Protein AF-A0A7C1SFY2-F1 (afdb_monomer)

Structure (mmCIF, N/CA/C/O backbone):
data_AF-A0A7C1SFY2-F1
#
_entry.id   AF-A0A7C1SFY2-F1
#
loop_
_atom_site.group_PDB
_atom_site.id
_atom_site.type_symbol
_atom_site.label_atom_id
_atom_site.label_alt_id
_atom_site.label_comp_id
_atom_site.label_asym_id
_atom_site.label_entity_id
_atom_site.label_seq_id
_atom_site.pdbx_PDB_ins_code
_atom_site.Cartn_x
_atom_site.Cartn_y
_atom_site.Cartn_z
_atom_site.occupancy
_atom_site.B_iso_or_equiv
_atom_site.auth_seq_id
_atom_site.auth_comp_id
_atom_site.auth_asym_id
_atom_site.auth_atom_id
_atom_site.pdbx_PDB_model_num
ATOM 1 N N . MET A 1 1 ? 29.281 -10.917 17.049 1.00 28.50 1 MET A N 1
ATOM 2 C CA . MET A 1 1 ? 29.948 -10.553 15.775 1.00 28.50 1 MET A CA 1
ATOM 3 C C . MET A 1 1 ? 29.147 -9.433 15.103 1.00 28.50 1 MET A C 1
ATOM 5 O O . MET A 1 1 ? 28.143 -9.705 14.476 1.00 28.50 1 MET A O 1
ATOM 9 N N . LYS A 1 2 ? 29.336 -8.162 15.486 1.00 34.72 2 LYS A N 1
ATOM 10 C CA . LYS A 1 2 ? 29.943 -7.102 14.643 1.00 34.72 2 LYS A CA 1
ATOM 11 C C . LYS A 1 2 ? 29.893 -7.382 13.124 1.00 34.72 2 LYS A C 1
ATOM 13 O O . LYS A 1 2 ? 30.839 -7.993 12.644 1.00 34.72 2 LYS A O 1
ATOM 18 N N . ASN A 1 3 ? 28.876 -6.895 12.389 1.00 36.44 3 ASN A N 1
ATOM 19 C CA . ASN A 1 3 ? 29.126 -6.359 11.033 1.00 36.44 3 ASN A CA 1
ATOM 20 C C . ASN A 1 3 ? 28.078 -5.447 10.348 1.00 36.44 3 ASN A C 1
ATOM 22 O O . ASN A 1 3 ? 28.438 -4.851 9.342 1.00 36.44 3 ASN A O 1
ATOM 26 N N . ASP A 1 4 ? 26.866 -5.204 10.860 1.00 35.06 4 ASP A N 1
ATOM 27 C CA . ASP A 1 4 ? 25.879 -4.407 10.081 1.00 35.06 4 ASP A CA 1
ATOM 28 C C . ASP A 1 4 ? 25.844 -2.888 10.333 1.00 35.06 4 ASP A C 1
ATOM 30 O O . ASP A 1 4 ? 25.033 -2.171 9.755 1.00 35.06 4 ASP A O 1
ATOM 34 N N . ARG A 1 5 ? 26.755 -2.335 11.145 1.00 33.31 5 ARG A N 1
ATOM 35 C CA . ARG A 1 5 ? 26.801 -0.878 11.410 1.00 33.31 5 ARG A CA 1
ATOM 36 C 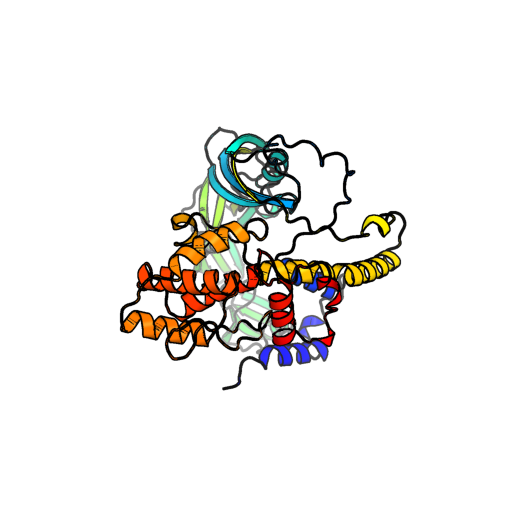C . ARG A 1 5 ? 27.759 -0.080 10.511 1.00 33.31 5 ARG A C 1
ATOM 38 O O . ARG A 1 5 ? 27.820 1.138 10.648 1.00 33.31 5 ARG A O 1
ATOM 45 N N . ASN A 1 6 ? 28.486 -0.724 9.591 1.00 42.72 6 ASN A N 1
ATOM 46 C CA . ASN A 1 6 ? 29.535 -0.058 8.797 1.00 42.72 6 ASN A CA 1
ATOM 47 C C . ASN A 1 6 ? 29.178 0.260 7.333 1.00 42.72 6 ASN A C 1
ATOM 49 O O . ASN A 1 6 ? 29.890 1.041 6.708 1.00 42.72 6 ASN A O 1
ATOM 53 N N . ILE A 1 7 ? 28.084 -0.264 6.772 1.00 38.59 7 ILE A N 1
ATOM 54 C CA . ILE A 1 7 ? 27.763 -0.037 5.346 1.00 38.59 7 ILE A CA 1
ATOM 55 C C . ILE A 1 7 ? 27.125 1.345 5.123 1.00 38.59 7 ILE A C 1
ATOM 57 O O . ILE A 1 7 ? 27.478 2.050 4.178 1.00 38.59 7 ILE A O 1
ATOM 61 N N . THR A 1 8 ? 26.248 1.785 6.024 1.00 34.97 8 THR A N 1
ATOM 62 C CA . THR A 1 8 ? 25.560 3.086 5.941 1.00 34.97 8 THR A CA 1
ATOM 63 C C . THR A 1 8 ? 26.500 4.268 6.175 1.00 34.97 8 THR A C 1
ATOM 65 O O . THR A 1 8 ? 26.428 5.260 5.451 1.00 34.97 8 THR A O 1
ATOM 68 N N . ASN A 1 9 ? 27.444 4.147 7.111 1.00 36.47 9 ASN A N 1
ATOM 69 C CA . ASN A 1 9 ? 28.390 5.225 7.415 1.00 36.47 9 ASN A CA 1
ATOM 70 C C . ASN A 1 9 ? 29.471 5.385 6.330 1.00 36.47 9 ASN A C 1
ATOM 72 O O . ASN A 1 9 ? 29.809 6.510 5.965 1.00 36.47 9 ASN A O 1
ATOM 76 N N . HIS A 1 10 ? 29.945 4.285 5.733 1.00 36.75 10 HIS A N 1
ATOM 77 C CA . HIS A 1 10 ? 30.954 4.341 4.668 1.00 36.75 10 HIS A CA 1
ATOM 78 C C . HIS A 1 10 ? 30.387 4.869 3.333 1.00 36.75 10 HIS A C 1
ATOM 80 O O . HIS A 1 10 ? 31.081 5.551 2.575 1.00 36.75 10 HIS A O 1
ATOM 86 N N . LEU A 1 11 ? 29.099 4.620 3.060 1.00 35.91 11 LEU A N 1
ATOM 87 C CA . LEU A 1 11 ? 28.398 5.171 1.896 1.00 35.91 11 LEU A CA 1
ATOM 88 C C . LEU A 1 11 ? 28.160 6.688 2.034 1.00 35.91 11 LEU A C 1
ATOM 90 O O . LEU A 1 11 ? 28.282 7.422 1.053 1.00 35.91 11 LEU A O 1
ATOM 94 N N . MET A 1 12 ? 27.891 7.163 3.255 1.00 33.00 12 MET A N 1
ATOM 95 C CA . MET A 1 12 ? 27.715 8.587 3.569 1.00 33.00 12 MET A CA 1
ATOM 96 C C . MET A 1 12 ? 29.018 9.388 3.422 1.00 33.00 12 MET A C 1
ATOM 98 O O . MET A 1 12 ? 29.006 10.473 2.840 1.00 33.00 12 MET A O 1
ATOM 102 N N . GLU A 1 13 ? 30.163 8.840 3.838 1.00 38.12 13 GLU A N 1
ATOM 103 C CA . GLU A 1 13 ? 31.477 9.489 3.673 1.00 38.12 13 GLU A CA 1
ATOM 104 C C . GLU A 1 13 ? 31.893 9.653 2.196 1.00 38.12 13 GLU A C 1
ATOM 106 O O . GLU A 1 13 ? 32.418 10.695 1.791 1.00 38.12 13 GLU A O 1
ATOM 111 N N . GLN A 1 14 ? 31.603 8.654 1.355 1.00 38.06 14 GLN A N 1
ATOM 112 C CA . GLN A 1 14 ? 31.911 8.675 -0.085 1.00 38.06 14 GLN A CA 1
ATOM 113 C C . GLN A 1 14 ? 31.075 9.709 -0.863 1.00 38.06 14 GLN A C 1
ATOM 115 O O . GLN A 1 14 ? 31.531 10.241 -1.881 1.00 38.06 14 GLN A O 1
ATOM 120 N N . ILE A 1 15 ? 29.862 10.010 -0.384 1.00 36.38 15 ILE A N 1
ATOM 121 C CA . ILE A 1 15 ? 28.954 11.006 -0.971 1.00 36.38 15 ILE A CA 1
ATOM 122 C C . ILE A 1 15 ? 29.356 12.427 -0.543 1.00 36.38 15 ILE A C 1
ATOM 124 O O . ILE A 1 15 ? 29.388 13.325 -1.387 1.00 36.38 15 ILE A O 1
ATOM 128 N N . MET A 1 16 ? 29.747 12.619 0.722 1.00 35.00 16 MET A N 1
ATOM 129 C CA . MET A 1 16 ? 30.140 13.925 1.275 1.00 35.00 16 MET A CA 1
ATOM 130 C C . MET A 1 16 ? 31.475 14.455 0.722 1.00 35.00 16 MET A C 1
ATOM 132 O O . MET A 1 16 ? 31.627 15.660 0.537 1.00 35.00 16 MET A O 1
ATOM 136 N N . LEU A 1 17 ? 32.432 13.578 0.388 1.00 38.72 17 LEU A N 1
ATOM 137 C CA . LEU A 1 17 ? 33.762 13.977 -0.113 1.00 38.72 17 LEU A CA 1
ATOM 138 C C . LEU A 1 17 ? 33.850 14.146 -1.643 1.00 38.72 17 LEU A C 1
ATOM 140 O O . LEU A 1 17 ? 34.927 14.415 -2.178 1.00 38.72 17 LEU A O 1
ATOM 144 N N . GLY A 1 18 ? 32.744 13.992 -2.380 1.00 43.88 18 GLY A N 1
ATOM 145 C CA . GLY A 1 18 ? 32.659 14.389 -3.793 1.00 43.88 18 GLY A CA 1
ATOM 146 C C . GLY A 1 18 ? 33.596 13.658 -4.772 1.00 43.88 18 GLY A C 1
ATOM 147 O O . GLY A 1 18 ? 33.851 14.162 -5.868 1.00 43.88 18 GLY A O 1
ATOM 148 N N . LYS A 1 19 ? 34.106 12.466 -4.436 1.00 38.84 19 LYS A N 1
ATOM 149 C CA . LYS A 1 19 ? 35.100 11.747 -5.264 1.00 38.84 19 LYS A CA 1
ATOM 150 C C . LYS A 1 19 ? 34.512 10.971 -6.454 1.00 38.84 19 LYS A C 1
ATOM 152 O O . LYS A 1 19 ? 35.262 10.382 -7.232 1.00 38.84 19 LYS A O 1
ATOM 157 N N . ASN A 1 20 ? 33.192 11.004 -6.672 1.00 34.69 20 ASN A N 1
ATOM 158 C CA . ASN A 1 20 ? 32.539 10.210 -7.718 1.00 34.69 20 ASN A CA 1
ATOM 159 C C . ASN A 1 20 ? 32.075 11.054 -8.927 1.00 34.69 20 ASN A C 1
ATOM 161 O O . ASN A 1 20 ? 31.088 11.790 -8.876 1.00 34.69 20 ASN A O 1
ATOM 165 N N . ARG A 1 21 ? 32.766 10.913 -10.071 1.00 36.81 21 ARG A N 1
ATOM 166 C CA . ARG A 1 21 ? 32.509 11.669 -11.322 1.00 36.81 21 ARG A CA 1
ATOM 167 C C . ARG A 1 21 ? 31.113 11.446 -11.935 1.00 36.81 21 ARG A C 1
ATOM 169 O O . ARG A 1 21 ? 30.724 12.211 -12.817 1.00 36.81 21 ARG A O 1
ATOM 176 N N . LYS A 1 22 ? 30.350 10.443 -11.484 1.00 35.72 22 LYS A N 1
ATOM 177 C CA . LYS A 1 22 ? 29.031 10.077 -12.036 1.00 35.72 22 LYS A CA 1
ATOM 178 C C . LYS A 1 22 ? 27.911 11.086 -11.719 1.00 35.72 22 LYS A C 1
ATOM 180 O O . LYS A 1 22 ? 26.953 11.158 -12.479 1.00 35.72 22 LYS A O 1
ATOM 185 N N . TYR A 1 23 ? 28.061 11.915 -10.682 1.00 39.06 23 TYR A N 1
ATOM 186 C CA . TYR A 1 23 ? 27.015 12.853 -10.230 1.00 39.06 23 TYR A CA 1
ATOM 187 C C . TYR A 1 23 ? 27.244 14.317 -10.639 1.00 39.06 23 TYR A C 1
ATOM 189 O O . TYR A 1 23 ? 26.418 15.182 -10.368 1.00 39.06 23 TYR A O 1
ATOM 197 N N . LYS A 1 24 ? 28.317 14.613 -11.385 1.00 32.62 24 LYS A N 1
ATOM 198 C CA . LYS A 1 24 ? 28.613 15.978 -11.863 1.00 32.62 24 LYS A CA 1
ATOM 199 C C . LYS A 1 24 ? 27.657 16.487 -12.954 1.00 32.62 24 LYS A C 1
ATOM 201 O O . LYS A 1 24 ? 27.685 17.673 -13.264 1.00 32.62 24 LYS A O 1
ATOM 206 N N . LYS A 1 25 ? 26.829 15.618 -13.550 1.00 30.45 25 LYS A N 1
ATOM 207 C CA . LYS A 1 25 ? 25.989 15.945 -14.719 1.00 30.45 25 LYS A CA 1
ATOM 208 C C . LYS A 1 25 ? 24.510 16.219 -14.415 1.00 30.45 25 LYS A C 1
ATOM 210 O O . LYS A 1 25 ? 23.768 16.517 -15.339 1.00 30.45 25 LYS A O 1
ATOM 215 N N . ILE A 1 26 ? 24.103 16.202 -13.144 1.00 30.55 26 ILE A N 1
ATOM 216 C CA . ILE A 1 26 ? 22.765 16.640 -12.684 1.00 30.55 26 ILE A CA 1
ATOM 217 C C . ILE A 1 26 ? 22.791 18.148 -12.338 1.00 30.55 26 ILE A C 1
ATOM 219 O O . ILE A 1 26 ? 21.995 18.651 -11.560 1.00 30.55 26 ILE A O 1
ATOM 223 N N . ARG A 1 27 ? 23.756 18.901 -12.884 1.00 28.02 27 ARG A N 1
ATOM 224 C CA . ARG A 1 27 ? 23.979 20.317 -12.551 1.00 28.02 27 ARG A CA 1
ATOM 225 C C . ARG A 1 27 ? 23.577 21.291 -13.664 1.00 28.02 27 ARG A C 1
ATOM 227 O O . ARG A 1 27 ? 23.841 22.476 -13.528 1.00 28.02 27 ARG A O 1
ATOM 234 N N . SER A 1 28 ? 22.966 20.821 -14.757 1.00 28.73 28 SER A N 1
ATOM 235 C CA . SER A 1 28 ? 22.643 21.675 -15.917 1.00 28.73 28 SER A CA 1
ATOM 236 C C . SER A 1 28 ? 21.185 21.620 -16.379 1.00 28.73 28 SER A C 1
ATOM 238 O O . SER A 1 28 ? 20.911 21.838 -17.555 1.00 28.73 28 SER A O 1
ATOM 240 N N . VAL A 1 29 ? 20.252 21.346 -15.471 1.00 27.25 29 VAL A N 1
ATOM 241 C CA . VAL A 1 29 ? 18.854 21.760 -15.639 1.00 27.25 29 VAL A CA 1
ATOM 242 C C . VAL A 1 29 ? 18.521 22.542 -14.378 1.00 27.25 29 VAL A C 1
ATOM 244 O O . VAL A 1 29 ? 18.690 22.041 -13.270 1.00 27.25 29 VAL A O 1
ATOM 247 N N . THR A 1 30 ? 18.195 23.814 -14.554 1.00 33.22 30 THR A N 1
ATOM 248 C CA . THR A 1 30 ? 17.937 24.817 -13.519 1.00 33.22 30 THR A CA 1
ATOM 249 C C . THR A 1 30 ? 16.800 24.379 -12.591 1.00 33.22 30 THR A C 1
ATOM 251 O O . THR A 1 30 ? 15.639 24.695 -12.817 1.00 33.22 30 THR A O 1
ATOM 254 N N . MET A 1 31 ? 17.137 23.648 -11.525 1.00 25.64 31 MET A N 1
ATOM 255 C CA . MET A 1 31 ? 16.257 23.402 -10.384 1.00 25.64 31 MET A CA 1
ATOM 256 C C . MET A 1 31 ? 16.473 24.491 -9.333 1.00 25.64 31 MET A C 1
ATOM 258 O O . MET A 1 31 ? 17.507 24.545 -8.664 1.00 25.64 31 MET A O 1
ATOM 262 N N . ASN A 1 32 ? 15.473 25.356 -9.179 1.00 33.72 32 ASN A N 1
ATOM 263 C CA . ASN A 1 32 ? 15.375 26.269 -8.050 1.00 33.72 32 ASN A CA 1
ATOM 264 C C . ASN A 1 32 ? 15.158 25.474 -6.751 1.00 33.72 32 ASN A C 1
ATOM 266 O O . ASN A 1 32 ? 14.153 24.794 -6.585 1.00 33.72 32 ASN A O 1
ATOM 270 N N . LYS A 1 33 ? 16.150 25.568 -5.856 1.00 33.66 33 LYS A N 1
ATOM 271 C CA . LYS A 1 33 ? 16.119 25.468 -4.382 1.00 33.66 33 LYS A CA 1
ATOM 272 C C . LYS A 1 33 ? 14.888 24.804 -3.726 1.00 33.66 33 LYS A C 1
ATOM 274 O O . LYS A 1 33 ? 14.236 25.411 -2.882 1.00 33.66 33 LYS A O 1
ATOM 279 N N . LEU A 1 34 ? 14.668 23.520 -3.989 1.00 34.34 34 LEU A N 1
ATOM 280 C CA . LEU A 1 34 ? 13.986 22.617 -3.062 1.00 34.34 34 LEU A CA 1
ATOM 281 C C . LEU A 1 34 ? 15.059 21.671 -2.507 1.00 34.34 34 LEU A C 1
ATOM 283 O O . LEU A 1 34 ? 15.544 20.782 -3.205 1.00 34.34 34 LEU A O 1
ATOM 287 N N . ASN A 1 35 ? 15.535 21.936 -1.289 1.00 33.50 35 ASN A N 1
ATOM 288 C CA . ASN A 1 35 ? 16.595 21.137 -0.679 1.00 33.50 35 ASN A CA 1
ATOM 289 C C . ASN A 1 35 ? 16.083 19.716 -0.398 1.00 33.50 35 ASN A C 1
ATOM 291 O O . ASN A 1 35 ? 15.133 19.520 0.354 1.00 33.50 35 ASN A O 1
ATOM 295 N N . PHE A 1 36 ? 16.787 18.743 -0.971 1.00 35.69 36 PHE A N 1
ATOM 296 C CA . PHE A 1 36 ? 16.639 17.287 -0.874 1.00 35.69 36 PHE A CA 1
ATOM 297 C C . PHE A 1 36 ? 16.409 16.738 0.557 1.00 35.69 36 PHE A C 1
ATOM 299 O O . PHE A 1 36 ? 15.746 15.720 0.725 1.00 35.69 36 PHE A O 1
ATOM 306 N N . MET A 1 37 ? 16.851 17.447 1.605 1.00 31.00 37 MET A N 1
ATOM 307 C CA . MET A 1 37 ? 16.562 17.109 3.013 1.00 31.00 37 MET A CA 1
ATOM 308 C C . MET A 1 37 ? 15.096 17.323 3.429 1.00 31.00 37 MET A C 1
ATOM 310 O O . MET A 1 37 ? 14.617 16.614 4.307 1.00 31.00 37 MET A O 1
ATOM 314 N N . GLY A 1 38 ? 14.372 18.259 2.805 1.00 30.94 38 GLY A N 1
ATOM 315 C CA . GLY A 1 38 ? 12.942 18.471 3.067 1.00 30.94 38 GLY A CA 1
ATOM 316 C C . GLY A 1 38 ? 12.081 17.334 2.515 1.00 30.94 38 GLY A C 1
ATOM 317 O O . GLY A 1 38 ? 11.175 16.864 3.189 1.00 30.94 38 GLY A O 1
ATOM 318 N N . TRP A 1 39 ? 12.442 16.815 1.338 1.00 32.53 39 TRP A N 1
ATOM 319 C CA . TRP A 1 39 ? 11.816 15.620 0.760 1.00 32.53 39 TRP A CA 1
ATOM 320 C C . TRP A 1 39 ? 12.124 14.353 1.561 1.00 32.53 39 TRP A C 1
ATOM 322 O O . TRP A 1 39 ? 11.252 13.510 1.739 1.00 32.53 39 TRP A O 1
ATOM 332 N N . MET A 1 40 ? 13.339 14.236 2.101 1.00 27.97 40 MET A N 1
ATOM 333 C CA . MET A 1 40 ? 13.712 13.098 2.940 1.00 27.97 40 MET A CA 1
ATOM 334 C C . MET A 1 40 ? 12.972 13.107 4.290 1.00 27.97 40 MET A C 1
ATOM 336 O O . MET A 1 40 ? 12.645 12.044 4.803 1.00 27.97 40 MET A O 1
ATOM 340 N N . PHE A 1 41 ? 12.642 14.285 4.838 1.00 34.28 41 PHE A N 1
ATOM 341 C CA . PHE A 1 41 ? 11.819 14.394 6.048 1.00 34.28 41 PHE A CA 1
ATOM 342 C C . PHE A 1 41 ? 10.329 14.168 5.764 1.00 34.28 41 PHE A C 1
ATOM 344 O O . PHE A 1 41 ? 9.677 13.514 6.564 1.00 34.28 41 PHE A O 1
ATOM 351 N N . ILE A 1 42 ? 9.806 14.602 4.610 1.00 32.84 42 ILE A N 1
ATOM 352 C CA . ILE A 1 42 ? 8.457 14.218 4.151 1.00 32.84 42 ILE A CA 1
ATOM 353 C C . ILE A 1 42 ? 8.367 12.696 4.007 1.00 32.84 42 ILE A C 1
ATOM 355 O O . ILE A 1 42 ? 7.403 12.111 4.472 1.00 32.84 42 ILE A O 1
ATOM 359 N N . LEU A 1 43 ? 9.396 12.031 3.476 1.00 30.30 43 LEU A N 1
ATOM 360 C CA . LEU A 1 43 ? 9.428 10.568 3.393 1.00 30.30 43 LEU A CA 1
ATOM 361 C C . LEU A 1 43 ? 9.550 9.891 4.767 1.00 30.30 43 LEU A C 1
ATOM 363 O O . LEU A 1 43 ? 8.916 8.866 4.975 1.00 30.30 43 LEU A O 1
ATOM 367 N N . ILE A 1 44 ? 10.297 10.453 5.723 1.00 31.50 44 ILE A N 1
ATOM 368 C CA . ILE A 1 44 ? 10.417 9.898 7.087 1.00 31.50 44 ILE A CA 1
ATOM 369 C C . ILE A 1 44 ? 9.142 10.144 7.914 1.00 31.50 44 ILE A C 1
ATOM 371 O O . ILE A 1 44 ? 8.709 9.244 8.625 1.00 31.50 44 ILE A O 1
ATOM 375 N N . VAL A 1 45 ? 8.490 11.302 7.779 1.00 30.34 45 VAL A N 1
ATOM 376 C CA . VAL A 1 45 ? 7.184 11.601 8.397 1.00 30.34 45 VAL A CA 1
ATOM 377 C C . VAL A 1 45 ? 6.050 10.844 7.697 1.00 30.34 45 VAL A C 1
ATOM 379 O O . VAL A 1 45 ? 5.114 10.431 8.357 1.00 30.34 45 VAL A O 1
ATOM 382 N N . MET A 1 46 ? 6.151 10.546 6.400 1.00 26.48 46 MET A N 1
ATOM 383 C CA . MET A 1 46 ? 5.244 9.602 5.730 1.00 26.48 46 MET A CA 1
ATOM 384 C C . MET A 1 46 ? 5.526 8.137 6.106 1.00 26.48 46 MET A C 1
ATOM 386 O O . MET A 1 46 ? 4.635 7.302 5.994 1.00 26.48 46 MET A O 1
ATOM 390 N N . SER A 1 47 ? 6.734 7.815 6.589 1.00 27.42 47 SER A N 1
ATOM 391 C CA . SER A 1 47 ? 7.097 6.475 7.090 1.00 27.42 47 SER A CA 1
ATOM 392 C C . SER A 1 47 ? 6.746 6.267 8.572 1.00 27.42 47 SER A C 1
ATOM 394 O O . SER A 1 47 ? 6.663 5.129 9.028 1.00 27.42 47 SER A O 1
ATOM 396 N N . ILE A 1 48 ? 6.529 7.349 9.331 1.00 29.03 48 ILE A N 1
ATOM 397 C CA . ILE A 1 48 ? 6.028 7.334 10.711 1.00 29.03 48 ILE A CA 1
ATOM 398 C C . ILE A 1 48 ? 4.570 7.790 10.663 1.00 29.03 48 ILE A C 1
ATOM 400 O O . ILE A 1 48 ? 4.282 8.965 10.510 1.00 29.03 48 ILE A O 1
ATOM 404 N N . ASN A 1 49 ? 3.650 6.842 10.782 1.00 28.89 49 ASN A N 1
ATOM 405 C CA . ASN A 1 49 ? 2.213 6.961 10.526 1.00 28.89 49 ASN A CA 1
ATOM 406 C C . ASN A 1 49 ? 1.470 8.009 11.410 1.00 28.89 49 ASN A C 1
ATOM 408 O O . ASN A 1 49 ? 0.696 7.643 12.294 1.00 28.89 49 ASN A O 1
ATOM 412 N N . ILE A 1 50 ? 1.683 9.313 11.191 1.00 30.02 50 ILE A N 1
ATOM 413 C CA . ILE A 1 50 ? 1.017 10.426 11.895 1.00 30.02 50 ILE A CA 1
ATOM 414 C C . ILE A 1 50 ? 0.374 11.349 10.836 1.00 30.02 50 ILE A C 1
ATOM 416 O O . ILE A 1 50 ? 1.110 11.996 10.093 1.00 30.02 50 ILE A O 1
ATOM 420 N N . PRO A 1 51 ? -0.970 11.394 10.699 1.00 32.44 51 PRO A N 1
ATOM 421 C CA . PRO A 1 51 ? -1.639 12.313 9.770 1.00 32.44 51 PRO A CA 1
ATOM 422 C C . PRO A 1 51 ? -1.347 13.780 10.086 1.00 32.44 51 PRO A C 1
ATOM 424 O O . PRO A 1 51 ? -1.117 14.128 11.239 1.00 32.44 51 PRO A O 1
ATOM 427 N N . GLU A 1 52 ? -1.443 14.633 9.065 1.00 31.23 52 GLU A N 1
ATOM 428 C CA . GLU A 1 52 ? -1.500 16.094 9.180 1.00 31.23 52 GLU A CA 1
ATOM 429 C C . GLU A 1 52 ? -2.550 16.521 10.225 1.00 31.23 52 GLU A C 1
ATOM 431 O O . GLU A 1 52 ? -3.748 16.297 10.063 1.00 31.23 52 GLU A O 1
ATOM 436 N N . VAL A 1 53 ? -2.085 17.112 11.330 1.00 30.56 53 VAL A N 1
ATOM 437 C CA . VAL A 1 53 ? -2.911 17.602 12.444 1.00 30.56 53 VAL A CA 1
ATOM 438 C C . VAL A 1 53 ? -2.950 19.124 12.388 1.00 30.56 53 VAL A C 1
ATOM 440 O O . VAL A 1 53 ? -2.202 19.763 13.113 1.00 30.56 53 VAL A O 1
ATOM 443 N N . PHE A 1 54 ? -3.802 19.721 11.555 1.00 28.67 54 PHE A N 1
ATOM 444 C CA . PHE A 1 54 ? -4.179 21.131 11.720 1.00 28.67 54 PHE A CA 1
ATOM 445 C C . PHE A 1 54 ? -5.631 21.348 11.281 1.00 28.67 54 PHE A C 1
ATOM 447 O O . PHE A 1 54 ? -5.925 21.472 10.099 1.00 28.67 54 PHE A O 1
ATOM 454 N N . SER A 1 55 ? -6.550 21.424 12.244 1.00 30.66 55 SER A N 1
ATOM 455 C CA . SER A 1 55 ? -7.851 22.072 12.052 1.00 30.66 55 SER A CA 1
ATOM 456 C C . SER A 1 55 ? -8.178 22.890 13.300 1.00 30.66 55 SER A C 1
ATOM 458 O O . SER A 1 55 ? -8.138 22.342 14.404 1.00 30.66 55 SER A O 1
ATOM 460 N N . ALA A 1 56 ? -8.472 24.182 13.127 1.00 26.53 56 ALA A N 1
ATOM 461 C CA . ALA A 1 56 ? -8.915 25.077 14.197 1.00 26.53 56 ALA A CA 1
ATOM 462 C C . ALA A 1 56 ? -10.257 24.596 14.794 1.00 26.53 56 ALA A C 1
ATOM 464 O O . ALA A 1 56 ? -11.087 24.056 14.054 1.00 26.53 56 ALA A O 1
ATOM 465 N N . PRO A 1 57 ? -10.496 24.748 16.109 1.00 31.70 57 PRO A N 1
ATOM 466 C CA . PRO A 1 57 ? -11.726 24.275 16.726 1.00 31.70 57 PRO A CA 1
ATOM 467 C C . PRO A 1 57 ? -12.904 25.193 16.371 1.00 31.70 57 PRO A C 1
ATOM 469 O O . PRO A 1 57 ? -12.930 26.369 16.734 1.00 31.70 57 PRO A O 1
ATOM 472 N N . GLN A 1 58 ? -13.916 24.632 15.705 1.00 31.08 58 GLN A N 1
ATOM 473 C CA . GLN A 1 58 ? -15.264 25.195 15.729 1.00 31.08 58 GLN A CA 1
ATOM 474 C C . GLN A 1 58 ? -15.790 25.201 17.175 1.00 31.08 58 GLN A C 1
ATOM 476 O O . GLN A 1 58 ? -15.445 24.360 18.003 1.00 31.08 58 GLN A O 1
ATOM 481 N N . THR A 1 59 ? -16.560 26.237 17.478 1.00 29.66 59 THR A N 1
ATOM 482 C CA . THR A 1 59 ? -16.867 26.771 18.804 1.00 29.66 59 THR A CA 1
ATOM 483 C C . THR A 1 59 ? -17.522 25.788 19.786 1.00 29.66 59 THR A C 1
ATOM 485 O O . THR A 1 59 ? -18.385 24.984 19.446 1.00 29.66 59 THR A O 1
ATOM 488 N N . LEU A 1 60 ? -17.138 25.936 21.059 1.00 29.89 60 LEU A N 1
ATOM 489 C CA . LEU A 1 60 ? -17.617 25.238 22.261 1.00 29.89 60 LEU A CA 1
ATOM 490 C C . LEU A 1 60 ? -19.106 25.507 22.582 1.00 29.89 60 LEU A C 1
ATOM 492 O O . LEU A 1 60 ? -19.416 26.167 23.574 1.00 29.89 60 LEU A O 1
ATOM 496 N N . LYS A 1 61 ? -20.041 25.006 21.767 1.00 28.23 61 LYS A N 1
ATOM 497 C CA . LYS A 1 61 ? -21.477 24.985 22.123 1.00 28.23 61 LYS A CA 1
ATOM 498 C C . LYS A 1 61 ? -22.191 23.639 21.982 1.00 28.23 61 LYS A C 1
ATOM 500 O O . LYS A 1 61 ? -23.312 23.527 22.458 1.00 28.23 61 LYS A O 1
ATOM 505 N N . ASP A 1 62 ? -21.532 22.596 21.484 1.00 32.19 62 ASP A N 1
ATOM 506 C CA . ASP A 1 62 ? -22.196 21.298 21.264 1.00 32.19 62 ASP A CA 1
ATOM 507 C C . ASP A 1 62 ? -21.951 20.260 22.382 1.00 32.19 62 ASP A C 1
ATOM 509 O O . ASP A 1 62 ? -22.301 19.090 22.236 1.00 32.19 62 ASP A O 1
ATOM 513 N N . ALA A 1 63 ? -21.373 20.658 23.523 1.00 31.11 63 ALA A N 1
ATOM 514 C CA . ALA A 1 63 ? -21.073 19.742 24.633 1.00 31.11 63 ALA A CA 1
ATOM 515 C C . ALA A 1 63 ? -22.297 19.341 25.490 1.00 31.11 63 ALA A C 1
ATOM 517 O O . ALA A 1 63 ? -22.171 18.487 26.365 1.00 31.11 63 ALA A O 1
ATOM 518 N N . GLU A 1 64 ? -23.485 19.882 25.215 1.00 31.81 64 GLU A N 1
ATOM 519 C CA . GLU A 1 64 ? -24.739 19.489 25.868 1.00 31.81 64 GLU A CA 1
ATOM 520 C C . GLU A 1 64 ? -25.794 19.089 24.831 1.00 31.81 64 GLU A C 1
ATOM 522 O O . GLU A 1 64 ? -26.771 19.789 24.598 1.00 31.81 64 GLU A O 1
ATOM 527 N N . ASN A 1 65 ? -25.599 17.936 24.188 1.00 30.14 65 ASN A N 1
ATOM 528 C CA . ASN A 1 65 ? -26.726 17.098 23.776 1.00 30.14 65 ASN A CA 1
ATOM 529 C C . ASN A 1 65 ? -26.267 15.653 23.549 1.00 30.14 65 ASN A C 1
ATOM 531 O O . ASN A 1 65 ? -25.734 15.289 22.500 1.00 30.14 65 ASN A O 1
ATOM 535 N N . LYS A 1 66 ? -26.483 14.812 24.568 1.00 36.34 66 LYS A N 1
ATOM 536 C CA . LYS A 1 66 ? -26.445 13.348 24.461 1.00 36.34 66 LYS A CA 1
ATOM 537 C C . LYS A 1 66 ? -27.691 12.871 23.706 1.00 36.34 66 LYS A C 1
ATOM 539 O O . LYS A 1 66 ? -28.625 12.345 24.296 1.00 36.34 66 LYS A O 1
ATOM 544 N N . GLU A 1 67 ? -27.660 13.004 22.391 1.00 30.31 67 GLU A N 1
ATOM 545 C CA . GLU A 1 67 ? -28.320 12.065 21.487 1.00 30.31 67 GLU A CA 1
ATOM 546 C C . GLU A 1 67 ? -27.213 11.295 20.767 1.00 30.31 67 GLU A C 1
ATOM 548 O O . GLU A 1 67 ? -26.168 11.862 20.447 1.00 30.31 67 GLU A O 1
ATOM 553 N N . PHE A 1 68 ? -27.400 9.994 20.538 1.00 35.91 68 PHE A N 1
ATOM 554 C CA . PHE A 1 68 ? -26.491 9.180 19.726 1.00 35.91 68 PHE A CA 1
ATOM 555 C C . PHE A 1 68 ? -26.477 9.719 18.281 1.00 35.91 68 PHE A C 1
ATOM 557 O O . PHE A 1 68 ? -27.141 9.190 17.390 1.00 35.91 68 PHE A O 1
ATOM 564 N N . LYS A 1 69 ? -25.713 10.789 18.026 1.00 38.47 69 LYS A N 1
ATOM 565 C CA . LYS A 1 69 ? -25.386 11.245 16.677 1.00 38.47 69 LYS A CA 1
ATOM 566 C C . LYS A 1 69 ? -24.517 10.164 16.056 1.00 38.47 69 LYS A C 1
ATOM 568 O O . LYS A 1 69 ? -23.343 10.019 16.382 1.00 38.47 69 LYS A O 1
ATOM 573 N N . GLN A 1 70 ? -25.136 9.366 15.196 1.00 48.28 70 GLN A N 1
ATOM 574 C CA . GLN A 1 70 ? -24.465 8.373 14.372 1.00 48.28 70 GLN A CA 1
ATOM 575 C C . GLN A 1 70 ? -23.266 9.047 13.684 1.00 48.28 70 GLN A C 1
ATOM 577 O O . GLN A 1 70 ? -23.443 10.005 12.930 1.00 48.28 70 GLN A O 1
ATOM 582 N N . THR A 1 71 ? -22.055 8.598 14.015 1.00 77.56 71 THR A N 1
ATOM 583 C CA . THR A 1 71 ? -20.803 9.235 13.601 1.00 77.56 71 THR A CA 1
ATOM 584 C C . THR A 1 71 ? -20.669 9.177 12.084 1.00 77.56 71 THR A C 1
ATOM 586 O O . THR A 1 71 ? -20.686 8.095 11.495 1.00 77.56 71 THR A O 1
ATOM 589 N N . VAL A 1 72 ? -20.554 10.350 11.464 1.00 91.69 72 VAL A N 1
ATOM 590 C CA . VAL A 1 72 ? -20.323 10.499 10.026 1.00 91.69 72 VAL A CA 1
ATOM 591 C C . VAL A 1 72 ? -18.826 10.586 9.725 1.00 91.69 72 VAL A C 1
ATOM 593 O O . VAL A 1 72 ? -18.023 10.971 10.585 1.00 91.69 72 VAL A O 1
ATOM 596 N N . VAL A 1 73 ? -18.461 10.218 8.499 1.00 90.38 73 VAL A N 1
ATOM 597 C CA . VAL A 1 73 ? -17.110 10.370 7.949 1.00 90.38 73 VAL A CA 1
ATOM 598 C C . VAL A 1 73 ? -16.772 11.848 7.769 1.00 90.38 73 VAL A C 1
ATOM 600 O O . VAL A 1 73 ? -17.529 12.599 7.152 1.00 90.38 73 VAL A O 1
ATOM 603 N N . GLU A 1 74 ? -15.593 12.236 8.239 1.00 87.50 74 GLU A N 1
ATOM 604 C CA . GLU A 1 74 ? -14.998 13.562 8.077 1.00 87.50 74 GLU A CA 1
ATOM 605 C C . GLU A 1 74 ? -13.585 13.453 7.485 1.00 87.50 74 GLU A C 1
ATOM 607 O O . GLU A 1 74 ? -12.969 12.384 7.456 1.00 87.50 74 GLU A O 1
ATOM 612 N N . GLU A 1 75 ? -13.043 14.577 7.023 1.00 79.75 75 GLU A N 1
ATOM 613 C CA . GLU A 1 75 ? -11.677 14.636 6.507 1.00 79.75 75 GLU A CA 1
ATOM 614 C C . GLU A 1 75 ? -10.641 14.248 7.582 1.00 79.75 75 GLU A C 1
ATOM 616 O O . GLU A 1 75 ? -10.689 14.696 8.737 1.00 79.75 75 GLU A O 1
ATOM 621 N N . GLY A 1 76 ? -9.694 13.389 7.198 1.00 68.00 76 GLY A N 1
ATOM 622 C CA . GLY A 1 76 ? -8.683 12.806 8.081 1.00 68.00 76 GLY A CA 1
ATOM 623 C C . GLY A 1 76 ? -9.105 11.516 8.795 1.00 68.00 76 GLY A C 1
ATOM 624 O O . GLY A 1 76 ? -8.243 10.846 9.375 1.00 68.00 76 GLY A O 1
ATOM 625 N N . ASP A 1 77 ? -10.382 11.121 8.742 1.00 78.94 77 ASP A N 1
ATOM 626 C CA . ASP A 1 77 ? -10.818 9.816 9.244 1.00 78.94 77 ASP A CA 1
ATOM 627 C C . ASP A 1 77 ? -10.222 8.674 8.414 1.00 78.94 77 ASP A C 1
ATOM 629 O O . ASP A 1 77 ? -9.923 8.817 7.226 1.00 78.94 77 ASP A O 1
ATOM 633 N N . SER A 1 78 ? -10.046 7.514 9.047 1.00 79.25 78 SER A N 1
ATOM 634 C CA . SER A 1 78 ? -9.646 6.288 8.350 1.00 79.25 78 SER A CA 1
ATOM 635 C C . SER A 1 78 ? -10.873 5.422 8.104 1.00 79.25 78 SER A C 1
ATOM 637 O O . SER A 1 78 ? -11.616 5.120 9.038 1.00 79.25 78 SER A O 1
ATOM 639 N N . VAL A 1 79 ? -11.077 5.018 6.855 1.00 88.50 79 VAL A N 1
ATOM 640 C CA . VAL A 1 79 ? -12.254 4.262 6.423 1.00 88.50 79 VAL A CA 1
ATOM 641 C C . VAL A 1 79 ? -11.849 2.994 5.688 1.00 88.50 79 VAL A C 1
ATOM 643 O O . VAL A 1 79 ? -10.819 2.963 5.013 1.00 88.50 79 VAL A O 1
ATOM 646 N N . THR A 1 80 ? -12.675 1.958 5.811 1.00 89.06 80 THR A N 1
ATOM 647 C CA . THR A 1 80 ? -12.612 0.760 4.967 1.00 89.06 80 THR A CA 1
ATOM 648 C C . THR A 1 80 ? -13.872 0.727 4.114 1.00 89.06 80 THR A C 1
ATOM 650 O O . THR A 1 80 ? -14.980 0.730 4.653 1.00 89.06 80 THR A O 1
ATOM 653 N N . VAL A 1 81 ? -13.707 0.695 2.796 1.00 94.12 81 VAL A N 1
ATOM 654 C CA . VAL A 1 81 ? -14.794 0.693 1.817 1.00 94.12 81 VAL A CA 1
ATOM 655 C C . VAL A 1 81 ? -14.725 -0.589 1.000 1.00 94.12 81 VAL A C 1
ATOM 657 O O . VAL A 1 81 ? -13.688 -0.895 0.418 1.00 94.12 81 VAL A O 1
ATOM 660 N N . GLN A 1 82 ? -15.835 -1.317 0.937 1.00 95.19 82 GLN A N 1
ATOM 661 C CA . GLN A 1 82 ? -16.027 -2.381 -0.047 1.00 95.19 82 GLN A CA 1
ATOM 662 C C . GLN A 1 82 ? -16.658 -1.755 -1.282 1.00 95.19 82 GLN A C 1
ATOM 664 O O . GLN A 1 82 ? -17.666 -1.067 -1.145 1.00 95.19 82 GLN A O 1
ATOM 669 N N . TYR A 1 83 ? -16.072 -1.946 -2.460 1.00 95.06 83 TYR A N 1
ATOM 670 C CA . TYR A 1 83 ? -16.562 -1.331 -3.688 1.00 95.06 83 TYR A CA 1
ATOM 671 C C . TYR A 1 83 ? -16.586 -2.316 -4.851 1.00 95.06 83 TYR A C 1
ATOM 673 O O . TYR A 1 83 ? -15.790 -3.249 -4.908 1.00 95.06 83 TYR A O 1
ATOM 681 N N . SER A 1 84 ? -17.481 -2.060 -5.796 1.00 95.44 84 SER A N 1
ATOM 682 C CA . SER A 1 84 ? -17.517 -2.652 -7.124 1.00 95.44 84 SER A CA 1
ATOM 683 C C . SER A 1 84 ? -17.485 -1.533 -8.155 1.00 95.44 84 SER A C 1
ATOM 685 O O . SER A 1 84 ? -18.204 -0.542 -8.014 1.00 95.44 84 SER A O 1
ATOM 687 N N . SER A 1 85 ? -16.644 -1.669 -9.179 1.00 95.12 85 SER A N 1
ATOM 688 C CA . SER A 1 85 ? -16.628 -0.743 -10.309 1.00 95.12 85 SER A CA 1
ATOM 689 C C . SER A 1 85 ? -17.330 -1.358 -11.511 1.00 95.12 85 SER A C 1
ATOM 691 O O . SER A 1 85 ? -17.203 -2.552 -11.785 1.00 95.12 85 SER A O 1
ATOM 693 N N . LYS A 1 86 ? -18.082 -0.532 -12.234 1.00 95.38 86 LYS A N 1
ATOM 694 C CA . LYS A 1 86 ? -18.788 -0.906 -13.454 1.00 95.38 86 LYS A CA 1
ATOM 695 C C . LYS A 1 86 ? -18.392 0.008 -14.591 1.00 95.38 86 LYS A C 1
ATOM 697 O O . LYS A 1 86 ? -18.226 1.221 -14.413 1.00 95.38 86 LYS A O 1
ATOM 702 N N . ASP A 1 87 ? -18.264 -0.584 -15.764 1.00 92.75 87 ASP A N 1
ATOM 703 C CA . ASP A 1 87 ? -18.026 0.162 -16.987 1.00 92.75 87 ASP A CA 1
ATOM 704 C C . ASP A 1 87 ? -19.321 0.849 -17.490 1.00 92.75 87 ASP A C 1
ATOM 706 O O . ASP A 1 87 ? -20.401 0.636 -16.930 1.00 92.75 87 ASP A O 1
ATOM 710 N N . PRO A 1 88 ? -19.257 1.684 -18.545 1.00 91.25 88 PRO A N 1
ATOM 711 C CA . PRO A 1 88 ? -20.445 2.350 -19.089 1.00 91.25 88 PRO A CA 1
ATOM 712 C C . PRO A 1 88 ? -21.544 1.417 -19.620 1.00 91.25 88 PRO A C 1
ATOM 714 O O . PRO A 1 88 ? -22.660 1.880 -19.841 1.00 91.25 88 PRO A O 1
ATOM 717 N N . SER A 1 89 ? -21.245 0.137 -19.868 1.00 91.69 89 SER A N 1
ATOM 718 C CA . SER A 1 89 ? -22.243 -0.862 -20.269 1.00 91.69 89 SER A CA 1
ATOM 719 C C . SER A 1 89 ? -22.984 -1.472 -19.073 1.00 91.69 89 SER A C 1
ATOM 721 O O . SER A 1 89 ? -24.000 -2.140 -19.255 1.00 91.69 89 SER A O 1
ATOM 723 N N . GLY A 1 90 ? -22.511 -1.203 -17.850 1.00 89.50 90 GLY A N 1
ATOM 724 C CA . GLY A 1 90 ? -23.042 -1.750 -16.605 1.00 89.50 90 GLY A CA 1
ATOM 725 C C . GLY A 1 90 ? -22.383 -3.064 -16.180 1.00 89.50 90 GLY A C 1
ATOM 726 O O . GLY A 1 90 ? -22.760 -3.612 -15.142 1.00 89.50 90 GLY A O 1
ATOM 727 N N . GLU A 1 91 ? -21.401 -3.562 -16.936 1.00 92.62 91 GLU A N 1
ATOM 728 C CA . GLU A 1 91 ? -20.646 -4.763 -16.587 1.00 92.62 91 GLU A CA 1
ATOM 729 C C . GLU A 1 91 ? -19.712 -4.474 -15.405 1.00 92.62 91 GLU A C 1
ATOM 731 O O . GLU A 1 91 ? -18.999 -3.466 -15.389 1.00 92.62 91 GLU A O 1
ATOM 736 N N . VAL A 1 92 ? -19.721 -5.360 -14.404 1.00 94.12 92 VAL A N 1
ATOM 737 C CA . VAL A 1 92 ? -18.816 -5.274 -13.252 1.00 94.12 92 VAL A CA 1
ATOM 738 C C . VAL A 1 92 ? -17.398 -5.590 -13.708 1.00 94.12 92 VAL A C 1
ATOM 740 O O . VAL A 1 92 ? -17.128 -6.674 -14.216 1.00 94.12 92 VAL A O 1
ATOM 743 N N . PHE A 1 93 ? -16.490 -4.644 -13.491 1.00 91.25 93 PHE A N 1
ATOM 744 C CA . PHE A 1 93 ? -15.082 -4.781 -13.828 1.00 91.25 93 PHE A CA 1
ATOM 745 C C . PHE A 1 93 ? -14.275 -5.374 -12.671 1.00 91.25 93 PHE A C 1
ATOM 747 O O . PHE A 1 93 ? -13.527 -6.328 -12.875 1.00 91.25 93 PHE A O 1
ATOM 754 N N . GLU A 1 94 ? -14.442 -4.847 -11.455 1.00 90.44 94 GLU A N 1
ATOM 755 C CA . GLU A 1 94 ? -13.799 -5.393 -10.255 1.00 90.44 94 GLU A CA 1
ATOM 756 C C . GLU A 1 94 ? -14.680 -5.248 -9.010 1.00 90.44 94 GLU A C 1
ATOM 758 O O . GLU A 1 94 ? -15.689 -4.534 -9.008 1.00 90.44 94 GLU A O 1
ATOM 763 N N . SER A 1 95 ? -14.336 -5.980 -7.949 1.00 94.12 95 SER A N 1
ATOM 764 C CA . SER A 1 95 ? -14.969 -5.878 -6.631 1.00 94.12 95 SER A CA 1
ATOM 765 C C . SER A 1 95 ? -13.939 -6.155 -5.544 1.00 94.12 95 SER A C 1
ATOM 767 O O . SER A 1 95 ? -13.443 -7.274 -5.432 1.00 94.12 95 SER A O 1
ATOM 769 N N . GLU A 1 96 ? -13.606 -5.139 -4.754 1.00 92.56 96 GLU A N 1
ATOM 770 C CA . GLU A 1 96 ? -12.511 -5.186 -3.785 1.00 92.56 96 GLU A CA 1
ATOM 771 C C . GLU A 1 96 ? -12.849 -4.441 -2.483 1.00 92.56 96 GLU A C 1
ATOM 773 O O . GLU A 1 96 ? -13.906 -3.828 -2.329 1.00 92.56 96 GLU A O 1
ATOM 778 N N . SER A 1 97 ? -11.932 -4.501 -1.514 1.00 89.50 97 SER A N 1
ATOM 779 C CA . SER A 1 97 ? -11.986 -3.738 -0.266 1.00 89.50 97 SER A CA 1
ATOM 780 C C . SER A 1 97 ? -10.744 -2.865 -0.150 1.00 89.50 97 SER A C 1
ATOM 782 O O . SER A 1 97 ? -9.623 -3.369 -0.215 1.00 89.50 97 SER A O 1
ATOM 784 N N . ILE A 1 98 ? -10.936 -1.562 0.047 1.00 87.50 98 ILE A N 1
ATOM 785 C CA . ILE A 1 98 ? -9.853 -0.588 0.172 1.00 87.50 98 ILE A CA 1
ATOM 786 C C . ILE A 1 98 ? -9.945 0.153 1.503 1.00 87.50 98 ILE A C 1
ATOM 788 O O . ILE A 1 98 ? -11.003 0.639 1.905 1.00 87.50 98 ILE A O 1
ATOM 792 N N . ARG A 1 99 ? -8.806 0.259 2.192 1.00 86.19 99 ARG A N 1
ATOM 793 C CA . ARG A 1 99 ? -8.646 1.086 3.390 1.00 86.19 99 ARG A CA 1
ATOM 794 C C . ARG A 1 99 ? -7.833 2.320 3.039 1.00 86.19 99 ARG A C 1
ATOM 796 O O . ARG A 1 99 ? -6.733 2.192 2.510 1.00 86.19 99 ARG A O 1
ATOM 803 N N . PHE A 1 100 ? -8.341 3.495 3.381 1.00 77.25 100 PHE A N 1
ATOM 804 C CA . PHE A 1 100 ? -7.661 4.758 3.108 1.00 77.25 100 PHE A CA 1
ATOM 805 C C . PHE A 1 100 ? -7.992 5.820 4.156 1.00 77.25 100 PHE A C 1
ATOM 807 O O . PHE A 1 100 ? -8.902 5.655 4.976 1.00 77.25 100 PHE A O 1
ATOM 814 N N . ARG A 1 101 ? -7.227 6.915 4.136 1.00 76.31 101 ARG A N 1
ATOM 815 C CA . ARG A 1 101 ? -7.513 8.108 4.934 1.00 76.31 101 ARG A CA 1
ATOM 816 C C . ARG A 1 101 ? -8.142 9.174 4.047 1.00 76.31 101 ARG A C 1
ATOM 818 O O . ARG A 1 101 ? -7.575 9.534 3.017 1.00 76.31 101 ARG A O 1
ATOM 825 N N . VAL A 1 102 ? -9.304 9.669 4.456 1.00 78.00 102 VAL A N 1
ATOM 826 C CA . VAL A 1 102 ? -10.086 10.638 3.679 1.00 78.00 102 VAL A CA 1
ATOM 827 C C . VAL A 1 102 ? -9.304 11.946 3.542 1.00 78.00 102 VAL A C 1
ATOM 829 O O . VAL A 1 102 ? -8.877 12.502 4.553 1.00 78.00 102 VAL A O 1
ATOM 832 N N . GLY A 1 103 ? -9.112 12.417 2.305 1.00 72.94 103 GLY A N 1
ATOM 833 C CA . GLY A 1 103 ? -8.399 13.662 1.989 1.00 72.94 103 GLY A CA 1
ATOM 834 C C . GLY A 1 103 ? -6.910 13.493 1.657 1.00 72.94 103 GLY A C 1
ATOM 835 O O . GLY A 1 103 ? -6.280 14.449 1.216 1.00 72.94 103 GLY A O 1
ATOM 836 N N . MET A 1 104 ? -6.333 12.292 1.809 1.00 69.00 104 MET A N 1
ATOM 837 C CA . MET A 1 104 ? -4.911 12.056 1.505 1.00 69.00 104 MET A CA 1
ATOM 838 C C . MET A 1 104 ? -4.622 11.716 0.032 1.00 69.00 104 MET A C 1
ATOM 840 O O . MET A 1 104 ? -3.452 11.625 -0.339 1.00 69.00 104 MET A O 1
ATOM 844 N N . GLY A 1 105 ? -5.644 11.509 -0.810 1.00 71.94 105 GLY A N 1
ATOM 845 C CA . GLY A 1 105 ? -5.455 11.135 -2.217 1.00 71.94 105 GLY A CA 1
ATOM 846 C C . GLY A 1 105 ? -4.834 9.745 -2.384 1.00 71.94 105 GLY A C 1
ATOM 847 O O . GLY A 1 105 ? -4.005 9.526 -3.266 1.00 71.94 105 GLY A O 1
ATOM 848 N N . THR A 1 106 ? -5.208 8.824 -1.495 1.00 70.06 106 THR A N 1
ATOM 849 C CA . THR A 1 106 ? -4.707 7.437 -1.451 1.00 70.06 106 THR A CA 1
ATOM 850 C C . THR A 1 106 ? -5.722 6.420 -1.969 1.00 70.06 106 THR A C 1
ATOM 852 O O . THR A 1 106 ? -5.376 5.256 -2.149 1.00 70.06 106 THR A O 1
ATOM 855 N N . ALA A 1 107 ? -6.951 6.859 -2.243 1.00 83.19 107 ALA A N 1
ATOM 856 C CA . ALA A 1 107 ? -7.989 6.098 -2.926 1.00 83.19 107 ALA A CA 1
ATOM 857 C C . ALA A 1 107 ? -8.523 6.855 -4.155 1.00 83.19 107 ALA A C 1
ATOM 859 O O . ALA A 1 107 ? -8.098 7.973 -4.463 1.00 83.19 107 ALA A O 1
ATOM 860 N N . TYR A 1 108 ? -9.470 6.240 -4.872 1.00 88.31 108 TYR A N 1
ATOM 861 C CA . TYR A 1 108 ? -10.154 6.882 -5.994 1.00 88.31 108 TYR A CA 1
ATOM 862 C C . TYR A 1 108 ? -10.808 8.187 -5.538 1.00 88.31 108 TYR A C 1
ATOM 864 O O . TYR A 1 108 ? -11.607 8.205 -4.599 1.00 88.31 108 TYR A O 1
ATOM 872 N N . ARG A 1 109 ? -10.493 9.286 -6.225 1.00 86.94 109 ARG A N 1
ATOM 873 C CA . ARG A 1 109 ? -10.908 10.636 -5.827 1.00 86.94 109 ARG A CA 1
ATOM 874 C C . ARG A 1 109 ? -12.427 10.782 -5.727 1.00 86.94 109 ARG A C 1
ATOM 876 O O . ARG A 1 109 ? -12.914 11.496 -4.854 1.00 86.94 109 ARG A O 1
ATOM 883 N N . GLY A 1 110 ? -13.171 10.108 -6.600 1.00 90.50 110 GLY A N 1
ATOM 884 C CA . GLY A 1 110 ? -14.628 10.063 -6.540 1.00 90.50 110 GLY A CA 1
ATOM 885 C C . GLY A 1 110 ? -15.147 9.387 -5.270 1.00 90.50 110 GLY A C 1
ATOM 886 O O . GLY A 1 110 ? -16.024 9.942 -4.610 1.00 90.50 110 GLY A O 1
ATOM 887 N N . ILE A 1 111 ? -14.556 8.251 -4.875 1.00 92.69 111 ILE A N 1
ATOM 888 C CA . ILE A 1 111 ? -14.903 7.558 -3.625 1.00 92.69 111 ILE A CA 1
ATOM 889 C C . ILE A 1 111 ? -14.516 8.418 -2.417 1.00 92.69 111 ILE A C 1
ATOM 891 O O . ILE A 1 111 ? -15.355 8.609 -1.543 1.00 92.69 111 ILE A O 1
ATOM 895 N N . GLU A 1 112 ? -13.310 9.004 -2.379 1.00 87.75 112 GLU A N 1
ATOM 896 C CA . GLU A 1 112 ? -12.877 9.871 -1.265 1.00 87.75 112 GLU A CA 1
ATOM 897 C C . GLU A 1 112 ? -13.836 11.050 -1.029 1.00 87.75 112 GLU A C 1
ATOM 899 O O . GLU A 1 112 ? -14.161 11.365 0.114 1.00 87.75 112 GLU A O 1
ATOM 904 N N . LYS A 1 113 ? -14.335 11.681 -2.100 1.00 91.00 113 LYS A N 1
ATOM 905 C CA . LYS A 1 113 ? -15.337 12.754 -1.991 1.00 91.00 113 LYS A CA 1
ATOM 906 C C . LYS A 1 113 ? -16.693 12.227 -1.524 1.00 91.00 113 LYS A C 1
ATOM 908 O O . LYS A 1 113 ? -17.357 12.875 -0.722 1.00 91.00 113 LYS A O 1
ATOM 913 N N . ALA A 1 114 ? -17.124 11.079 -2.043 1.00 94.06 114 ALA A N 1
ATOM 914 C CA . ALA A 1 114 ? -18.465 10.555 -1.806 1.00 94.06 114 ALA A CA 1
ATOM 915 C C . ALA A 1 114 ? -18.653 9.931 -0.415 1.00 94.06 114 ALA A C 1
ATOM 917 O O . ALA A 1 114 ? -19.786 9.902 0.083 1.00 94.06 114 ALA A O 1
ATOM 918 N N . VAL A 1 115 ? -17.562 9.466 0.213 1.00 94.38 115 VAL A N 1
ATOM 919 C CA . VAL A 1 115 ? -17.591 8.956 1.591 1.00 94.38 115 VAL A CA 1
ATOM 920 C C . VAL A 1 115 ? -17.808 10.049 2.626 1.00 94.38 115 VAL A C 1
ATOM 922 O O . VAL A 1 115 ? -18.300 9.735 3.703 1.00 94.38 115 VAL A O 1
ATOM 925 N N . LEU A 1 116 ? -17.501 11.316 2.331 1.00 92.06 116 LEU A N 1
ATOM 926 C CA . LEU A 1 116 ? -17.737 12.419 3.265 1.00 92.06 116 LEU A CA 1
ATOM 927 C C . LEU A 1 116 ? -19.214 12.476 3.678 1.00 92.06 116 LEU A C 1
ATOM 929 O O . LEU A 1 116 ? -20.123 12.425 2.846 1.00 92.06 116 LEU A O 1
ATOM 933 N N . GLY A 1 117 ? -19.453 12.553 4.987 1.00 92.69 117 GLY A N 1
ATOM 934 C CA . GLY A 1 117 ? -20.795 12.552 5.565 1.00 92.69 117 GLY A CA 1
ATOM 935 C C . GLY A 1 117 ? -21.477 11.180 5.634 1.00 92.69 117 GLY A C 1
ATOM 936 O O . GLY A 1 117 ? -22.556 11.092 6.217 1.00 92.69 117 GLY A O 1
ATOM 937 N N . MET A 1 118 ? -20.883 10.112 5.084 1.00 94.75 118 MET A N 1
ATOM 938 C CA . MET A 1 118 ? -21.465 8.768 5.170 1.00 94.75 118 MET A CA 1
ATOM 939 C C . MET A 1 118 ? -21.385 8.198 6.576 1.00 94.75 118 MET A C 1
ATOM 941 O O . MET A 1 118 ? -20.504 8.537 7.366 1.00 94.75 118 MET A O 1
ATOM 945 N N . LYS A 1 119 ? -22.290 7.269 6.864 1.00 93.94 119 LYS A N 1
ATOM 946 C CA . LYS A 1 119 ? -22.333 6.522 8.120 1.00 93.94 119 LYS A CA 1
ATOM 947 C C . LYS A 1 119 ? -21.907 5.076 7.898 1.00 93.94 119 LYS A C 1
ATOM 949 O O . LYS A 1 119 ? -22.088 4.525 6.816 1.00 93.94 119 LYS A O 1
ATOM 954 N N . LYS A 1 120 ? -21.330 4.434 8.919 1.00 92.69 120 LYS A N 1
ATOM 955 C CA . LYS A 1 120 ? -20.928 3.018 8.821 1.00 92.69 120 LYS A CA 1
ATOM 956 C C . LYS A 1 120 ? -22.127 2.155 8.392 1.00 92.69 120 LYS A C 1
ATOM 958 O O . LYS A 1 120 ? -23.207 2.284 8.962 1.00 92.69 120 LYS A O 1
ATOM 963 N N . GLY A 1 121 ? -21.913 1.282 7.412 1.00 91.56 121 GLY A N 1
ATOM 964 C CA . GLY A 1 121 ? -22.926 0.428 6.786 1.00 91.56 121 GLY A CA 1
ATOM 965 C C . GLY A 1 121 ? -23.703 1.090 5.644 1.00 91.56 121 GLY A C 1
ATOM 966 O O . GLY A 1 121 ? -24.405 0.396 4.915 1.00 91.56 121 GLY A O 1
ATOM 967 N N . GLU A 1 122 ? -23.582 2.407 5.454 1.00 95.44 122 GLU A N 1
ATOM 968 C CA . GLU A 1 122 ? -24.226 3.106 4.343 1.00 95.44 122 GLU A CA 1
ATOM 969 C C . GLU A 1 122 ? -23.609 2.677 3.009 1.00 95.44 122 GLU A C 1
ATOM 971 O O . GLU A 1 122 ? -22.395 2.480 2.898 1.00 95.44 122 GLU A O 1
ATOM 976 N N . THR A 1 123 ? -24.465 2.541 2.000 1.00 96.12 123 THR A N 1
ATOM 977 C CA . THR A 1 123 ? -24.082 2.201 0.630 1.00 96.12 123 THR A CA 1
ATOM 978 C C . THR A 1 123 ? -24.430 3.361 -0.288 1.00 96.12 123 THR A C 1
ATOM 980 O O . THR A 1 123 ? -25.489 3.972 -0.138 1.00 96.12 123 THR A O 1
ATOM 983 N N . LYS A 1 124 ? -23.552 3.660 -1.241 1.00 95.56 124 LYS A N 1
ATOM 984 C CA . LYS A 1 124 ? -23.790 4.647 -2.292 1.00 95.56 124 LYS A CA 1
ATOM 985 C C . LYS A 1 124 ? -23.372 4.100 -3.646 1.00 95.56 124 LYS A C 1
ATOM 987 O O . LYS A 1 124 ? -22.405 3.353 -3.756 1.00 95.56 124 LYS A O 1
ATOM 992 N N . THR A 1 125 ? -24.080 4.561 -4.666 1.00 97.00 125 THR A N 1
ATOM 993 C CA . THR A 1 125 ? -23.680 4.435 -6.062 1.00 97.00 125 THR A CA 1
ATOM 994 C C . THR A 1 125 ? -23.314 5.820 -6.568 1.00 97.00 125 THR A C 1
ATOM 996 O O . THR A 1 125 ? -24.095 6.760 -6.414 1.00 97.00 125 THR A O 1
ATOM 999 N N . ILE A 1 126 ? -22.128 5.960 -7.152 1.00 96.06 126 ILE A N 1
ATOM 1000 C CA . ILE A 1 126 ? -21.671 7.205 -7.772 1.00 96.06 126 ILE A CA 1
ATOM 1001 C C . ILE A 1 126 ? -21.187 6.932 -9.188 1.00 96.06 126 ILE A C 1
ATOM 1003 O O . ILE A 1 126 ? -20.476 5.962 -9.427 1.00 96.06 126 ILE A O 1
ATOM 1007 N N . GLU A 1 127 ? -21.523 7.815 -10.119 1.00 96.19 127 GLU A N 1
ATOM 1008 C CA . GLU A 1 127 ? -20.864 7.869 -11.422 1.00 96.19 127 GLU A CA 1
ATOM 1009 C C . GLU A 1 127 ? -19.766 8.933 -11.362 1.00 96.19 127 GLU A C 1
ATOM 1011 O O . GLU A 1 127 ? -19.999 10.058 -10.913 1.00 96.19 127 GLU A O 1
ATOM 1016 N N . VAL A 1 128 ? -18.555 8.581 -11.790 1.00 93.88 128 VAL A N 1
ATOM 1017 C CA . VAL A 1 128 ? -17.389 9.469 -11.733 1.00 93.88 128 VAL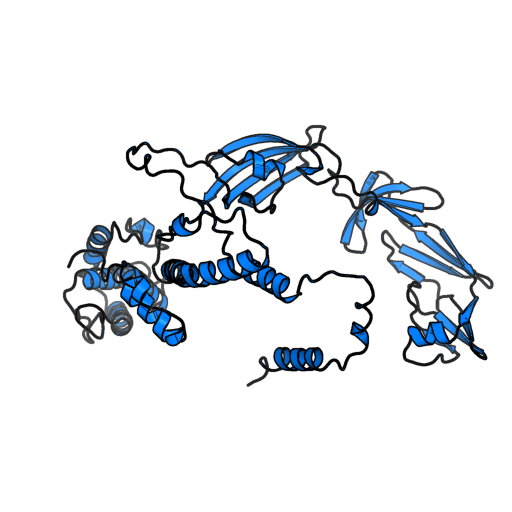 A CA 1
ATOM 1018 C C . VAL A 1 128 ? -16.766 9.638 -13.113 1.00 93.88 128 VAL A C 1
ATOM 1020 O O . VAL A 1 128 ? -16.853 8.757 -13.974 1.00 93.88 128 VAL A O 1
ATOM 1023 N N . SER A 1 129 ? -16.125 10.787 -13.336 1.00 94.94 129 SER A N 1
ATOM 1024 C CA . SER A 1 129 ? -15.294 11.002 -14.521 1.00 94.94 129 SER A CA 1
ATOM 1025 C C . SER A 1 129 ? -14.081 10.073 -14.511 1.00 94.94 129 SER A C 1
ATOM 1027 O O . SER A 1 129 ? -13.685 9.556 -13.465 1.00 94.94 129 SER A O 1
ATOM 1029 N N . ALA A 1 130 ? -13.439 9.924 -15.669 1.00 90.56 130 ALA A N 1
ATOM 1030 C CA . ALA A 1 130 ? -12.194 9.179 -15.786 1.00 90.56 130 ALA A CA 1
ATOM 1031 C C . ALA A 1 130 ? -11.143 9.689 -14.785 1.00 90.56 130 ALA A C 1
ATOM 1033 O O . ALA A 1 130 ? -10.636 8.907 -13.986 1.00 90.56 130 ALA A O 1
ATOM 1034 N N . SER A 1 131 ? -10.908 11.006 -14.728 1.00 86.19 131 SER A N 1
ATOM 1035 C CA . SER A 1 131 ? -10.004 11.646 -13.759 1.00 86.19 131 SER A CA 1
ATOM 1036 C C . SER A 1 131 ? -10.281 11.335 -12.281 1.00 86.19 131 SER A C 1
ATOM 1038 O O . SER A 1 131 ? -9.345 11.337 -11.484 1.00 86.19 131 SER A O 1
ATOM 1040 N N . ASP A 1 132 ? -11.546 11.123 -11.902 1.00 86.00 132 ASP A N 1
ATOM 1041 C CA . ASP A 1 132 ? -11.945 10.861 -10.514 1.00 86.00 132 ASP A CA 1
ATOM 1042 C C . ASP A 1 132 ? -12.025 9.349 -10.197 1.00 86.00 132 ASP A C 1
ATOM 1044 O O . ASP A 1 132 ? -12.134 8.977 -9.025 1.00 86.00 132 ASP A O 1
ATOM 1048 N N . GLY A 1 133 ? -11.926 8.491 -11.220 1.00 90.62 133 GLY A N 1
ATOM 1049 C CA . GLY A 1 133 ? -11.794 7.034 -11.135 1.00 90.62 133 GLY A CA 1
ATOM 1050 C C . GLY A 1 133 ? -10.389 6.558 -11.528 1.00 90.62 133 GLY A C 1
ATOM 1051 O O . GLY A 1 133 ? -9.421 6.824 -10.821 1.00 90.62 133 GLY A O 1
ATOM 1052 N N . TYR A 1 134 ? -10.269 5.852 -12.659 1.00 89.00 134 TYR A N 1
ATOM 1053 C CA . TYR A 1 134 ? -9.017 5.205 -13.107 1.00 89.00 134 TYR A CA 1
ATOM 1054 C C . TYR A 1 134 ? -8.038 6.112 -13.874 1.00 89.00 134 TYR A C 1
ATOM 1056 O O . TYR A 1 134 ? -7.005 5.645 -14.357 1.00 89.00 134 TYR A O 1
ATOM 1064 N N . GLY A 1 135 ? -8.342 7.401 -13.989 1.00 88.56 135 GLY A N 1
ATOM 1065 C CA . GLY A 1 135 ? -7.547 8.392 -14.704 1.00 88.56 135 GLY A CA 1
ATOM 1066 C C . GLY A 1 135 ? -7.906 8.536 -16.185 1.00 88.56 135 GLY A C 1
ATOM 1067 O O . GLY A 1 135 ? -8.616 7.723 -16.779 1.00 88.56 135 GLY A O 1
ATOM 1068 N N . GLU A 1 136 ? -7.397 9.608 -16.788 1.00 91.94 136 GLU A N 1
ATOM 1069 C CA . GLU A 1 136 ? -7.511 9.860 -18.226 1.00 91.94 136 GLU A CA 1
ATOM 1070 C C . GLU A 1 136 ? -6.642 8.891 -19.037 1.00 91.94 136 GLU A C 1
ATOM 1072 O O . GLU A 1 136 ? -5.626 8.385 -18.553 1.00 91.94 136 GLU A O 1
ATOM 1077 N N . THR A 1 137 ? -7.017 8.654 -20.295 1.00 92.69 137 THR A N 1
ATOM 1078 C CA . THR A 1 137 ? -6.168 7.901 -21.223 1.00 92.69 137 THR A CA 1
ATOM 1079 C C . THR A 1 137 ? -4.859 8.653 -21.456 1.00 92.69 137 THR A C 1
ATOM 1081 O O . THR A 1 137 ? -4.849 9.805 -21.892 1.00 92.69 137 THR A O 1
ATOM 1084 N N . ASP A 1 138 ? -3.738 7.981 -21.222 1.00 91.44 138 ASP A N 1
ATOM 1085 C CA . ASP A 1 138 ? -2.408 8.510 -21.482 1.00 91.44 138 ASP A CA 1
ATOM 1086 C C . ASP A 1 138 ? -1.919 8.047 -22.860 1.00 91.44 138 ASP A C 1
ATOM 1088 O O . ASP A 1 138 ? -1.618 6.869 -23.079 1.00 91.44 138 ASP A O 1
ATOM 1092 N N . ALA A 1 139 ? -1.799 8.986 -23.802 1.00 93.88 139 ALA A N 1
ATOM 1093 C CA . ALA A 1 139 ? -1.276 8.710 -25.139 1.00 93.88 139 ALA A CA 1
ATOM 1094 C C . ALA A 1 139 ? 0.176 8.190 -25.118 1.00 93.88 139 ALA A C 1
ATOM 1096 O O . ALA A 1 139 ? 0.583 7.471 -26.030 1.00 93.88 139 ALA A O 1
ATOM 1097 N N . GLY A 1 140 ? 0.955 8.509 -24.078 1.00 93.00 140 GLY A N 1
ATOM 1098 C CA . GLY A 1 140 ? 2.310 7.995 -23.871 1.00 93.00 140 GLY A CA 1
ATOM 1099 C C . GLY A 1 140 ? 2.360 6.506 -23.518 1.00 93.00 140 GLY A C 1
ATOM 1100 O O . GLY A 1 140 ? 3.399 5.872 -23.712 1.00 93.00 140 GLY A O 1
ATOM 1101 N N . LYS A 1 141 ? 1.240 5.930 -23.062 1.00 92.50 141 LYS A N 1
ATOM 1102 C CA . LYS A 1 141 ? 1.075 4.490 -22.810 1.00 92.50 141 LYS A CA 1
ATOM 1103 C C . LYS A 1 141 ? 0.584 3.714 -24.033 1.00 92.50 141 LYS A C 1
ATOM 1105 O O . LYS A 1 141 ? 0.449 2.496 -23.962 1.00 92.50 141 LYS A O 1
ATOM 1110 N N . ILE A 1 142 ? 0.375 4.386 -25.165 1.00 95.00 142 ILE A N 1
ATOM 1111 C CA . ILE A 1 142 ? 0.058 3.744 -26.441 1.00 95.00 142 ILE A CA 1
ATOM 1112 C C . ILE A 1 142 ? 1.354 3.597 -27.242 1.00 95.00 142 ILE A C 1
ATOM 1114 O O . ILE A 1 142 ? 1.899 4.555 -27.793 1.00 95.00 142 ILE A O 1
ATOM 1118 N N . VAL A 1 143 ? 1.872 2.373 -27.312 1.00 94.75 143 VAL A N 1
ATOM 1119 C CA . VAL A 1 143 ? 3.193 2.073 -27.868 1.00 94.75 143 VAL A CA 1
ATOM 1120 C C . VAL A 1 143 ? 3.066 1.365 -29.211 1.00 94.75 143 VAL A C 1
ATOM 1122 O O . VAL A 1 143 ? 2.458 0.302 -29.325 1.00 94.75 143 VAL A O 1
ATOM 1125 N N . LYS A 1 144 ? 3.714 1.922 -30.241 1.00 94.88 144 LYS A N 1
ATOM 1126 C CA . LYS A 1 144 ? 3.859 1.279 -31.555 1.00 94.88 144 LYS A CA 1
ATOM 1127 C C . LYS A 1 144 ? 5.166 0.504 -31.632 1.00 94.88 144 LYS A C 1
ATOM 1129 O O . LYS A 1 144 ? 6.253 1.082 -31.574 1.00 94.88 144 LYS A O 1
ATOM 1134 N N . ILE A 1 145 ? 5.056 -0.804 -31.815 1.00 93.06 145 ILE A N 1
ATOM 1135 C CA . ILE A 1 145 ? 6.180 -1.726 -31.943 1.00 93.06 145 ILE A CA 1
ATOM 1136 C C . ILE A 1 145 ? 6.331 -2.110 -33.416 1.00 93.06 145 ILE A C 1
ATOM 1138 O O . ILE A 1 145 ? 5.427 -2.731 -33.976 1.00 93.06 145 ILE A O 1
ATOM 1142 N N . PRO A 1 146 ? 7.462 -1.783 -34.066 1.00 93.12 146 PRO A N 1
ATOM 1143 C CA . PRO A 1 146 ? 7.686 -2.186 -35.447 1.00 93.12 146 PRO A CA 1
ATOM 1144 C C . PRO A 1 146 ? 7.780 -3.699 -35.591 1.00 93.12 146 PRO A C 1
ATOM 1146 O O . PRO A 1 146 ? 8.551 -4.351 -34.888 1.00 93.12 146 PRO A O 1
ATOM 1149 N N . ARG A 1 147 ? 7.037 -4.240 -36.555 1.00 93.38 147 ARG A N 1
ATOM 1150 C CA . ARG A 1 147 ? 7.042 -5.665 -36.896 1.00 93.38 147 ARG A CA 1
ATOM 1151 C C . ARG A 1 147 ? 8.247 -6.065 -37.717 1.00 93.38 147 ARG A C 1
ATOM 1153 O O . ARG A 1 147 ? 8.658 -7.215 -37.673 1.00 93.38 147 ARG A O 1
ATOM 1160 N N . TYR A 1 148 ? 8.783 -5.120 -38.473 1.00 92.44 148 TYR A N 1
ATOM 1161 C CA . TYR A 1 148 ? 9.865 -5.355 -39.404 1.00 92.44 148 TYR A CA 1
ATOM 1162 C C . TYR A 1 148 ? 10.873 -4.216 -39.317 1.00 92.44 148 TYR A C 1
ATOM 1164 O O . TYR A 1 148 ? 10.510 -3.038 -39.396 1.00 92.44 148 TYR A O 1
ATOM 1172 N N . ARG A 1 149 ? 12.154 -4.556 -39.172 1.00 91.38 149 ARG A N 1
ATOM 1173 C CA . ARG A 1 149 ? 13.259 -3.609 -39.353 1.00 91.38 149 ARG A CA 1
ATOM 1174 C C . ARG A 1 149 ? 14.375 -4.284 -40.127 1.00 91.38 149 ARG A C 1
ATOM 1176 O O . ARG A 1 149 ? 14.732 -5.422 -39.840 1.00 91.38 149 ARG A O 1
ATOM 1183 N N . ARG A 1 150 ? 14.965 -3.542 -41.057 1.00 93.19 150 ARG A N 1
ATOM 1184 C CA . ARG A 1 150 ? 16.155 -3.948 -41.799 1.00 93.19 150 ARG A CA 1
ATOM 1185 C C . ARG A 1 150 ? 17.254 -2.927 -41.556 1.00 93.19 150 ARG A C 1
ATOM 1187 O O . ARG A 1 150 ? 17.030 -1.728 -41.708 1.00 93.19 150 ARG A O 1
ATOM 1194 N N . MET A 1 151 ? 18.428 -3.395 -41.160 1.00 93.12 151 MET A N 1
ATOM 1195 C CA . MET A 1 151 ? 19.600 -2.557 -40.907 1.00 93.12 151 MET A CA 1
ATOM 1196 C C . MET A 1 151 ? 20.810 -3.085 -41.677 1.00 93.12 151 MET A C 1
ATOM 1198 O O . MET A 1 151 ? 20.860 -4.280 -41.973 1.00 93.12 151 MET A O 1
ATOM 1202 N N . PRO A 1 152 ? 21.788 -2.229 -42.023 1.00 95.69 152 PRO A N 1
ATOM 1203 C CA . PRO A 1 152 ? 23.005 -2.697 -42.670 1.00 95.69 152 PRO A CA 1
ATOM 1204 C C . PRO A 1 152 ? 23.746 -3.652 -41.739 1.00 95.69 152 PRO A C 1
ATOM 1206 O O . PRO A 1 152 ? 23.828 -3.411 -40.534 1.00 95.69 152 PRO A O 1
ATOM 1209 N N . ARG A 1 153 ? 24.310 -4.721 -42.299 1.00 95.38 153 ARG A N 1
ATOM 1210 C CA . ARG A 1 153 ? 25.091 -5.684 -41.522 1.00 95.38 153 ARG A CA 1
ATOM 1211 C C . ARG A 1 153 ? 26.331 -5.041 -40.929 1.00 95.38 153 ARG A C 1
ATOM 1213 O O . ARG A 1 153 ? 26.639 -5.259 -39.766 1.00 95.38 153 ARG A O 1
ATOM 1220 N N . GLN A 1 154 ? 27.009 -4.205 -41.705 1.00 96.31 154 GLN A N 1
ATOM 1221 C CA . GLN A 1 154 ? 28.203 -3.518 -41.246 1.00 96.31 154 GLN A CA 1
ATOM 1222 C C . GLN A 1 154 ? 27.932 -2.044 -40.964 1.00 96.31 154 GLN A C 1
ATOM 1224 O O . GLN A 1 154 ? 27.229 -1.365 -41.714 1.00 96.31 154 GLN A O 1
ATOM 1229 N N . LYS A 1 155 ? 28.520 -1.522 -39.885 1.00 94.94 155 LYS A N 1
ATOM 1230 C CA . LYS A 1 155 ? 28.383 -0.111 -39.515 1.00 94.94 155 LYS A CA 1
ATOM 1231 C C . LYS A 1 155 ? 29.685 0.456 -38.976 1.00 94.94 155 LYS A C 1
ATOM 1233 O O . LYS A 1 155 ? 30.257 -0.076 -38.028 1.00 94.94 155 LYS A O 1
ATOM 1238 N N . ARG A 1 156 ? 30.115 1.593 -39.528 1.00 95.38 156 ARG A N 1
ATOM 1239 C CA . ARG A 1 156 ? 31.221 2.380 -38.970 1.00 95.38 156 ARG A CA 1
ATOM 1240 C C . ARG A 1 156 ? 30.714 3.314 -37.879 1.00 95.38 156 ARG A C 1
ATOM 1242 O O . ARG A 1 156 ? 29.742 4.041 -38.085 1.00 95.38 156 ARG A O 1
ATOM 1249 N N . ILE A 1 157 ? 31.389 3.330 -36.732 1.00 93.50 157 ILE A N 1
ATOM 1250 C CA . ILE A 1 157 ? 31.135 4.301 -35.660 1.00 93.50 157 ILE A CA 1
ATOM 1251 C C . ILE A 1 157 ? 32.437 4.950 -35.190 1.00 93.50 157 ILE A C 1
ATOM 1253 O O . ILE A 1 157 ? 33.506 4.350 -35.253 1.00 93.50 157 ILE A O 1
ATOM 1257 N N . ALA A 1 158 ? 32.354 6.184 -34.690 1.00 94.75 158 ALA A N 1
ATOM 1258 C CA . ALA A 1 158 ? 33.512 6.871 -34.122 1.00 94.75 158 ALA A CA 1
ATOM 1259 C C . ALA A 1 158 ? 34.024 6.147 -32.862 1.00 94.75 158 ALA A C 1
ATOM 1261 O O . ALA A 1 158 ? 33.243 5.834 -31.958 1.00 94.75 158 ALA A O 1
ATOM 1262 N N . LEU A 1 159 ? 35.341 5.969 -32.751 1.00 91.69 159 LEU A N 1
ATOM 1263 C CA . LEU A 1 159 ? 36.008 5.300 -31.629 1.00 91.69 159 LEU A CA 1
ATOM 1264 C C . LEU A 1 159 ? 35.660 5.947 -30.278 1.00 91.69 159 LEU A C 1
ATOM 1266 O O . LEU A 1 159 ? 35.409 5.259 -29.288 1.00 91.69 159 LEU A O 1
ATOM 1270 N N . LYS A 1 160 ? 35.552 7.281 -30.245 1.00 91.44 160 LYS A N 1
ATOM 1271 C CA . LYS A 1 160 ? 35.106 8.050 -29.068 1.00 91.44 160 LYS A CA 1
ATOM 1272 C C . LYS A 1 160 ? 33.709 7.632 -28.585 1.00 91.44 160 LYS A C 1
ATOM 1274 O O . LYS A 1 160 ? 33.444 7.637 -27.385 1.00 91.44 160 LYS A O 1
ATOM 1279 N N . THR A 1 161 ? 32.813 7.255 -29.500 1.00 89.44 161 THR A N 1
ATOM 1280 C CA . THR A 1 161 ? 31.452 6.798 -29.171 1.00 89.44 161 THR A CA 1
ATOM 1281 C C . THR A 1 161 ? 31.464 5.414 -28.533 1.00 89.44 161 THR A C 1
ATOM 1283 O O . THR A 1 161 ? 30.709 5.193 -27.584 1.00 89.44 161 THR A O 1
ATOM 1286 N N . PHE A 1 162 ? 32.338 4.521 -29.004 1.00 90.19 162 PHE A N 1
ATOM 1287 C CA . PHE A 1 162 ? 32.544 3.195 -28.421 1.00 90.19 162 PHE A CA 1
ATOM 1288 C C . PHE A 1 162 ? 33.161 3.288 -27.016 1.00 90.19 162 PHE A C 1
ATOM 1290 O O . PHE A 1 162 ? 32.560 2.818 -26.051 1.00 90.19 162 PHE A O 1
ATOM 1297 N N . LYS A 1 163 ? 34.278 4.020 -26.872 1.00 88.44 163 LYS A N 1
ATOM 1298 C CA . LYS A 1 163 ? 34.994 4.217 -25.592 1.00 88.44 163 LYS A CA 1
ATOM 1299 C C . LYS A 1 163 ? 34.144 4.873 -24.498 1.00 88.44 163 LYS A C 1
ATOM 1301 O O . LYS A 1 163 ? 34.375 4.669 -23.314 1.00 88.44 163 LYS A O 1
ATOM 1306 N N . ARG A 1 164 ? 33.134 5.668 -24.869 1.00 85.88 164 ARG A N 1
ATOM 1307 C CA . ARG A 1 164 ? 32.190 6.259 -23.903 1.00 85.88 164 ARG A CA 1
ATOM 1308 C C . ARG A 1 164 ? 31.280 5.215 -23.242 1.00 85.88 164 ARG A C 1
ATOM 1310 O O . ARG A 1 164 ? 30.695 5.506 -22.203 1.00 85.88 164 ARG A O 1
ATOM 1317 N N . ARG A 1 165 ? 31.093 4.050 -23.867 1.00 80.62 165 ARG A N 1
ATOM 1318 C CA . ARG A 1 165 ? 30.115 3.027 -23.461 1.00 80.62 165 ARG A CA 1
ATOM 1319 C C . ARG A 1 165 ? 30.774 1.743 -22.963 1.00 80.62 165 ARG A C 1
ATOM 1321 O O . ARG A 1 165 ? 30.218 1.106 -22.078 1.00 80.62 165 ARG A O 1
ATOM 1328 N N . VAL A 1 166 ? 31.941 1.400 -23.500 1.00 85.62 166 VAL A N 1
ATOM 1329 C CA . VAL A 1 166 ? 32.711 0.205 -23.143 1.00 85.62 166 VAL A CA 1
ATOM 1330 C C . VAL A 1 166 ? 34.038 0.653 -22.531 1.00 85.62 166 VAL A C 1
ATOM 1332 O O . VAL A 1 166 ? 34.752 1.451 -23.136 1.00 85.62 166 VAL A O 1
ATOM 1335 N N . LYS A 1 167 ? 34.333 0.193 -21.305 1.00 82.56 167 LYS A N 1
ATOM 1336 C CA . LYS A 1 167 ? 35.579 0.534 -20.588 1.00 82.56 167 LYS A CA 1
ATOM 1337 C C . LYS A 1 167 ? 36.797 -0.123 -21.228 1.00 82.56 167 LYS A C 1
ATOM 1339 O O . LYS A 1 167 ? 37.854 0.489 -21.318 1.00 82.56 167 LYS A O 1
ATOM 1344 N N . GLU A 1 168 ? 36.624 -1.367 -21.647 1.00 84.25 168 GLU A N 1
ATOM 1345 C CA . GLU A 1 168 ? 37.602 -2.085 -22.446 1.00 84.25 168 GLU A CA 1
ATOM 1346 C C . GLU A 1 168 ? 37.699 -1.427 -23.831 1.00 84.25 168 GLU A C 1
ATOM 1348 O O . GLU A 1 168 ? 36.683 -1.075 -24.437 1.00 84.25 168 GLU A O 1
ATOM 1353 N N . GLY A 1 169 ? 38.921 -1.210 -24.322 1.00 86.69 169 GLY A N 1
ATOM 1354 C CA . GLY A 1 169 ? 39.134 -0.731 -25.688 1.00 86.69 169 GLY A CA 1
ATOM 1355 C C . GLY A 1 169 ? 38.560 -1.709 -26.721 1.00 86.69 169 GLY A C 1
ATOM 1356 O O . GLY A 1 169 ? 38.271 -2.859 -26.384 1.00 86.69 169 GLY A O 1
ATOM 1357 N N . PRO A 1 170 ? 38.353 -1.276 -27.974 1.00 93.25 170 PRO A N 1
ATOM 1358 C CA . PRO A 1 170 ? 37.899 -2.189 -29.011 1.00 93.25 170 PRO A CA 1
ATOM 1359 C C . PRO A 1 170 ? 38.996 -3.206 -29.332 1.00 93.25 170 PRO A C 1
ATOM 1361 O O . PRO A 1 170 ? 40.124 -2.823 -29.631 1.00 93.25 170 PRO A O 1
ATOM 1364 N N . ILE A 1 171 ? 38.647 -4.486 -29.292 1.00 94.12 171 ILE A N 1
ATOM 1365 C CA . ILE A 1 171 ? 39.504 -5.595 -29.706 1.00 94.12 171 ILE A CA 1
ATOM 1366 C C . ILE A 1 171 ? 38.880 -6.203 -30.960 1.00 94.12 171 ILE A C 1
ATOM 1368 O O . ILE A 1 171 ? 37.699 -6.561 -30.952 1.00 94.12 171 ILE A O 1
ATOM 1372 N N . GLU A 1 172 ? 39.652 -6.290 -32.043 1.00 95.62 172 GLU A N 1
ATOM 1373 C CA . GLU A 1 172 ? 39.205 -6.927 -33.285 1.00 95.62 172 GLU A CA 1
ATOM 1374 C C . GLU A 1 172 ? 38.828 -8.391 -33.044 1.00 95.62 172 GLU A C 1
ATOM 1376 O O . GLU A 1 172 ? 39.415 -9.088 -32.220 1.00 95.62 172 GLU A O 1
ATOM 1381 N N . GLY A 1 173 ? 37.780 -8.857 -33.717 1.00 94.31 173 GLY A N 1
ATOM 1382 C CA . GLY A 1 173 ? 37.245 -10.203 -33.539 1.00 94.31 173 GLY A CA 1
ATOM 1383 C C . GLY A 1 173 ? 36.366 -10.385 -32.297 1.00 94.31 173 GLY A C 1
ATOM 1384 O O . GLY A 1 173 ? 35.505 -11.267 -32.305 1.00 94.31 173 GLY A O 1
ATOM 1385 N N . LYS A 1 174 ? 36.503 -9.537 -31.268 1.00 95.38 174 LYS A N 1
ATOM 1386 C CA . LYS A 1 174 ? 35.716 -9.630 -30.032 1.00 95.38 174 LYS A CA 1
ATOM 1387 C C . LYS A 1 174 ? 34.289 -9.106 -30.223 1.00 95.38 174 LYS A C 1
ATOM 1389 O O . LYS A 1 174 ? 34.040 -8.160 -30.978 1.00 95.38 174 LYS A O 1
ATOM 1394 N N . ARG A 1 175 ? 33.337 -9.725 -29.514 1.00 94.44 175 ARG A N 1
ATOM 1395 C CA . ARG A 1 175 ? 31.933 -9.297 -29.458 1.00 94.44 175 ARG A CA 1
ATOM 1396 C C . ARG A 1 175 ? 31.646 -8.441 -28.223 1.00 94.44 175 ARG A C 1
ATOM 1398 O O . ARG A 1 175 ? 32.127 -8.737 -27.134 1.00 94.44 175 ARG A O 1
ATOM 1405 N N . TYR A 1 176 ? 30.823 -7.408 -28.392 1.00 93.62 176 TYR A N 1
ATOM 1406 C CA . TYR A 1 176 ? 30.441 -6.470 -27.335 1.00 93.62 176 TYR A CA 1
ATOM 1407 C C . TYR A 1 176 ? 28.931 -6.243 -27.308 1.00 93.62 176 TYR A C 1
ATOM 1409 O O . TYR A 1 176 ? 28.305 -6.042 -28.348 1.00 93.62 176 TYR A O 1
ATOM 1417 N N . ALA A 1 177 ? 28.350 -6.197 -26.109 1.00 91.44 177 ALA A N 1
ATOM 1418 C CA . ALA A 1 177 ? 26.974 -5.752 -25.918 1.00 91.44 177 ALA A CA 1
ATOM 1419 C C . ALA A 1 177 ? 26.893 -4.224 -26.071 1.00 91.44 177 ALA A C 1
ATOM 1421 O O . ALA A 1 177 ? 27.541 -3.476 -25.333 1.00 91.44 177 ALA A O 1
ATOM 1422 N N . LEU A 1 178 ? 26.093 -3.745 -27.028 1.00 88.12 178 LEU A N 1
ATOM 1423 C CA . LEU A 1 178 ? 25.885 -2.316 -27.258 1.00 88.12 178 LEU A CA 1
ATOM 1424 C C . LEU A 1 178 ? 24.445 -1.917 -26.935 1.00 88.12 178 LEU A C 1
ATOM 1426 O O . LEU A 1 178 ? 23.492 -2.564 -27.352 1.00 88.12 178 LEU A O 1
ATOM 1430 N N . ARG A 1 179 ? 24.274 -0.781 -26.247 1.00 84.19 179 ARG A N 1
ATOM 1431 C CA . ARG A 1 179 ? 22.943 -0.229 -25.948 1.00 84.19 179 ARG A CA 1
ATOM 1432 C C . ARG A 1 179 ? 22.126 -0.039 -27.232 1.00 84.19 179 ARG A C 1
ATOM 1434 O O . ARG A 1 179 ? 22.566 0.683 -28.129 1.00 84.19 179 ARG A O 1
ATOM 1441 N N . GLY A 1 180 ? 20.922 -0.611 -27.250 1.00 83.50 180 GLY A N 1
ATOM 1442 C CA . GLY A 1 180 ? 19.978 -0.550 -28.370 1.00 83.50 180 GLY A CA 1
ATOM 1443 C C . GLY A 1 180 ? 20.070 -1.729 -29.343 1.00 83.50 180 GLY A C 1
ATOM 1444 O O . GLY A 1 180 ? 19.257 -1.795 -30.258 1.00 83.50 180 GLY A O 1
ATOM 1445 N N . ILE A 1 181 ? 21.023 -2.647 -29.145 1.00 88.19 181 ILE A N 1
ATOM 1446 C CA . ILE A 1 181 ? 21.112 -3.912 -29.877 1.00 88.19 181 ILE A CA 1
ATOM 1447 C C . ILE A 1 181 ? 20.984 -5.039 -28.844 1.00 88.19 181 ILE A C 1
ATOM 1449 O O . ILE A 1 181 ? 21.823 -5.117 -27.947 1.00 88.19 181 ILE A O 1
ATOM 1453 N N . PRO A 1 182 ? 19.942 -5.883 -28.923 1.00 88.19 182 PRO A N 1
ATOM 1454 C CA . PRO A 1 182 ? 19.696 -6.925 -27.923 1.00 88.19 182 PRO A CA 1
ATOM 1455 C C . PRO A 1 182 ? 20.754 -8.040 -27.870 1.00 88.19 182 PRO A C 1
ATOM 1457 O O . PRO A 1 182 ? 20.747 -8.833 -26.935 1.00 88.19 182 PRO A O 1
ATOM 1460 N N . TRP A 1 183 ? 21.657 -8.115 -28.852 1.00 92.00 183 TRP A N 1
ATOM 1461 C CA . TRP A 1 183 ? 22.707 -9.132 -28.949 1.00 92.00 183 TRP A CA 1
ATOM 1462 C C . TRP A 1 183 ? 24.116 -8.518 -29.070 1.00 92.00 183 TRP A C 1
ATOM 1464 O O . TRP A 1 183 ? 24.266 -7.360 -29.477 1.00 92.00 183 TRP A O 1
ATOM 1474 N N . PRO A 1 184 ? 25.178 -9.282 -28.749 1.00 93.50 184 PRO A N 1
ATOM 1475 C CA . PRO A 1 184 ? 26.554 -8.827 -28.918 1.00 93.50 184 PRO A CA 1
ATOM 1476 C C . PRO A 1 184 ? 26.962 -8.666 -30.392 1.00 93.50 184 PRO A C 1
ATOM 1478 O O . PRO A 1 184 ? 26.818 -9.590 -31.196 1.00 93.50 184 PRO A O 1
ATOM 1481 N N . VAL A 1 185 ? 27.560 -7.523 -30.730 1.00 94.06 185 VAL A N 1
ATOM 1482 C CA . VAL A 1 185 ? 28.071 -7.212 -32.080 1.00 94.06 185 VAL A CA 1
ATOM 1483 C C . VAL A 1 185 ? 29.579 -7.412 -32.157 1.00 94.06 185 VAL A C 1
ATOM 1485 O O . VAL A 1 185 ? 30.275 -7.168 -31.171 1.00 94.06 185 VAL A O 1
ATOM 1488 N N . LYS A 1 186 ? 30.102 -7.835 -33.310 1.00 96.12 186 LYS A N 1
ATOM 1489 C CA . LYS A 1 186 ? 31.532 -8.133 -33.494 1.00 96.12 186 LYS A CA 1
ATOM 1490 C C . LYS A 1 186 ? 32.285 -6.908 -34.008 1.00 96.12 186 LYS A C 1
ATOM 1492 O O . LYS A 1 186 ? 31.800 -6.217 -34.900 1.00 96.12 186 LYS A O 1
ATOM 1497 N N . ILE A 1 187 ? 33.480 -6.645 -33.487 1.00 96.44 187 ILE A N 1
ATOM 1498 C CA . ILE A 1 187 ? 34.389 -5.663 -34.094 1.00 96.44 187 ILE A CA 1
ATOM 1499 C C . ILE A 1 187 ? 35.122 -6.340 -35.247 1.00 96.44 187 ILE A C 1
ATOM 1501 O O . ILE A 1 187 ? 35.828 -7.324 -35.040 1.00 96.44 187 ILE A O 1
ATOM 1505 N N . LEU A 1 188 ? 34.942 -5.821 -36.460 1.00 96.31 188 LEU A N 1
ATOM 1506 C CA . LEU A 1 188 ? 35.641 -6.313 -37.646 1.00 96.31 188 LEU A CA 1
ATOM 1507 C C . LEU A 1 188 ? 37.013 -5.669 -37.795 1.00 96.31 188 LEU A C 1
ATOM 1509 O O . LEU A 1 188 ? 37.967 -6.364 -38.115 1.00 96.31 188 LEU A O 1
ATOM 1513 N N . LYS A 1 189 ? 37.093 -4.351 -37.584 1.00 96.56 189 LYS A N 1
ATOM 1514 C CA . LYS A 1 189 ? 38.326 -3.588 -37.775 1.00 96.56 189 LYS A CA 1
ATOM 1515 C C . LYS A 1 189 ? 38.379 -2.362 -36.871 1.00 96.56 189 LYS A C 1
ATOM 1517 O O . LYS A 1 189 ? 37.360 -1.684 -36.689 1.00 96.56 189 LYS A O 1
ATOM 1522 N N . VAL A 1 190 ? 39.557 -2.061 -36.339 1.00 94.88 190 VAL A N 1
ATOM 1523 C CA . VAL A 1 190 ? 39.874 -0.819 -35.634 1.00 94.88 190 VAL A CA 1
ATOM 1524 C C . VAL A 1 190 ? 40.717 0.052 -36.560 1.00 94.88 190 VAL A C 1
ATOM 1526 O O . VAL A 1 190 ? 41.781 -0.337 -37.022 1.00 94.88 190 VAL A O 1
ATOM 1529 N N . GLU A 1 191 ? 40.211 1.242 -36.857 1.00 92.56 191 GLU A N 1
ATOM 1530 C CA . GLU A 1 191 ? 40.836 2.216 -37.750 1.00 92.56 191 GLU A CA 1
ATOM 1531 C C . GLU A 1 191 ? 41.178 3.487 -36.959 1.00 92.56 191 GLU A C 1
ATOM 1533 O O . GLU A 1 191 ? 40.771 3.668 -35.803 1.00 92.56 191 GLU A O 1
ATOM 1538 N N . GLU A 1 192 ? 41.892 4.419 -37.588 1.00 91.69 192 GLU A N 1
ATOM 1539 C CA . GLU A 1 192 ? 42.194 5.700 -36.960 1.00 91.69 192 GLU A CA 1
ATOM 1540 C C . GLU A 1 192 ? 40.897 6.478 -36.659 1.00 91.69 192 GLU A C 1
ATOM 1542 O O . GLU A 1 192 ? 40.132 6.881 -37.538 1.00 91.69 192 GLU A O 1
ATOM 1547 N N . GLY A 1 193 ? 40.588 6.624 -35.369 1.00 91.81 193 GLY A N 1
ATOM 1548 C CA . GLY A 1 193 ? 39.410 7.350 -34.887 1.00 91.81 193 GLY A CA 1
ATOM 1549 C C . GLY A 1 193 ? 38.049 6.674 -35.126 1.00 91.81 193 GLY A C 1
ATOM 1550 O O . GLY A 1 193 ? 37.032 7.206 -34.659 1.00 91.81 193 GLY A O 1
ATOM 1551 N N . LYS A 1 194 ? 37.982 5.505 -35.777 1.00 96.00 194 LYS A N 1
ATOM 1552 C CA . LYS A 1 194 ? 36.735 4.783 -36.107 1.00 96.00 194 LYS A CA 1
ATOM 1553 C C . LYS A 1 194 ? 36.873 3.276 -35.881 1.00 96.00 194 LYS A C 1
ATOM 1555 O O . LYS A 1 194 ? 37.968 2.742 -35.812 1.00 96.00 194 LYS A O 1
ATOM 1560 N N . ILE A 1 195 ? 35.742 2.590 -35.756 1.00 95.69 195 ILE A N 1
ATOM 1561 C CA . ILE A 1 195 ? 35.682 1.125 -35.755 1.00 95.69 195 ILE A CA 1
ATOM 1562 C C . ILE A 1 195 ? 34.585 0.648 -36.701 1.00 95.69 195 ILE A C 1
ATOM 1564 O O . ILE A 1 195 ? 33.532 1.290 -36.812 1.00 95.69 195 ILE A O 1
ATOM 1568 N N . LEU A 1 196 ? 34.830 -0.481 -37.357 1.00 96.50 196 LEU A N 1
ATOM 1569 C CA . LEU A 1 196 ? 33.863 -1.190 -38.184 1.00 96.50 196 LEU A CA 1
ATOM 1570 C C . LEU A 1 196 ? 33.239 -2.326 -37.370 1.00 96.50 196 LEU A C 1
ATOM 1572 O O . LEU A 1 196 ? 33.945 -3.186 -36.845 1.00 96.50 196 LEU A O 1
ATOM 1576 N N . LEU A 1 197 ? 31.913 -2.320 -37.266 1.00 95.56 197 LEU A N 1
ATOM 1577 C CA . LEU A 1 197 ? 31.135 -3.323 -36.545 1.00 95.56 197 LEU A CA 1
ATOM 1578 C C . LEU A 1 197 ? 30.410 -4.247 -37.522 1.00 95.56 197 LEU A C 1
ATOM 1580 O O . LEU A 1 197 ? 29.848 -3.749 -38.495 1.00 95.56 197 LEU A O 1
ATOM 1584 N N . ASP A 1 198 ? 30.350 -5.539 -37.207 1.00 96.19 198 ASP A N 1
ATOM 1585 C CA . ASP A 1 198 ? 29.350 -6.476 -37.728 1.00 96.19 198 ASP A CA 1
ATOM 1586 C C . ASP A 1 198 ? 28.191 -6.553 -36.729 1.00 96.19 198 ASP A C 1
ATOM 1588 O O . ASP A 1 198 ? 28.350 -7.004 -35.590 1.00 96.19 198 ASP A O 1
ATOM 1592 N N . LEU A 1 199 ? 27.032 -6.060 -37.155 1.00 95.00 199 LEU A N 1
ATOM 1593 C CA . LEU A 1 199 ? 25.796 -6.043 -36.388 1.00 95.00 199 LEU A CA 1
ATOM 1594 C C . LEU A 1 199 ? 25.073 -7.392 -36.426 1.00 95.00 199 LEU A C 1
ATOM 1596 O O . LEU A 1 199 ? 24.081 -7.536 -35.716 1.00 95.00 199 LEU A O 1
ATOM 1600 N N . ALA A 1 200 ? 25.526 -8.368 -37.219 1.00 93.88 200 ALA A N 1
ATOM 1601 C CA . ALA A 1 200 ? 24.921 -9.692 -37.231 1.00 93.88 200 ALA A CA 1
ATOM 1602 C C . ALA A 1 200 ? 25.142 -10.422 -35.888 1.00 93.88 200 ALA A C 1
ATOM 1604 O O . ALA A 1 200 ? 26.241 -10.367 -35.304 1.00 93.88 200 ALA A O 1
ATOM 1605 N N . PRO A 1 201 ? 24.115 -11.124 -35.374 1.00 93.00 201 PRO A N 1
ATOM 1606 C CA . PRO A 1 201 ? 24.297 -12.030 -34.250 1.00 93.00 201 PRO A CA 1
ATOM 1607 C C . PRO A 1 201 ? 25.238 -13.184 -34.637 1.00 93.00 201 PRO A C 1
ATOM 1609 O O . PRO A 1 201 ? 25.664 -13.321 -35.781 1.00 93.00 201 PRO A O 1
ATOM 1612 N N . GLU A 1 202 ? 25.636 -13.994 -33.662 1.00 89.00 202 GLU A N 1
ATOM 1613 C CA . GLU A 1 202 ? 26.486 -15.165 -33.920 1.00 89.00 202 GLU A CA 1
ATOM 1614 C C . GLU A 1 202 ? 25.765 -16.261 -34.702 1.00 89.00 202 GLU A C 1
ATOM 1616 O O . GLU A 1 202 ? 26.362 -16.913 -35.551 1.00 89.00 202 GLU A O 1
ATOM 1621 N N . LYS A 1 203 ? 24.470 -16.403 -34.436 1.00 91.06 203 LYS A N 1
ATOM 1622 C CA . LYS A 1 203 ? 23.542 -17.265 -35.153 1.00 91.06 203 LYS A CA 1
ATOM 1623 C C . LYS A 1 203 ? 22.179 -16.596 -35.193 1.00 91.06 203 LYS A C 1
ATOM 1625 O O . LYS A 1 203 ? 21.894 -15.715 -34.371 1.00 91.06 203 LYS A O 1
ATOM 1630 N N . GLU A 1 204 ? 21.327 -17.032 -36.111 1.00 90.06 204 GLU A N 1
ATOM 1631 C CA . GLU A 1 204 ? 19.920 -16.645 -36.076 1.00 90.06 204 GLU A CA 1
ATOM 1632 C C . GLU A 1 204 ? 19.332 -16.942 -34.698 1.00 90.06 204 GLU A C 1
ATOM 1634 O O . GLU A 1 204 ? 19.610 -17.972 -34.079 1.00 90.06 204 GLU A O 1
ATOM 1639 N N . SER A 1 205 ? 18.596 -15.974 -34.170 1.00 89.00 205 SER A N 1
ATOM 1640 C CA . SER A 1 205 ? 18.209 -15.971 -32.764 1.00 89.00 205 SER A CA 1
ATOM 1641 C C . SER A 1 205 ? 16.765 -15.526 -32.616 1.00 89.00 205 SER A C 1
ATOM 1643 O O . SER A 1 205 ? 16.305 -14.616 -33.307 1.00 89.00 205 SER A O 1
ATOM 1645 N N . ARG A 1 206 ? 16.063 -16.159 -31.675 1.00 93.00 206 ARG A N 1
ATOM 1646 C CA . ARG A 1 206 ? 14.753 -15.723 -31.194 1.00 93.00 206 ARG A CA 1
ATOM 1647 C C . ARG A 1 206 ? 14.963 -14.995 -29.881 1.00 93.00 206 ARG A C 1
ATOM 1649 O O . ARG A 1 206 ? 15.496 -15.570 -28.937 1.00 93.00 206 ARG A O 1
ATOM 1656 N N . ILE A 1 207 ? 14.581 -13.729 -29.844 1.00 90.94 207 ILE A N 1
ATOM 1657 C CA . ILE A 1 207 ? 14.772 -12.869 -28.678 1.00 90.94 207 ILE A CA 1
ATOM 1658 C C . ILE A 1 207 ? 13.390 -12.523 -28.137 1.00 90.94 207 ILE A C 1
ATOM 1660 O O . ILE A 1 207 ? 12.572 -12.057 -28.931 1.00 90.94 207 ILE A O 1
ATOM 1664 N N . PRO A 1 208 ? 13.103 -12.726 -26.840 1.00 91.19 208 PRO A N 1
ATOM 1665 C CA . PRO A 1 208 ? 11.835 -12.305 -26.257 1.00 91.19 208 PRO A CA 1
ATOM 1666 C C . PRO A 1 208 ? 11.543 -10.841 -26.605 1.00 91.19 208 PRO A C 1
ATOM 1668 O O . PRO A 1 208 ? 12.366 -9.955 -26.365 1.00 91.19 208 PRO A O 1
ATOM 1671 N N . GLY A 1 209 ? 10.408 -10.608 -27.265 1.00 87.62 209 GLY A N 1
ATOM 1672 C CA . GLY A 1 209 ? 9.925 -9.261 -27.568 1.00 87.62 209 GLY A CA 1
ATOM 1673 C C . GLY A 1 209 ? 9.139 -8.700 -26.388 1.00 87.62 209 GLY A C 1
ATOM 1674 O O . GLY A 1 209 ? 9.044 -9.343 -25.352 1.00 87.62 209 GLY A O 1
ATOM 1675 N N . THR A 1 210 ? 8.509 -7.538 -26.549 1.00 89.44 210 THR A N 1
ATOM 1676 C CA . THR A 1 210 ? 7.441 -7.118 -25.621 1.00 89.44 210 THR A CA 1
ATOM 1677 C C . THR A 1 210 ? 6.276 -8.112 -25.671 1.00 89.44 210 THR A C 1
ATOM 1679 O O . THR A 1 210 ? 5.741 -8.502 -24.644 1.00 89.44 210 THR A O 1
ATOM 1682 N N . ILE A 1 211 ? 5.949 -8.591 -26.872 1.00 92.19 211 ILE A N 1
ATOM 1683 C CA . ILE A 1 211 ? 5.007 -9.686 -27.118 1.00 92.19 211 ILE A CA 1
ATOM 1684 C C . ILE A 1 211 ? 5.679 -10.722 -28.018 1.00 92.19 211 ILE A C 1
ATOM 1686 O O . ILE A 1 211 ? 6.450 -10.353 -28.908 1.00 92.19 211 ILE A O 1
ATOM 1690 N N . GLY A 1 212 ? 5.410 -12.009 -27.790 1.00 92.44 212 GLY A N 1
ATOM 1691 C CA . GLY A 1 212 ? 6.010 -13.096 -28.567 1.00 92.44 212 GLY A CA 1
ATOM 1692 C C . GLY A 1 212 ? 7.540 -13.016 -28.602 1.00 92.44 212 GLY A C 1
ATOM 1693 O O . GLY A 1 212 ? 8.195 -12.839 -27.572 1.00 92.44 212 GLY A O 1
ATOM 1694 N N . TYR A 1 213 ? 8.130 -13.119 -29.790 1.00 93.50 213 TYR A N 1
ATOM 1695 C CA . TYR A 1 213 ? 9.576 -13.004 -29.960 1.00 93.50 213 TYR A CA 1
ATOM 1696 C C . TYR A 1 213 ? 9.954 -12.271 -31.245 1.00 93.50 213 TYR A C 1
ATOM 1698 O O . TYR A 1 213 ? 9.248 -12.287 -32.247 1.00 93.50 213 TYR A O 1
ATOM 1706 N N . THR A 1 214 ? 11.116 -11.631 -31.228 1.00 93.06 214 THR A N 1
ATOM 1707 C CA . THR A 1 214 ? 11.759 -11.085 -32.419 1.00 93.06 214 THR A CA 1
ATOM 1708 C C . THR A 1 214 ? 12.688 -12.138 -33.007 1.00 93.06 214 THR A C 1
ATOM 1710 O O . THR A 1 214 ? 13.655 -12.548 -32.362 1.00 93.06 214 THR A O 1
ATOM 1713 N N . LEU A 1 215 ? 12.401 -12.569 -34.232 1.00 94.44 215 LEU A N 1
ATOM 1714 C CA . LEU A 1 215 ? 13.297 -13.387 -35.037 1.00 94.44 215 LEU A CA 1
ATOM 1715 C C . LEU A 1 215 ? 14.335 -12.483 -35.705 1.00 94.44 215 LEU A C 1
ATOM 1717 O O . LEU A 1 215 ? 13.977 -11.535 -36.406 1.00 94.44 215 LEU A O 1
ATOM 1721 N N . VAL A 1 216 ? 15.614 -12.775 -35.484 1.00 94.81 216 VAL A N 1
ATOM 1722 C CA . VAL A 1 216 ? 16.735 -12.048 -36.087 1.00 94.81 216 VAL A CA 1
ATOM 1723 C C . VAL A 1 216 ? 17.398 -12.936 -37.132 1.00 94.81 216 VAL A C 1
ATOM 1725 O O . VAL A 1 216 ? 18.002 -13.948 -36.778 1.00 94.81 216 VAL A O 1
ATOM 1728 N N . THR A 1 217 ? 17.312 -12.526 -38.394 1.00 94.88 217 THR A N 1
ATOM 1729 C CA . THR A 1 217 ? 17.969 -13.169 -39.541 1.00 94.88 217 THR A CA 1
ATOM 1730 C C . THR A 1 217 ? 18.953 -12.199 -40.187 1.00 94.88 217 THR A C 1
ATOM 1732 O O . THR A 1 217 ? 18.906 -10.987 -39.945 1.00 94.88 217 THR A O 1
ATOM 1735 N N . TYR A 1 218 ? 19.893 -12.699 -40.984 1.00 94.88 218 TYR A N 1
ATOM 1736 C CA . TYR A 1 218 ? 20.866 -11.843 -41.660 1.00 94.88 218 TYR A CA 1
ATOM 1737 C C . TYR A 1 218 ? 21.387 -12.469 -42.950 1.00 94.88 218 TYR A C 1
ATOM 1739 O O . TYR A 1 218 ? 21.483 -13.683 -43.076 1.00 94.88 218 TYR A O 1
ATOM 1747 N N . ASP A 1 219 ? 21.757 -11.608 -43.892 1.00 94.00 219 ASP A N 1
ATOM 1748 C CA . ASP A 1 219 ? 22.414 -11.967 -45.146 1.00 94.00 219 ASP A CA 1
ATOM 1749 C C . ASP A 1 219 ? 23.789 -11.273 -45.241 1.00 94.00 219 ASP A 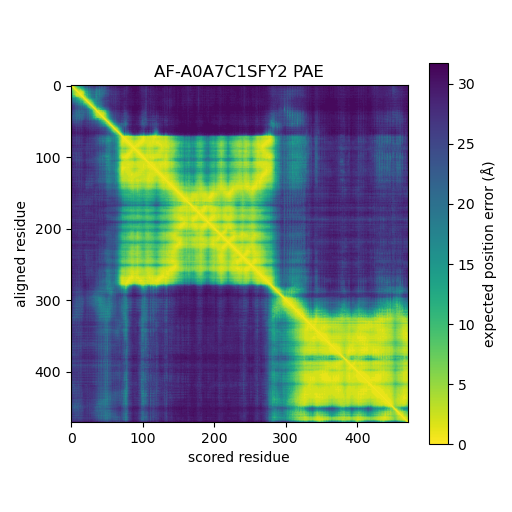C 1
ATOM 1751 O O . ASP A 1 219 ? 24.352 -10.789 -44.251 1.00 94.00 219 ASP A O 1
ATOM 1755 N N . GLU A 1 220 ? 24.389 -11.242 -46.427 1.00 92.75 220 GLU A N 1
ATOM 1756 C CA . GLU A 1 220 ? 25.679 -10.577 -46.644 1.00 92.75 220 GLU A CA 1
ATOM 1757 C C . GLU A 1 220 ? 25.622 -9.056 -46.429 1.00 92.75 220 GLU A C 1
ATOM 1759 O O . GLU A 1 220 ? 26.621 -8.437 -46.062 1.00 92.75 220 GLU A O 1
ATOM 1764 N N . LYS A 1 221 ? 24.455 -8.435 -46.629 1.00 94.50 221 LYS A N 1
ATOM 1765 C CA . LYS A 1 221 ? 24.283 -6.977 -46.683 1.00 94.50 221 LYS A CA 1
ATOM 1766 C C . LYS A 1 221 ? 23.538 -6.420 -45.474 1.00 94.50 221 LYS A C 1
ATOM 1768 O O . LYS A 1 221 ? 23.750 -5.264 -45.100 1.00 94.50 221 LYS A O 1
ATOM 1773 N N . SER A 1 222 ? 22.660 -7.201 -44.858 1.00 95.94 222 SER A N 1
ATOM 1774 C CA . SER A 1 222 ? 21.675 -6.708 -43.906 1.00 95.94 222 SER A CA 1
ATOM 1775 C C . SER A 1 222 ? 21.352 -7.681 -42.781 1.00 95.94 222 SER A C 1
ATOM 1777 O O . SER A 1 222 ? 21.448 -8.894 -42.928 1.00 95.94 222 SER A O 1
ATOM 1779 N N . VAL A 1 223 ? 20.938 -7.112 -41.652 1.00 95.25 223 VAL A N 1
ATOM 1780 C CA . VAL A 1 223 ? 20.295 -7.821 -40.546 1.00 95.25 223 VAL A CA 1
ATOM 1781 C C . VAL A 1 223 ? 18.828 -7.417 -40.537 1.00 95.25 223 VAL A C 1
ATOM 1783 O O . VAL A 1 223 ? 18.507 -6.224 -40.582 1.00 95.25 223 VAL A O 1
ATOM 1786 N N . THR A 1 224 ? 17.949 -8.406 -40.473 1.00 94.44 224 THR A N 1
ATOM 1787 C CA . THR A 1 224 ? 16.500 -8.238 -40.469 1.00 94.44 224 THR A CA 1
ATOM 1788 C C . THR A 1 224 ? 15.940 -8.724 -39.141 1.00 94.44 224 THR A C 1
ATOM 1790 O O . THR A 1 224 ? 16.293 -9.794 -38.655 1.00 94.44 224 THR A O 1
ATOM 1793 N N . THR A 1 225 ? 15.063 -7.927 -38.539 1.00 93.38 225 THR A N 1
ATOM 1794 C CA . THR A 1 225 ? 14.320 -8.307 -37.338 1.00 93.38 225 THR A CA 1
ATOM 1795 C C . THR A 1 225 ? 12.838 -8.358 -37.657 1.00 93.38 225 THR A C 1
ATOM 1797 O O . THR A 1 225 ? 12.282 -7.343 -38.090 1.00 93.38 225 THR A O 1
ATOM 1800 N N . THR A 1 226 ? 12.210 -9.497 -37.386 1.00 93.56 226 THR A N 1
ATOM 1801 C CA . THR A 1 226 ? 10.782 -9.727 -37.607 1.00 93.56 226 THR A CA 1
ATOM 1802 C C . THR A 1 226 ? 10.116 -10.099 -36.290 1.00 93.56 226 THR A C 1
ATOM 1804 O O . THR A 1 226 ? 10.507 -11.073 -35.651 1.00 93.56 226 THR A O 1
ATOM 1807 N N . LEU A 1 227 ? 9.118 -9.329 -35.867 1.00 93.81 227 LEU A N 1
ATOM 1808 C CA . LEU A 1 227 ? 8.297 -9.652 -34.705 1.00 93.81 227 LEU A CA 1
ATOM 1809 C C . LEU A 1 227 ? 7.324 -10.779 -35.064 1.00 93.81 227 LEU A C 1
ATOM 1811 O O . LEU A 1 227 ? 6.504 -10.626 -35.972 1.00 93.81 227 LEU A O 1
ATOM 1815 N N . VAL A 1 228 ? 7.404 -11.882 -34.327 1.00 93.38 228 VAL A N 1
ATOM 1816 C CA . VAL A 1 228 ? 6.526 -13.046 -34.446 1.00 93.38 228 VAL A CA 1
ATOM 1817 C C . VAL A 1 228 ? 5.660 -13.126 -33.194 1.00 93.38 228 VAL A C 1
ATOM 1819 O O . VAL A 1 228 ? 6.165 -13.195 -32.072 1.00 93.38 228 VAL A O 1
ATOM 1822 N N . THR A 1 229 ? 4.346 -13.087 -33.387 1.00 93.38 229 THR A N 1
ATOM 1823 C CA . THR A 1 229 ? 3.347 -13.144 -32.318 1.00 93.38 229 THR A CA 1
ATOM 1824 C C . THR A 1 229 ? 2.040 -13.713 -32.862 1.00 93.38 229 THR A C 1
ATOM 1826 O O . THR A 1 229 ? 1.739 -13.541 -34.044 1.00 93.38 229 THR A O 1
ATOM 1829 N N . GLU A 1 230 ? 1.284 -14.381 -31.996 1.00 93.25 230 GLU A N 1
ATOM 1830 C CA . GLU A 1 230 ? -0.062 -14.899 -32.276 1.00 93.25 230 GLU A CA 1
ATOM 1831 C C . GLU A 1 230 ? -1.166 -13.923 -31.844 1.00 93.25 230 GLU A C 1
ATOM 1833 O O . GLU A 1 230 ? -2.348 -14.209 -32.033 1.00 93.25 230 GLU A O 1
ATOM 1838 N N . ALA A 1 231 ? -0.771 -12.772 -31.286 1.00 94.06 231 ALA A N 1
ATOM 1839 C CA . ALA A 1 231 ? -1.679 -11.791 -30.719 1.00 94.06 231 ALA A CA 1
ATOM 1840 C C . ALA A 1 231 ? -2.689 -11.271 -31.752 1.00 94.06 231 ALA A C 1
ATOM 1842 O O . ALA A 1 231 ? -2.354 -11.062 -32.925 1.00 94.06 231 ALA A O 1
ATOM 1843 N N . ARG A 1 232 ? -3.919 -11.018 -31.302 1.00 95.44 232 ARG A N 1
ATOM 1844 C CA . ARG A 1 232 ? -5.037 -10.549 -32.135 1.00 95.44 232 ARG A CA 1
ATOM 1845 C C . ARG A 1 232 ? -5.517 -9.174 -31.691 1.00 95.44 232 ARG A C 1
ATOM 1847 O O . ARG A 1 232 ? -5.399 -8.806 -30.529 1.00 95.44 232 ARG A O 1
ATOM 1854 N N . VAL A 1 233 ? -6.081 -8.401 -32.618 1.00 96.12 233 VAL A N 1
ATOM 1855 C CA . VAL A 1 233 ? -6.687 -7.101 -32.287 1.00 96.12 233 VAL A CA 1
ATOM 1856 C C . VAL A 1 233 ? -7.823 -7.302 -31.276 1.00 96.12 233 VAL A C 1
ATOM 1858 O O . VAL A 1 233 ? -8.663 -8.177 -31.464 1.00 96.12 233 VAL A O 1
ATOM 1861 N N . GLY A 1 234 ? -7.830 -6.496 -30.214 1.00 92.50 234 GLY A N 1
ATOM 1862 C CA . GLY A 1 234 ? -8.770 -6.565 -29.093 1.00 92.50 234 GLY A CA 1
ATOM 1863 C C . GLY A 1 234 ? -8.340 -7.488 -27.948 1.00 92.50 234 GLY A C 1
ATOM 1864 O O . GLY A 1 234 ? -8.951 -7.452 -26.883 1.00 92.50 234 GLY A O 1
ATOM 1865 N N . GLU A 1 235 ? -7.291 -8.292 -28.128 1.00 94.12 235 GLU A N 1
ATOM 1866 C CA . GLU A 1 235 ? -6.799 -9.202 -27.093 1.00 94.12 235 GLU A CA 1
ATOM 1867 C C . GLU A 1 235 ? -6.188 -8.434 -25.912 1.00 94.12 235 GLU A C 1
ATOM 1869 O O . GLU A 1 235 ? -5.379 -7.519 -26.101 1.00 94.12 235 GLU A O 1
ATOM 1874 N N . LYS A 1 236 ? -6.562 -8.833 -24.691 1.00 93.06 236 LYS A N 1
ATOM 1875 C CA . LYS A 1 236 ? -5.907 -8.420 -23.446 1.00 93.06 236 LYS A CA 1
ATOM 1876 C C . LYS A 1 236 ? -4.861 -9.471 -23.096 1.00 93.06 236 LYS A C 1
ATOM 1878 O O . LYS A 1 236 ? -5.205 -10.640 -22.947 1.00 93.06 236 LYS A O 1
ATOM 1883 N N . LEU A 1 237 ? -3.608 -9.059 -22.959 1.00 93.56 237 LEU A N 1
ATOM 1884 C CA . LEU A 1 237 ? -2.495 -9.961 -22.684 1.00 93.56 237 LEU A CA 1
ATOM 1885 C C . LEU A 1 237 ? -1.561 -9.386 -21.624 1.00 93.56 237 LEU A C 1
ATOM 1887 O O . LEU A 1 237 ? -1.523 -8.177 -21.387 1.00 93.56 237 LEU A O 1
ATOM 1891 N N . THR A 1 238 ? -0.770 -10.268 -21.026 1.00 93.75 238 THR A N 1
ATOM 1892 C CA . THR A 1 238 ? 0.395 -9.886 -20.232 1.00 93.75 238 THR A CA 1
ATOM 1893 C C . THR A 1 238 ? 1.629 -10.000 -21.120 1.00 93.75 238 THR A C 1
ATOM 1895 O O . THR A 1 238 ? 1.883 -11.038 -21.734 1.00 93.75 238 THR A O 1
ATOM 1898 N N . THR A 1 239 ? 2.380 -8.912 -21.240 1.00 93.12 239 THR A N 1
ATOM 1899 C CA . THR A 1 239 ? 3.614 -8.843 -22.019 1.00 93.12 239 THR A CA 1
ATOM 1900 C C . THR A 1 239 ? 4.731 -9.649 -21.352 1.00 93.12 239 THR A C 1
ATOM 1902 O O . THR A 1 239 ? 4.664 -9.987 -20.170 1.00 93.12 239 THR A O 1
ATOM 1905 N N . ASN A 1 240 ? 5.806 -9.939 -22.087 1.00 91.00 240 ASN A N 1
ATOM 1906 C CA . ASN A 1 240 ? 6.931 -10.723 -21.557 1.00 91.00 240 ASN A CA 1
ATOM 1907 C C . ASN A 1 240 ? 7.665 -10.037 -20.385 1.00 91.00 240 ASN A C 1
ATOM 1909 O O . ASN A 1 240 ? 8.411 -10.691 -19.662 1.00 91.00 240 ASN A O 1
ATOM 1913 N N . ASP A 1 241 ? 7.491 -8.726 -20.208 1.00 87.38 241 ASP A N 1
ATOM 1914 C CA . ASP A 1 241 ? 7.989 -7.939 -19.074 1.00 87.38 241 ASP A CA 1
ATOM 1915 C C . ASP A 1 241 ? 6.981 -7.819 -17.914 1.00 87.38 241 ASP A C 1
ATOM 1917 O O . ASP A 1 241 ? 7.241 -7.098 -16.953 1.00 87.38 241 ASP A O 1
ATOM 1921 N N . GLY A 1 242 ? 5.858 -8.544 -17.974 1.00 90.81 242 GLY A N 1
ATOM 1922 C CA . GLY A 1 242 ? 4.875 -8.647 -16.892 1.00 90.81 242 GLY A CA 1
ATOM 1923 C C . GLY A 1 242 ? 3.855 -7.510 -16.834 1.00 90.81 242 GLY A C 1
ATOM 1924 O O . GLY A 1 242 ? 3.137 -7.397 -15.844 1.00 90.81 242 GLY A O 1
ATOM 1925 N N . GLN A 1 243 ? 3.780 -6.658 -17.859 1.00 91.31 243 GLN A N 1
ATOM 1926 C CA . GLN A 1 243 ? 2.804 -5.570 -17.921 1.00 91.31 243 GLN A CA 1
ATOM 1927 C C . GLN A 1 243 ? 1.533 -6.029 -18.640 1.00 91.31 243 GLN A C 1
ATOM 1929 O O . GLN A 1 243 ? 1.589 -6.771 -19.616 1.00 91.31 243 GLN A O 1
ATOM 1934 N N . ASN A 1 244 ? 0.371 -5.561 -18.193 1.00 91.81 244 ASN A N 1
ATOM 1935 C CA . ASN A 1 244 ? -0.879 -5.820 -18.901 1.00 91.81 244 ASN A CA 1
ATOM 1936 C C . ASN A 1 244 ? -1.060 -4.805 -20.032 1.00 91.81 244 ASN A C 1
ATOM 1938 O O . ASN A 1 244 ? -0.842 -3.609 -19.840 1.00 91.81 244 ASN A O 1
ATOM 1942 N N . ALA A 1 245 ? -1.464 -5.287 -21.203 1.00 95.06 245 ALA A N 1
ATOM 1943 C CA . ALA A 1 245 ? -1.706 -4.459 -22.374 1.00 95.06 245 ALA A CA 1
ATOM 1944 C C . ALA A 1 245 ? -2.888 -4.979 -23.194 1.00 95.06 245 ALA A C 1
ATOM 1946 O O . ALA A 1 245 ? -3.194 -6.172 -23.193 1.00 95.06 245 ALA A O 1
ATOM 1947 N N . THR A 1 246 ? -3.515 -4.078 -23.947 1.00 95.38 246 THR A N 1
ATOM 1948 C CA . THR A 1 246 ? -4.516 -4.419 -24.964 1.00 95.38 246 THR A CA 1
ATOM 1949 C C . THR A 1 246 ? -3.937 -4.200 -26.356 1.00 95.38 246 THR A C 1
ATOM 1951 O O . THR A 1 246 ? -3.307 -3.176 -26.631 1.00 95.38 246 THR A O 1
ATOM 1954 N N . VAL A 1 247 ? -4.152 -5.149 -27.263 1.00 96.50 247 VAL A N 1
ATOM 1955 C CA . VAL A 1 247 ? -3.735 -5.014 -28.661 1.00 96.50 247 VAL A CA 1
ATOM 1956 C C . VAL A 1 247 ? -4.744 -4.146 -29.408 1.00 96.50 247 VAL A C 1
ATOM 1958 O O . VAL A 1 247 ? -5.843 -4.587 -29.731 1.00 96.50 247 VAL A O 1
ATOM 1961 N N . VAL A 1 248 ? -4.372 -2.907 -29.722 1.00 96.00 248 VAL A N 1
ATOM 1962 C CA . VAL A 1 248 ? -5.282 -1.941 -30.364 1.00 96.00 248 VAL A CA 1
ATOM 1963 C C . VAL A 1 248 ? -5.329 -2.119 -31.874 1.00 96.00 248 VAL A C 1
ATOM 1965 O O . VAL A 1 248 ? -6.385 -2.006 -32.488 1.00 96.00 248 VAL A O 1
ATOM 1968 N N . ALA A 1 249 ? -4.178 -2.371 -32.493 1.00 96.38 249 ALA A N 1
ATOM 1969 C CA . ALA A 1 249 ? -4.087 -2.494 -33.940 1.00 96.38 249 ALA A CA 1
ATOM 1970 C C . ALA A 1 249 ? -2.898 -3.356 -34.346 1.00 96.38 249 ALA A C 1
ATOM 1972 O O . ALA A 1 249 ? -1.822 -3.285 -33.748 1.00 96.38 249 ALA A O 1
ATOM 1973 N N . ILE A 1 250 ? -3.082 -4.117 -35.418 1.00 95.00 250 ILE A N 1
ATOM 1974 C CA . ILE A 1 250 ? -2.029 -4.880 -36.077 1.00 95.00 250 ILE A CA 1
ATOM 1975 C C . ILE A 1 250 ? -2.061 -4.494 -37.551 1.00 95.00 250 ILE A C 1
ATOM 1977 O O . ILE A 1 250 ? -3.033 -4.776 -38.245 1.00 95.00 250 ILE A O 1
ATOM 1981 N N . ASP A 1 251 ? -0.994 -3.859 -38.027 1.00 92.25 251 ASP A N 1
ATOM 1982 C CA . ASP A 1 251 ? -0.805 -3.540 -39.440 1.00 92.25 251 ASP A CA 1
ATOM 1983 C C . ASP A 1 251 ? 0.463 -4.226 -39.992 1.00 92.25 251 ASP A C 1
ATOM 1985 O O . ASP A 1 251 ? 1.132 -5.004 -39.299 1.00 92.25 251 ASP A O 1
ATOM 1989 N N . ASN A 1 252 ? 0.787 -3.993 -41.268 1.00 88.56 252 ASN A N 1
ATOM 1990 C CA . ASN A 1 252 ? 1.944 -4.616 -41.930 1.00 88.56 252 ASN A CA 1
ATOM 1991 C C . ASN A 1 252 ? 3.297 -4.112 -41.395 1.00 88.56 252 ASN A C 1
ATOM 1993 O O . ASN A 1 252 ? 4.318 -4.777 -41.556 1.00 88.56 252 ASN A O 1
ATOM 1997 N N . LYS A 1 253 ? 3.330 -2.926 -40.785 1.00 91.38 253 LYS A N 1
ATOM 1998 C CA . LYS A 1 253 ? 4.542 -2.251 -40.310 1.00 91.38 253 LYS A CA 1
ATOM 1999 C C . LYS A 1 253 ? 4.686 -2.322 -38.794 1.00 91.38 253 LYS A C 1
ATOM 2001 O O . LYS A 1 253 ? 5.811 -2.458 -38.320 1.00 91.38 253 LYS A O 1
ATOM 2006 N N . ASN A 1 254 ? 3.596 -2.227 -38.034 1.00 95.06 254 ASN A N 1
ATOM 2007 C CA . ASN A 1 254 ? 3.599 -2.100 -36.580 1.00 95.06 254 ASN A CA 1
ATOM 2008 C C . ASN A 1 254 ? 2.476 -2.904 -35.911 1.00 95.06 254 ASN A C 1
ATOM 2010 O O . ASN A 1 254 ? 1.440 -3.197 -36.504 1.00 95.06 254 ASN A O 1
ATOM 2014 N N . ILE A 1 255 ? 2.688 -3.202 -34.632 1.00 95.44 255 ILE A N 1
ATOM 2015 C CA . ILE A 1 255 ? 1.643 -3.576 -33.678 1.00 95.44 255 ILE A CA 1
ATOM 2016 C C . ILE A 1 255 ? 1.519 -2.436 -32.672 1.00 95.44 255 ILE A C 1
ATOM 2018 O O . ILE A 1 255 ? 2.531 -1.923 -32.195 1.00 95.44 255 ILE A O 1
ATOM 2022 N N . THR A 1 256 ? 0.292 -2.016 -32.378 1.00 96.50 256 THR A N 1
ATOM 2023 C CA . THR A 1 256 ? -0.003 -0.969 -31.396 1.00 96.50 256 THR A CA 1
ATOM 2024 C C . THR A 1 256 ? -0.550 -1.615 -30.134 1.00 96.50 256 THR A C 1
ATOM 2026 O O . THR A 1 256 ? -1.574 -2.296 -30.190 1.00 96.50 256 THR A O 1
ATOM 2029 N N . LEU A 1 257 ? 0.137 -1.397 -29.017 1.00 96.50 257 LEU A N 1
ATOM 2030 C CA . LEU A 1 257 ? -0.267 -1.850 -27.692 1.00 96.50 257 LEU A CA 1
ATOM 2031 C C . LEU A 1 257 ? -0.697 -0.656 -26.852 1.00 96.50 257 LEU A C 1
ATOM 2033 O O . LEU A 1 257 ? -0.038 0.381 -26.881 1.00 96.50 257 LEU A O 1
ATOM 2037 N N . ASP A 1 258 ? -1.771 -0.824 -26.096 1.00 96.31 258 ASP A N 1
ATOM 2038 C CA . ASP A 1 258 ? -2.229 0.140 -25.107 1.00 96.31 258 ASP A CA 1
ATOM 2039 C C . ASP A 1 258 ? -2.016 -0.415 -23.697 1.00 96.31 258 ASP A C 1
ATOM 2041 O O . ASP A 1 258 ? -2.570 -1.455 -23.344 1.00 96.31 258 ASP A O 1
ATOM 2045 N N . PHE A 1 259 ? -1.182 0.278 -22.922 1.00 95.12 259 PHE A N 1
ATOM 2046 C CA . PHE A 1 259 ? -0.852 -0.032 -21.529 1.00 95.12 259 PHE A CA 1
ATOM 2047 C C . PHE A 1 259 ? -1.666 0.804 -20.528 1.00 95.12 259 PHE A C 1
ATOM 2049 O O . PHE A 1 259 ? -1.348 0.850 -19.336 1.00 95.12 259 PHE A O 1
ATOM 2056 N N . ASN A 1 260 ? -2.681 1.536 -20.988 1.00 94.69 260 ASN A N 1
ATOM 2057 C CA . ASN A 1 260 ? -3.618 2.198 -20.094 1.00 94.69 260 ASN A CA 1
ATOM 2058 C C . ASN A 1 260 ? -4.445 1.180 -19.299 1.00 94.69 260 ASN A C 1
ATOM 2060 O O . ASN A 1 260 ? -4.638 0.035 -19.710 1.00 94.69 260 ASN A O 1
ATOM 2064 N N . HIS A 1 261 ? -4.966 1.625 -18.152 1.00 90.56 261 HIS A N 1
ATOM 2065 C CA . HIS A 1 261 ? -5.975 0.852 -17.438 1.00 90.56 261 HIS A CA 1
ATOM 2066 C C . HIS A 1 261 ? -7.178 0.604 -18.375 1.00 90.56 261 HIS A C 1
ATOM 2068 O O . HIS A 1 261 ? -7.553 1.532 -19.095 1.00 90.56 261 HIS A O 1
ATOM 2074 N N . PRO A 1 262 ? -7.826 -0.578 -18.378 1.00 88.94 262 PRO A N 1
ATOM 2075 C CA . PRO A 1 262 ? -8.937 -0.869 -19.296 1.00 88.94 262 PRO A CA 1
ATOM 2076 C C . PRO A 1 262 ? -10.120 0.113 -19.224 1.00 88.94 262 PRO A C 1
ATOM 2078 O O . PRO A 1 262 ? -10.865 0.257 -20.193 1.00 88.94 262 PRO A O 1
ATOM 2081 N N . LEU A 1 263 ? -10.282 0.788 -18.082 1.00 90.75 263 LEU A N 1
ATOM 2082 C CA . LEU A 1 263 ? -11.296 1.822 -17.844 1.00 90.75 263 LEU A CA 1
ATOM 2083 C C . LEU A 1 263 ? -10.757 3.265 -17.913 1.00 90.75 263 LEU A C 1
ATOM 2085 O O . LEU A 1 263 ? -11.496 4.204 -17.626 1.00 90.75 263 LEU A O 1
ATOM 2089 N N . ALA A 1 264 ? -9.491 3.472 -18.287 1.00 92.31 264 ALA A N 1
ATOM 2090 C CA . ALA A 1 264 ? -8.930 4.815 -18.432 1.00 92.31 264 ALA A CA 1
ATOM 2091 C C . ALA A 1 264 ? -9.666 5.613 -19.521 1.00 92.31 264 ALA A C 1
ATOM 2093 O O . ALA A 1 264 ? -10.011 5.078 -20.577 1.00 92.31 264 ALA A O 1
ATOM 2094 N N . GLY A 1 265 ? -9.894 6.902 -19.267 1.00 92.69 265 GLY A N 1
ATOM 2095 C CA . GLY A 1 265 ? -10.634 7.798 -20.167 1.00 92.69 265 GLY A CA 1
ATOM 2096 C C . GLY A 1 265 ? -12.141 7.526 -20.249 1.00 92.69 265 GLY A C 1
ATOM 2097 O O . GLY A 1 265 ? -12.836 8.170 -21.034 1.00 92.69 265 GLY A O 1
ATOM 2098 N N . ARG A 1 266 ? -12.676 6.591 -19.452 1.00 93.00 266 ARG A N 1
ATOM 2099 C CA . ARG A 1 266 ? -14.111 6.286 -19.391 1.00 93.00 266 ARG A CA 1
ATOM 2100 C C . ARG A 1 266 ? -14.715 6.781 -18.083 1.00 93.00 266 ARG A C 1
ATOM 2102 O O . ARG A 1 266 ? -14.044 6.822 -17.055 1.00 93.00 266 ARG A O 1
ATOM 2109 N N . ARG A 1 267 ? -16.006 7.121 -18.118 1.00 95.00 267 ARG A N 1
ATOM 2110 C CA . ARG A 1 267 ? -16.789 7.237 -16.883 1.00 95.00 267 ARG A CA 1
ATOM 2111 C C . ARG A 1 267 ? -16.966 5.854 -16.272 1.00 95.00 267 ARG A C 1
ATOM 2113 O O . ARG A 1 267 ? -17.055 4.864 -16.997 1.00 95.00 267 ARG A O 1
ATOM 2120 N N . VAL A 1 268 ? -16.999 5.808 -14.950 1.00 94.81 268 VAL A N 1
ATOM 2121 C CA . VAL A 1 268 ? -17.120 4.569 -14.182 1.00 94.81 268 VAL A CA 1
ATOM 2122 C C . VAL A 1 268 ? -18.183 4.762 -13.124 1.00 94.81 268 VAL A C 1
ATOM 2124 O O . VAL A 1 268 ? -18.253 5.821 -12.500 1.00 94.81 268 VAL A O 1
ATOM 2127 N N . THR A 1 269 ? -18.998 3.734 -12.920 1.00 97.31 269 THR A N 1
ATOM 2128 C CA . THR A 1 269 ? -19.938 3.692 -11.801 1.00 97.31 269 THR A CA 1
ATOM 2129 C C . THR A 1 269 ? -19.324 2.879 -10.672 1.00 97.31 269 THR A C 1
ATOM 2131 O O . THR A 1 269 ? -18.928 1.738 -10.888 1.00 97.31 269 THR A O 1
ATOM 2134 N N . PHE A 1 270 ? -19.230 3.456 -9.481 1.00 96.88 270 PHE A N 1
ATOM 2135 C CA . PHE A 1 270 ? -18.817 2.762 -8.268 1.00 96.88 270 PHE A CA 1
ATOM 2136 C C . PHE A 1 270 ? -20.034 2.507 -7.388 1.00 96.88 270 PHE A C 1
ATOM 2138 O O . PHE A 1 270 ? -20.679 3.461 -6.956 1.00 96.88 270 PHE A O 1
ATOM 2145 N N . ASP A 1 271 ? -20.295 1.241 -7.079 1.00 96.56 271 ASP A N 1
ATOM 2146 C CA . ASP A 1 271 ? -21.181 0.830 -5.991 1.00 96.56 271 ASP A CA 1
ATOM 2147 C C . ASP A 1 271 ? -20.313 0.529 -4.778 1.00 96.56 271 ASP A C 1
ATOM 2149 O O . ASP A 1 271 ? -19.420 -0.312 -4.869 1.00 96.56 271 ASP A O 1
ATOM 2153 N N . PHE A 1 272 ? -20.524 1.197 -3.648 1.00 94.88 272 PHE A N 1
ATOM 2154 C CA . PHE A 1 272 ? -19.657 0.996 -2.495 1.00 94.88 272 PHE A CA 1
ATOM 2155 C C . PHE A 1 272 ? -20.368 1.127 -1.154 1.00 94.88 272 PHE A C 1
ATOM 2157 O O . PHE A 1 272 ? -21.287 1.928 -0.986 1.00 94.88 272 PHE A O 1
ATOM 2164 N N . THR A 1 273 ? -19.891 0.358 -0.179 1.00 95.56 273 THR A N 1
ATOM 2165 C CA . THR A 1 273 ? -20.401 0.304 1.191 1.00 95.56 273 THR A CA 1
ATOM 2166 C C . THR A 1 273 ? -19.295 0.671 2.171 1.00 95.56 273 THR A C 1
ATOM 2168 O O . THR A 1 273 ? -18.184 0.134 2.115 1.00 95.56 273 THR A O 1
ATOM 2171 N N . LEU A 1 274 ? -19.599 1.569 3.110 1.00 95.31 274 LEU A N 1
ATOM 2172 C CA . LEU A 1 274 ? -18.677 1.928 4.184 1.00 95.31 274 LEU A CA 1
ATOM 2173 C C . LEU A 1 274 ? -18.649 0.821 5.249 1.00 95.31 274 LEU A C 1
ATOM 2175 O O . LEU A 1 274 ? -19.498 0.780 6.138 1.00 95.31 274 LEU A O 1
ATOM 2179 N N . ALA A 1 275 ? -17.667 -0.073 5.177 1.00 87.81 275 ALA A N 1
ATOM 2180 C CA . ALA A 1 275 ? -17.554 -1.223 6.071 1.00 87.81 275 ALA A CA 1
ATOM 2181 C C . ALA A 1 275 ? -17.045 -0.837 7.469 1.00 87.81 275 ALA A C 1
ATOM 2183 O O . ALA A 1 275 ? -17.583 -1.298 8.477 1.00 87.81 275 ALA A O 1
ATOM 2184 N N . GLU A 1 276 ? -16.034 0.033 7.554 1.00 85.00 276 GLU A N 1
ATOM 2185 C CA . GLU A 1 276 ? -15.451 0.484 8.823 1.00 85.00 276 GLU A CA 1
ATOM 2186 C C . GLU A 1 276 ? -15.177 1.988 8.814 1.00 85.00 276 GLU A C 1
ATOM 2188 O O . GLU A 1 276 ? -14.781 2.551 7.795 1.00 85.00 276 GLU A O 1
ATOM 2193 N N . LEU A 1 277 ? -15.346 2.617 9.978 1.00 86.88 277 LEU A N 1
ATOM 2194 C CA . LEU A 1 277 ? -15.001 4.011 10.234 1.00 86.88 277 LEU A CA 1
ATOM 2195 C C . LEU A 1 277 ? -14.212 4.087 11.541 1.00 86.88 277 LEU A C 1
ATOM 2197 O O . LEU A 1 277 ? -14.735 3.757 12.606 1.00 86.88 277 LEU A O 1
ATOM 2201 N N . THR A 1 278 ? -12.978 4.569 11.449 1.00 80.19 278 THR A N 1
ATOM 2202 C CA . THR A 1 278 ? -12.130 4.917 12.587 1.00 80.19 278 THR A CA 1
ATOM 2203 C C . THR A 1 278 ? -11.929 6.423 12.580 1.00 80.19 278 THR A C 1
ATOM 2205 O O . THR A 1 278 ? -11.259 6.967 11.697 1.00 80.19 278 THR A O 1
ATOM 2208 N N . LYS A 1 279 ? -12.511 7.100 13.575 1.00 78.56 279 LYS A N 1
ATOM 2209 C CA . LYS A 1 279 ? -12.379 8.551 13.711 1.00 78.56 279 LYS A CA 1
ATOM 2210 C C . LYS A 1 279 ? -10.917 8.937 13.895 1.00 78.56 279 LYS A C 1
ATOM 2212 O O . LYS A 1 279 ? -10.166 8.264 14.608 1.00 78.56 279 LYS A O 1
ATOM 2217 N N . ARG A 1 280 ? -10.523 10.039 13.262 1.00 61.47 280 ARG A N 1
ATOM 2218 C CA . ARG A 1 280 ? -9.224 10.666 13.492 1.00 61.47 280 ARG A CA 1
ATOM 2219 C C . ARG A 1 280 ? -9.037 10.905 14.989 1.00 61.47 280 ARG A C 1
ATOM 2221 O O . ARG A 1 280 ? -9.943 11.367 15.681 1.00 61.47 280 ARG A O 1
ATOM 2228 N N . ALA A 1 281 ? -7.856 10.582 15.501 1.00 46.06 281 ALA A N 1
ATOM 2229 C CA . ALA A 1 281 ? -7.540 10.903 16.881 1.00 46.06 281 ALA A CA 1
ATOM 2230 C C . ALA A 1 281 ? -7.232 12.399 16.979 1.00 46.06 281 ALA A C 1
ATOM 2232 O O . ALA A 1 281 ? -6.146 12.832 16.599 1.00 46.06 281 ALA A O 1
ATOM 2233 N N . THR A 1 282 ? -8.182 13.180 17.481 1.00 41.59 282 THR A N 1
ATOM 2234 C CA . THR A 1 282 ? -7.964 14.597 17.765 1.00 41.59 282 THR A CA 1
ATOM 2235 C C . THR A 1 282 ? -7.108 14.717 19.023 1.00 41.59 282 THR A C 1
ATOM 2237 O O . THR A 1 282 ? -7.537 14.337 20.110 1.00 41.59 282 THR A O 1
ATOM 2240 N N . VAL A 1 283 ? -5.882 15.220 18.882 1.00 41.59 283 VAL A N 1
ATOM 2241 C CA . VAL A 1 283 ? -5.083 15.671 20.025 1.00 41.59 283 VAL A CA 1
ATOM 2242 C C . VAL A 1 283 ? -5.356 17.157 20.197 1.00 41.59 283 VAL A C 1
ATOM 2244 O O . VAL A 1 283 ? -4.924 17.968 19.382 1.00 41.59 283 VAL A O 1
ATOM 2247 N N . THR A 1 284 ? -6.099 17.515 21.240 1.00 43.81 284 THR A N 1
ATOM 2248 C CA . THR A 1 284 ? -6.303 18.917 21.607 1.00 43.81 284 THR A CA 1
ATOM 2249 C C . THR A 1 284 ? -5.016 19.433 22.239 1.00 43.81 284 THR A C 1
ATOM 2251 O O . THR A 1 284 ? -4.633 18.983 23.317 1.00 43.81 284 THR A O 1
ATOM 2254 N N . ILE A 1 285 ? -4.329 20.351 21.560 1.00 46.78 285 ILE A N 1
ATOM 2255 C CA . ILE A 1 285 ? -3.176 21.062 22.118 1.00 46.78 285 ILE A CA 1
ATOM 2256 C C . ILE A 1 285 ? -3.721 22.339 22.777 1.00 46.78 285 ILE A C 1
ATOM 2258 O O . ILE A 1 285 ? -4.278 23.180 22.063 1.00 46.78 285 ILE A O 1
ATOM 2262 N N . PRO A 1 286 ? -3.614 22.501 24.109 1.00 46.28 286 PRO A N 1
ATOM 2263 C CA . PRO A 1 286 ? -4.017 23.734 24.782 1.00 46.28 286 PRO A CA 1
ATOM 2264 C C . PRO A 1 286 ? -3.325 24.954 24.156 1.00 46.28 286 PRO A C 1
ATOM 2266 O O . PRO A 1 286 ? -2.184 24.856 23.710 1.00 46.28 286 PRO A O 1
ATOM 2269 N N . ASP A 1 287 ? -4.004 26.104 24.112 1.00 46.62 287 ASP A N 1
ATOM 2270 C CA . ASP A 1 287 ? -3.471 27.379 23.601 1.00 46.62 287 ASP A CA 1
ATOM 2271 C C . ASP A 1 287 ? -3.110 27.455 22.100 1.00 46.62 287 ASP A C 1
ATOM 2273 O O . ASP A 1 287 ? -2.552 28.463 21.656 1.00 46.62 287 ASP A O 1
ATOM 2277 N N . LEU A 1 288 ? -3.475 26.462 21.277 1.00 49.69 288 LEU A N 1
ATOM 2278 C CA . LEU A 1 288 ? -3.198 26.486 19.830 1.00 49.69 288 LEU A CA 1
ATOM 2279 C C . LEU A 1 288 ? -3.827 27.701 19.113 1.00 49.69 288 LEU A C 1
ATOM 2281 O O . LEU A 1 288 ? -3.264 28.201 18.141 1.00 49.69 288 LEU A O 1
ATOM 2285 N N . GLN A 1 289 ? -4.935 28.235 19.643 1.00 53.00 289 GLN A N 1
ATOM 2286 C CA . GLN A 1 289 ? -5.606 29.446 19.143 1.00 53.00 289 GLN A CA 1
ATOM 2287 C C . GLN A 1 289 ? -4.698 30.688 19.129 1.00 53.00 289 GLN A C 1
ATOM 2289 O O . GLN A 1 289 ? -4.904 31.603 18.336 1.00 53.00 289 GLN A O 1
ATOM 2294 N N . LYS A 1 290 ? -3.629 30.715 19.942 1.00 55.41 290 LYS A N 1
ATOM 2295 C CA . LYS A 1 290 ? -2.635 31.806 19.948 1.00 55.41 290 LYS A CA 1
ATOM 2296 C C . LYS A 1 290 ? -1.846 31.913 18.630 1.00 55.41 290 LYS A C 1
ATOM 2298 O O . LYS A 1 290 ? -1.080 32.859 18.458 1.00 55.41 290 LYS A O 1
ATOM 2303 N N . TRP A 1 291 ? -2.028 30.962 17.711 1.00 52.34 291 TRP A N 1
ATOM 2304 C CA . TRP A 1 291 ? -1.322 30.851 16.434 1.00 52.34 291 TRP A CA 1
ATOM 2305 C C . TRP A 1 291 ? -2.231 31.030 15.204 1.00 52.34 291 TRP A C 1
ATOM 2307 O O . TRP A 1 291 ? -1.769 30.813 14.091 1.00 52.34 291 TRP A O 1
ATOM 2317 N N . GLU A 1 292 ? -3.489 31.459 15.366 1.00 50.44 292 GLU A N 1
ATOM 2318 C CA . GLU A 1 292 ? -4.487 31.576 14.278 1.00 50.44 292 GLU A CA 1
ATOM 2319 C C . GLU A 1 292 ? -4.264 32.742 13.288 1.00 50.44 292 GLU A C 1
ATOM 2321 O O . GLU A 1 292 ? -5.064 32.950 12.383 1.00 50.44 292 GLU A O 1
ATOM 2326 N N . THR A 1 293 ? -3.165 33.495 13.386 1.00 54.47 293 THR A N 1
ATOM 2327 C CA . THR A 1 293 ? -2.851 34.600 12.459 1.00 54.47 293 THR A CA 1
ATOM 2328 C C . THR A 1 293 ? -1.635 34.278 11.585 1.00 54.47 293 THR A C 1
ATOM 2330 O O . THR A 1 293 ? -0.530 34.766 11.815 1.00 54.47 293 THR A O 1
ATOM 2333 N N . ILE A 1 294 ? -1.828 33.435 10.563 1.00 52.81 294 ILE A N 1
ATOM 2334 C CA . ILE A 1 294 ? -0.750 33.003 9.643 1.00 52.81 294 ILE A CA 1
ATOM 2335 C C . ILE A 1 294 ? -0.877 33.639 8.243 1.00 52.81 294 ILE A C 1
ATOM 2337 O O . ILE A 1 294 ? 0.074 33.633 7.461 1.00 52.81 294 ILE A O 1
ATOM 2341 N N . ASP A 1 295 ? -1.991 34.305 7.949 1.00 49.81 295 ASP A N 1
ATOM 2342 C CA . ASP A 1 295 ? -2.385 34.678 6.580 1.00 49.81 295 ASP A CA 1
ATOM 2343 C C . ASP A 1 295 ? -1.544 35.795 5.928 1.00 49.81 295 ASP A C 1
ATOM 2345 O O . ASP A 1 295 ? -1.823 36.218 4.806 1.00 49.81 295 ASP A O 1
ATOM 2349 N N . ARG A 1 296 ? -0.512 36.309 6.614 1.00 52.69 296 ARG A N 1
ATOM 2350 C CA . ARG A 1 296 ? 0.325 37.432 6.144 1.00 52.69 296 ARG A CA 1
ATOM 2351 C C . ARG A 1 296 ? 1.828 37.252 6.374 1.00 52.69 296 ARG A C 1
ATOM 2353 O O . ARG A 1 296 ? 2.554 38.241 6.411 1.00 52.69 296 ARG A O 1
ATOM 2360 N N . LEU A 1 297 ? 2.305 36.019 6.535 1.00 57.59 297 LEU A N 1
ATOM 2361 C CA . LEU A 1 297 ? 3.721 35.750 6.800 1.00 57.59 297 LEU A CA 1
ATOM 2362 C C . LEU A 1 297 ? 4.489 35.373 5.529 1.00 57.59 297 LEU A C 1
ATOM 2364 O O . LEU A 1 297 ? 4.052 34.552 4.724 1.00 57.59 297 LEU A O 1
ATOM 2368 N N . SER A 1 298 ? 5.683 35.939 5.366 1.00 61.34 298 SER A N 1
ATOM 2369 C CA . SER A 1 298 ? 6.631 35.518 4.336 1.00 61.34 298 SER A CA 1
ATOM 2370 C C . SER A 1 298 ? 7.136 34.094 4.594 1.00 61.34 298 SER A C 1
ATOM 2372 O O . SER A 1 298 ? 7.099 33.570 5.707 1.00 61.34 298 SER A O 1
ATOM 2374 N N . PHE A 1 299 ? 7.705 33.453 3.571 1.00 50.06 299 PHE A N 1
ATOM 2375 C CA . PHE A 1 299 ? 8.230 32.085 3.684 1.00 50.06 299 PHE A CA 1
ATOM 2376 C C . PHE A 1 299 ? 9.329 31.915 4.755 1.00 50.06 299 PHE A C 1
ATOM 2378 O O . PHE A 1 299 ? 9.524 30.821 5.290 1.00 50.06 299 PHE A O 1
ATOM 2385 N N . ALA A 1 300 ? 10.078 32.979 5.060 1.00 61.78 300 ALA A N 1
ATOM 2386 C CA . ALA A 1 300 ? 11.081 32.965 6.122 1.00 61.78 300 ALA A CA 1
ATOM 2387 C C . ALA A 1 300 ? 10.423 32.991 7.510 1.00 61.78 300 ALA A C 1
ATOM 2389 O O . ALA A 1 300 ? 10.805 32.210 8.381 1.00 61.78 300 ALA A O 1
ATOM 2390 N N . GLU A 1 301 ? 9.396 33.821 7.682 1.00 60.69 301 GLU A N 1
ATOM 2391 C CA . GLU A 1 301 ? 8.622 33.941 8.920 1.00 60.69 301 GLU A CA 1
ATOM 2392 C C . GLU A 1 301 ? 7.798 32.679 9.188 1.00 60.69 301 GLU A C 1
ATOM 2394 O O . GLU A 1 301 ? 7.803 32.176 10.307 1.00 60.69 301 GLU A O 1
ATOM 2399 N N . LEU A 1 302 ? 7.211 32.081 8.146 1.00 55.50 302 LEU A N 1
ATOM 2400 C CA . LEU A 1 302 ? 6.557 30.772 8.220 1.00 55.50 302 LEU A CA 1
ATOM 2401 C C . LEU A 1 302 ? 7.510 29.681 8.710 1.00 55.50 302 LEU A C 1
ATOM 2403 O O . LEU A 1 302 ? 7.127 28.858 9.534 1.00 55.50 302 LEU A O 1
ATOM 2407 N N . ARG A 1 303 ? 8.771 29.669 8.254 1.00 56.38 303 ARG A N 1
ATOM 2408 C CA . ARG A 1 303 ? 9.763 28.686 8.726 1.00 56.38 303 ARG A CA 1
ATOM 2409 C C . ARG A 1 303 ? 10.128 28.865 10.195 1.00 56.38 303 ARG A C 1
ATOM 2411 O O . ARG A 1 303 ? 10.383 27.865 10.865 1.00 56.38 303 ARG A O 1
ATOM 2418 N N . VAL A 1 304 ? 10.203 30.102 10.677 1.00 64.69 304 VAL A N 1
ATOM 2419 C CA . VAL A 1 304 ? 10.457 30.392 12.095 1.00 64.69 304 VAL A CA 1
ATOM 2420 C C . VAL A 1 304 ? 9.244 29.978 12.922 1.00 64.69 304 VAL A C 1
ATOM 2422 O O . VAL A 1 304 ? 9.390 29.158 13.824 1.00 64.69 304 VAL A O 1
ATOM 2425 N N . LYS A 1 305 ? 8.041 30.413 12.528 1.00 59.31 305 LYS A N 1
ATOM 2426 C CA . LYS A 1 305 ? 6.780 30.043 13.182 1.00 59.31 305 LYS A CA 1
ATOM 2427 C C . LYS A 1 305 ? 6.537 28.539 13.201 1.00 59.31 305 LYS A C 1
ATOM 2429 O O . LYS A 1 305 ? 6.122 28.004 14.220 1.00 59.31 305 LYS A O 1
ATOM 2434 N N . TYR A 1 306 ? 6.888 27.838 12.128 1.00 55.59 306 TYR A N 1
ATOM 2435 C CA . TYR A 1 306 ? 6.838 26.381 12.068 1.00 55.59 306 TYR A CA 1
ATOM 2436 C C . TYR A 1 306 ? 7.773 25.720 13.089 1.00 55.59 306 TYR A C 1
ATOM 2438 O O . TYR A 1 306 ? 7.378 24.765 13.751 1.00 55.59 306 TYR A O 1
ATOM 2446 N N . ARG A 1 307 ? 9.008 26.219 13.260 1.00 60.75 307 ARG A N 1
ATOM 2447 C CA . ARG A 1 307 ? 9.920 25.687 14.289 1.00 60.75 307 ARG A CA 1
ATOM 2448 C C . ARG A 1 307 ? 9.420 25.970 15.698 1.00 60.75 307 ARG A C 1
ATOM 2450 O O . ARG A 1 307 ? 9.547 25.098 16.551 1.00 60.75 307 ARG A O 1
ATOM 2457 N N . GLU A 1 308 ? 8.873 27.154 15.944 1.00 63.88 308 GLU A N 1
ATOM 2458 C CA . GLU A 1 308 ? 8.283 27.496 17.240 1.00 63.88 308 GLU A CA 1
ATOM 2459 C C . GLU A 1 308 ? 7.084 26.587 17.554 1.00 63.88 308 GLU A C 1
ATOM 2461 O O . GLU A 1 308 ? 7.052 25.966 18.614 1.00 63.88 308 GLU A O 1
ATOM 2466 N N . LEU A 1 309 ? 6.167 26.415 16.596 1.00 59.47 309 LEU A N 1
ATOM 2467 C CA . LEU A 1 309 ? 5.008 25.532 16.720 1.00 59.47 309 LEU A CA 1
ATOM 2468 C C . LEU A 1 309 ? 5.420 24.075 16.929 1.00 59.47 309 LEU A C 1
ATOM 2470 O O . LEU A 1 309 ? 4.870 23.405 17.794 1.00 59.47 309 LEU A O 1
ATOM 2474 N N . LEU A 1 310 ? 6.416 23.583 16.188 1.00 56.25 310 LEU A N 1
ATOM 2475 C CA . LEU A 1 310 ? 6.974 22.250 16.411 1.00 56.25 310 LEU A CA 1
ATOM 2476 C C . LEU A 1 310 ? 7.573 22.112 17.808 1.00 56.25 310 LEU A C 1
ATOM 2478 O O . LEU A 1 310 ? 7.386 21.084 18.444 1.00 56.25 310 LEU A O 1
ATOM 2482 N N . THR A 1 311 ? 8.296 23.120 18.289 1.00 63.88 311 THR A N 1
ATOM 2483 C CA . THR A 1 311 ? 8.918 23.087 19.620 1.00 63.88 311 THR A CA 1
ATOM 2484 C C . THR A 1 311 ? 7.848 23.067 20.713 1.00 63.88 311 THR A C 1
ATOM 2486 O O . THR A 1 311 ? 7.988 22.338 21.689 1.00 63.88 311 THR A O 1
ATOM 2489 N N . PHE A 1 312 ? 6.750 23.796 20.506 1.00 62.62 312 PHE A N 1
ATOM 2490 C CA . PHE A 1 312 ? 5.591 23.830 21.392 1.00 62.62 312 PHE A CA 1
ATOM 2491 C C . PHE A 1 312 ? 4.753 22.540 21.350 1.00 62.62 312 PHE A C 1
ATOM 2493 O O . PHE A 1 312 ? 4.380 22.015 22.393 1.00 62.62 312 PHE A O 1
ATOM 2500 N N . ALA A 1 313 ? 4.466 22.005 20.160 1.00 57.53 313 ALA A N 1
ATOM 2501 C CA . ALA A 1 313 ? 3.578 20.860 19.960 1.00 57.53 313 ALA A CA 1
ATOM 2502 C C . ALA A 1 313 ? 4.271 19.505 20.164 1.00 57.53 313 ALA A C 1
ATOM 2504 O O . ALA A 1 313 ? 3.620 18.541 20.569 1.00 57.53 313 ALA A O 1
ATOM 2505 N N . LYS A 1 314 ? 5.584 19.404 19.901 1.00 60.84 314 LYS A N 1
ATOM 2506 C CA . LYS A 1 314 ? 6.348 18.148 20.002 1.00 60.84 314 LYS A CA 1
ATOM 2507 C C . LYS A 1 314 ? 6.187 17.470 21.370 1.00 60.84 314 LYS A C 1
ATOM 2509 O O . LYS A 1 314 ? 5.906 16.274 21.362 1.00 60.84 314 LYS A O 1
ATOM 2514 N N . PRO A 1 315 ? 6.281 18.163 22.521 1.00 61.69 315 PRO A N 1
ATOM 2515 C CA . PRO A 1 315 ? 6.037 17.536 23.817 1.00 61.69 315 PRO A CA 1
ATOM 2516 C C . PRO A 1 315 ? 4.638 16.909 23.923 1.00 61.69 315 PRO A C 1
ATOM 2518 O O . PRO A 1 315 ? 4.526 15.755 24.321 1.00 61.69 315 PRO A O 1
ATOM 2521 N N . TYR A 1 316 ? 3.581 17.597 23.481 1.00 60.94 316 TYR A N 1
ATOM 2522 C CA . TYR A 1 316 ? 2.204 17.080 23.519 1.00 60.94 316 TYR A CA 1
ATOM 2523 C C . TYR A 1 316 ? 1.980 15.898 22.571 1.00 60.94 316 TYR A C 1
ATOM 2525 O O . TYR A 1 316 ? 1.370 14.902 22.954 1.00 60.94 316 TYR A O 1
ATOM 2533 N N . ILE A 1 317 ? 2.500 15.973 21.344 1.00 58.22 317 ILE A N 1
ATOM 2534 C CA . ILE A 1 317 ? 2.388 14.886 20.360 1.00 58.22 317 ILE A CA 1
ATOM 2535 C C . ILE A 1 317 ? 3.114 13.642 20.870 1.00 58.22 317 ILE A C 1
ATOM 2537 O O . ILE A 1 317 ? 2.582 12.536 20.790 1.00 58.22 317 ILE A O 1
ATOM 2541 N N . VAL A 1 318 ? 4.312 13.818 21.431 1.00 59.28 318 VAL A N 1
ATOM 2542 C CA . VAL A 1 318 ? 5.064 12.707 22.011 1.00 59.28 318 VAL A CA 1
ATOM 2543 C C . VAL A 1 318 ? 4.367 12.194 23.276 1.00 59.28 318 VAL A C 1
ATOM 2545 O O . VAL A 1 318 ? 4.278 10.983 23.438 1.00 59.28 318 VAL A O 1
ATOM 2548 N N . ARG A 1 319 ? 3.781 13.056 24.121 1.00 62.72 319 ARG A N 1
ATOM 2549 C CA . ARG A 1 319 ? 2.956 12.642 25.274 1.00 62.72 319 ARG A CA 1
ATOM 2550 C C . ARG A 1 319 ? 1.810 11.733 24.851 1.00 62.72 319 ARG A C 1
ATOM 2552 O O . ARG A 1 319 ? 1.693 10.631 25.375 1.00 62.72 319 ARG A O 1
ATOM 2559 N N . GLU A 1 320 ? 0.976 12.173 23.911 1.00 64.19 320 GLU A N 1
ATOM 2560 C CA . GLU A 1 320 ? -0.174 11.384 23.460 1.00 64.19 320 GLU A CA 1
ATOM 2561 C C . GLU A 1 320 ? 0.258 10.133 22.682 1.00 64.19 320 GLU A C 1
ATOM 2563 O O . GLU A 1 320 ? -0.380 9.087 22.794 1.00 64.19 320 GLU A O 1
ATOM 2568 N N . GLY A 1 321 ? 1.367 10.204 21.938 1.00 60.97 321 GLY A N 1
ATOM 2569 C CA . GLY A 1 321 ? 1.973 9.051 21.273 1.00 60.97 321 GLY A CA 1
ATOM 2570 C C . GLY A 1 321 ? 2.460 7.990 22.263 1.00 60.97 321 GLY A C 1
ATOM 2571 O O . GLY A 1 321 ? 2.101 6.822 22.138 1.00 60.97 321 GLY A O 1
ATOM 2572 N N . ILE A 1 322 ? 3.218 8.393 23.287 1.00 63.72 322 ILE A N 1
ATOM 2573 C CA . ILE A 1 322 ? 3.697 7.493 24.344 1.00 63.72 322 ILE A CA 1
ATOM 2574 C C . ILE A 1 322 ? 2.519 6.978 25.172 1.00 63.72 322 ILE A C 1
ATOM 2576 O O . ILE A 1 322 ? 2.471 5.791 25.473 1.00 63.72 322 ILE A O 1
ATOM 2580 N N . LYS A 1 323 ? 1.525 7.815 25.487 1.00 65.19 323 LYS A N 1
ATOM 2581 C CA . LYS A 1 323 ? 0.308 7.378 26.184 1.00 65.19 323 LYS A CA 1
ATOM 2582 C C . LYS A 1 323 ? -0.389 6.249 25.431 1.00 65.19 323 LYS A C 1
ATOM 2584 O O . LYS A 1 323 ? -0.715 5.251 26.054 1.00 65.19 323 LYS A O 1
ATOM 2589 N N . LYS A 1 324 ? -0.560 6.366 24.110 1.00 65.44 324 LYS A N 1
ATOM 2590 C CA . LYS A 1 324 ? -1.150 5.297 23.283 1.00 65.44 324 LYS A CA 1
ATOM 2591 C C . LYS A 1 324 ? -0.301 4.027 23.221 1.00 65.44 324 LYS A C 1
ATOM 2593 O O . LYS A 1 324 ? -0.854 2.954 23.021 1.00 65.44 324 LYS A O 1
ATOM 2598 N N . LEU A 1 325 ? 1.019 4.151 23.347 1.00 63.66 325 LEU A N 1
ATOM 2599 C CA . LEU A 1 325 ? 1.931 3.009 23.335 1.00 63.66 325 LEU A CA 1
ATOM 2600 C C . LEU A 1 325 ? 1.977 2.287 24.691 1.00 63.66 325 LEU A C 1
ATOM 2602 O O . LEU A 1 325 ? 2.128 1.073 24.736 1.00 63.66 325 LEU A O 1
ATOM 2606 N N . VAL A 1 326 ? 1.886 3.040 25.788 1.00 70.88 326 VAL A N 1
ATOM 2607 C CA . VAL A 1 326 ? 2.136 2.546 27.150 1.00 70.88 326 VAL A CA 1
ATOM 2608 C C . VAL A 1 326 ? 0.847 2.212 27.893 1.00 70.88 326 VAL A C 1
ATOM 2610 O O . VAL A 1 326 ? 0.810 1.236 28.637 1.00 70.88 326 VAL A O 1
ATOM 2613 N N . VAL A 1 327 ? -0.202 3.018 27.727 1.00 82.06 327 VAL A N 1
ATOM 2614 C CA . VAL A 1 327 ? -1.488 2.815 28.398 1.00 82.06 327 VAL A CA 1
ATOM 2615 C C . VAL A 1 327 ? -2.390 2.018 27.458 1.00 82.06 327 VAL A C 1
ATOM 2617 O O . VAL A 1 327 ? -2.767 2.536 26.404 1.00 82.06 327 VAL A O 1
ATOM 2620 N N . PRO A 1 328 ? -2.738 0.767 27.801 1.00 81.00 328 PRO A N 1
ATOM 2621 C CA . PRO A 1 328 ? -3.576 -0.053 26.941 1.00 81.00 328 PRO A CA 1
ATOM 2622 C C . PRO A 1 328 ? -4.991 0.530 26.842 1.00 81.00 328 PRO A C 1
ATOM 2624 O O . PRO A 1 328 ? -5.474 1.198 27.757 1.00 81.00 328 PRO A O 1
ATOM 2627 N N . ALA A 1 329 ? -5.663 0.241 25.731 1.00 84.31 329 ALA A N 1
ATOM 2628 C CA . ALA A 1 329 ? -7.058 0.587 25.486 1.00 84.31 329 ALA A CA 1
ATOM 2629 C C . ALA A 1 329 ? -7.772 -0.582 24.790 1.00 84.31 329 ALA A C 1
ATOM 2631 O O . ALA A 1 329 ? -7.125 -1.420 24.158 1.00 84.31 329 ALA A O 1
ATOM 2632 N N . GLY A 1 330 ? -9.101 -0.618 24.882 1.00 85.75 330 GLY A N 1
ATOM 2633 C CA . GLY A 1 330 ? -9.927 -1.648 24.246 1.00 85.75 330 GLY A CA 1
ATOM 2634 C C . GLY A 1 330 ? -10.095 -2.911 25.091 1.00 85.75 330 GLY A C 1
ATOM 2635 O O . GLY A 1 330 ? -9.811 -2.924 26.286 1.00 85.75 330 GLY A O 1
ATOM 2636 N N . VAL A 1 331 ? -10.609 -3.973 24.477 1.00 87.88 331 VAL A N 1
ATOM 2637 C CA . VAL A 1 331 ? -10.941 -5.231 25.162 1.00 87.88 331 VAL A CA 1
ATOM 2638 C C . VAL A 1 331 ? -9.731 -6.172 25.102 1.00 87.88 331 VAL A C 1
ATOM 2640 O O . VAL A 1 331 ? -9.228 -6.389 24.001 1.00 87.88 331 VAL A O 1
ATOM 2643 N N . PRO A 1 332 ? -9.243 -6.718 26.235 1.00 85.50 332 PRO A N 1
ATOM 2644 C CA . PRO A 1 332 ? -8.200 -7.738 26.213 1.00 85.50 332 PRO A CA 1
ATOM 2645 C C . PRO A 1 332 ? -8.625 -8.983 25.429 1.00 85.50 332 PRO A C 1
ATOM 2647 O O . PRO A 1 332 ? -9.775 -9.424 25.531 1.00 85.50 332 PRO A O 1
ATOM 2650 N N . ASP A 1 333 ? -7.686 -9.580 24.702 1.00 80.06 333 ASP A N 1
ATOM 2651 C CA . ASP A 1 333 ? -7.939 -10.813 23.964 1.00 80.06 333 ASP A CA 1
ATOM 2652 C C . ASP A 1 333 ? -8.285 -11.955 24.929 1.00 80.06 333 ASP A C 1
ATOM 2654 O O . ASP A 1 333 ? -7.760 -12.031 26.039 1.00 80.06 333 ASP A O 1
ATOM 2658 N N . ILE A 1 334 ? -9.190 -12.843 24.511 1.00 86.44 334 ILE A N 1
ATOM 2659 C CA . ILE A 1 334 ? -9.680 -13.999 25.283 1.00 86.44 334 ILE A CA 1
ATOM 2660 C C . ILE A 1 334 ? -10.503 -13.585 26.515 1.00 86.44 334 ILE A C 1
ATOM 2662 O O . ILE A 1 334 ? -11.732 -13.652 26.490 1.00 86.44 334 ILE A O 1
ATOM 2666 N N . TYR A 1 335 ? -9.857 -13.125 27.585 1.00 92.19 335 TYR A N 1
ATOM 2667 C CA . TYR A 1 335 ? -10.510 -12.930 28.881 1.00 92.19 335 TYR A CA 1
ATOM 2668 C C . TYR A 1 335 ? -11.346 -11.646 28.966 1.00 92.19 335 TYR A C 1
ATOM 2670 O O . TYR A 1 335 ? -12.234 -11.547 29.815 1.00 9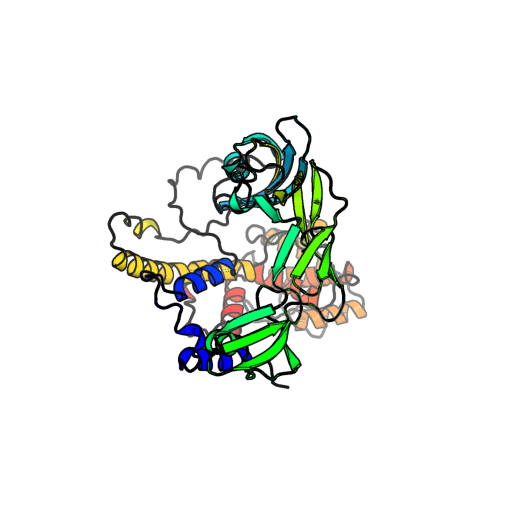2.19 335 TYR A O 1
ATOM 2678 N N . GLY A 1 336 ? -11.099 -10.665 28.090 1.00 89.75 336 GLY A N 1
ATOM 2679 C CA . GLY A 1 336 ? -11.837 -9.402 28.077 1.00 89.75 336 GLY A CA 1
ATOM 2680 C C . GLY A 1 336 ? -13.333 -9.598 27.834 1.00 89.75 336 GLY A C 1
ATOM 2681 O O . GLY A 1 336 ? -14.160 -9.074 28.580 1.00 89.75 336 GLY A O 1
ATOM 2682 N N . GLN A 1 337 ? -13.692 -10.416 26.840 1.00 89.81 337 GLN A N 1
ATOM 2683 C CA . GLN A 1 337 ? -15.092 -10.748 26.557 1.00 89.81 337 GLN A CA 1
ATOM 2684 C C . GLN A 1 337 ? -15.701 -11.655 27.632 1.00 89.81 337 GLN A C 1
ATOM 2686 O O . GLN A 1 337 ? -16.829 -11.420 28.055 1.00 89.81 337 GLN A O 1
ATOM 2691 N N . GLU A 1 338 ? -14.950 -12.652 28.108 1.00 92.94 338 GLU A N 1
ATOM 2692 C CA . GLU A 1 338 ? -15.413 -13.614 29.119 1.00 92.94 338 GLU A CA 1
ATOM 2693 C C . GLU A 1 338 ? -15.769 -12.951 30.451 1.00 92.94 338 GLU A C 1
ATOM 2695 O O . GLU A 1 338 ? -16.758 -13.311 31.089 1.00 92.94 338 GLU A O 1
ATOM 2700 N N . LEU A 1 339 ? -14.962 -11.973 30.871 1.00 94.25 339 LEU A N 1
ATOM 2701 C CA . LEU A 1 339 ? -15.157 -11.243 32.121 1.00 94.25 339 LEU A CA 1
ATOM 2702 C C . LEU A 1 339 ? -15.968 -9.953 31.940 1.00 94.25 339 LEU A C 1
ATOM 2704 O O . LEU A 1 339 ? -16.324 -9.315 32.932 1.00 94.25 339 LEU A O 1
ATOM 2708 N N . GLY A 1 340 ? -16.259 -9.555 30.697 1.00 92.88 340 GLY A N 1
ATOM 2709 C CA . GLY A 1 340 ? -16.931 -8.293 30.387 1.00 92.88 340 GLY A CA 1
ATOM 2710 C C . GLY A 1 340 ? -16.117 -7.068 30.819 1.00 92.88 340 GLY A C 1
ATOM 2711 O O . GLY A 1 340 ? -16.679 -6.113 31.366 1.00 92.88 340 GLY A O 1
ATOM 2712 N N . ILE A 1 341 ? -14.797 -7.118 30.615 1.00 92.88 341 ILE A N 1
ATOM 2713 C CA . ILE A 1 341 ? -13.843 -6.083 31.022 1.00 92.88 341 ILE A CA 1
ATOM 2714 C C . ILE A 1 341 ? -13.133 -5.451 29.829 1.00 92.88 341 ILE A C 1
ATOM 2716 O O . ILE A 1 341 ? -12.953 -6.063 28.779 1.00 92.88 341 ILE A O 1
ATOM 2720 N N . GLU A 1 342 ? -12.697 -4.211 30.013 1.00 92.75 342 GLU A N 1
ATOM 2721 C CA . GLU A 1 342 ? -11.965 -3.444 29.012 1.00 92.75 342 GLU A CA 1
ATOM 2722 C C . GLU A 1 342 ? -10.944 -2.523 29.686 1.00 92.75 342 GLU A C 1
ATOM 2724 O O . GLU A 1 342 ? -11.121 -2.095 30.831 1.00 92.75 342 GLU A O 1
ATOM 2729 N N . PHE A 1 343 ? -9.884 -2.184 28.961 1.00 90.06 343 PHE A N 1
ATOM 2730 C CA . PHE A 1 343 ? -8.923 -1.169 29.359 1.00 90.06 343 PHE A CA 1
ATOM 2731 C C . PHE A 1 343 ? -9.552 0.227 29.206 1.00 90.06 343 PHE A C 1
ATOM 2733 O O . PHE A 1 343 ? -9.398 0.892 28.181 1.00 90.06 343 PHE A O 1
ATOM 2740 N N . SER A 1 344 ? -10.288 0.653 30.235 1.00 90.12 344 SER A N 1
ATOM 2741 C CA . SER A 1 344 ? -10.923 1.974 30.339 1.00 90.12 344 SER A CA 1
ATOM 2742 C C . SER A 1 344 ? -10.626 2.589 31.713 1.00 90.12 344 SER A C 1
ATOM 2744 O O . SER A 1 344 ? -11.067 2.040 32.729 1.00 90.12 344 SER A O 1
ATOM 2746 N N . PRO A 1 345 ? -9.904 3.728 31.778 1.00 87.19 345 PRO A N 1
ATOM 2747 C CA . PRO A 1 345 ? -9.628 4.425 33.034 1.00 87.19 345 PRO A CA 1
ATOM 2748 C C . PRO A 1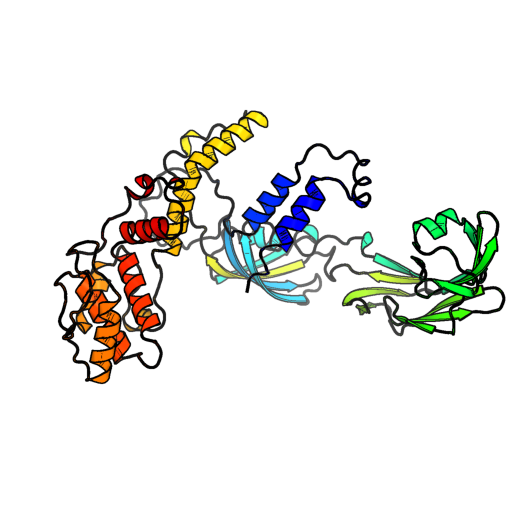 345 ? -10.898 4.853 33.778 1.00 87.19 345 PRO A C 1
ATOM 2750 O O . PRO A 1 345 ? -10.947 4.795 35.003 1.00 87.19 345 PRO A O 1
ATOM 2753 N N . GLU A 1 346 ? -11.950 5.227 33.044 1.00 88.88 346 GLU A N 1
ATOM 2754 C CA . GLU A 1 346 ? -13.233 5.677 33.600 1.00 88.88 346 GLU A CA 1
ATOM 2755 C C . GLU A 1 346 ? -13.998 4.545 34.297 1.00 88.88 346 GLU A C 1
ATOM 2757 O O . GLU A 1 346 ? -14.849 4.793 35.148 1.00 88.88 346 GLU A O 1
ATOM 2762 N N . LYS A 1 347 ? -13.702 3.291 33.935 1.00 91.19 347 LYS A N 1
ATOM 2763 C CA . LYS A 1 347 ? -14.328 2.087 34.494 1.00 91.19 347 LYS A CA 1
ATOM 2764 C C . LYS A 1 347 ? -13.395 1.316 35.427 1.00 91.19 347 LYS A C 1
ATOM 2766 O O . LYS A 1 347 ? -13.732 0.193 35.803 1.00 91.19 347 LYS A O 1
ATOM 2771 N N . ALA A 1 348 ? -12.259 1.899 35.820 1.00 92.19 348 ALA A N 1
ATOM 2772 C CA . ALA A 1 348 ? -11.227 1.226 36.607 1.00 92.19 348 ALA A CA 1
ATOM 2773 C C . ALA A 1 348 ? -11.784 0.545 37.871 1.00 92.19 348 ALA A C 1
ATOM 2775 O O . ALA A 1 348 ? -11.480 -0.622 38.102 1.00 92.19 348 ALA A O 1
ATOM 2776 N N . ASP A 1 349 ? -12.674 1.201 38.621 1.00 94.31 349 ASP A N 1
ATOM 2777 C CA . ASP A 1 349 ? -13.311 0.627 39.820 1.00 94.31 349 ASP A CA 1
ATOM 2778 C C . ASP A 1 349 ? -14.094 -0.651 39.535 1.00 94.31 349 ASP A C 1
ATOM 2780 O O . ASP A 1 349 ? -13.971 -1.655 40.242 1.00 94.31 349 ASP A O 1
ATOM 2784 N N . LYS A 1 350 ? -14.878 -0.638 38.455 1.00 94.56 350 LYS A N 1
ATOM 2785 C CA . LYS A 1 350 ? -15.647 -1.802 38.022 1.00 94.56 350 LYS A CA 1
ATOM 2786 C C . LYS A 1 350 ? -14.711 -2.944 37.629 1.00 94.56 350 LYS A C 1
ATOM 2788 O O . LYS A 1 350 ? -14.964 -4.088 37.996 1.00 94.56 350 LYS A O 1
ATOM 2793 N N . MET A 1 351 ? -13.630 -2.640 36.909 1.00 94.69 351 MET A N 1
ATOM 2794 C CA . MET A 1 351 ? -12.652 -3.647 36.487 1.00 94.69 351 MET A CA 1
ATOM 2795 C C . MET A 1 351 ? -11.931 -4.254 37.694 1.00 94.69 351 MET A C 1
ATOM 2797 O O . MET A 1 351 ? -11.800 -5.472 37.787 1.00 94.69 351 MET A O 1
ATOM 2801 N N . ILE A 1 352 ? -11.536 -3.419 38.658 1.00 95.56 352 ILE A N 1
ATOM 2802 C CA . ILE A 1 352 ? -10.922 -3.853 39.914 1.00 95.56 352 ILE A CA 1
ATOM 2803 C C . ILE A 1 352 ? -11.862 -4.788 40.676 1.00 95.56 352 ILE A C 1
ATOM 2805 O O . ILE A 1 352 ? -11.430 -5.854 41.114 1.00 95.56 352 ILE A O 1
ATOM 2809 N N . ALA A 1 353 ? -13.144 -4.432 40.799 1.00 95.62 353 ALA A N 1
ATOM 2810 C CA . ALA A 1 353 ? -14.140 -5.259 41.476 1.00 95.62 353 ALA A CA 1
ATOM 2811 C C . ALA A 1 353 ? -14.308 -6.635 40.808 1.00 95.62 353 ALA A C 1
ATOM 2813 O O . ALA A 1 353 ? -14.340 -7.653 41.500 1.00 95.62 353 ALA A O 1
ATOM 2814 N N . ILE A 1 354 ? -14.356 -6.672 39.471 1.00 96.44 354 ILE A N 1
ATOM 2815 C CA . ILE A 1 354 ? -14.466 -7.918 38.702 1.00 96.44 354 ILE A CA 1
ATOM 2816 C C . ILE A 1 354 ? -13.212 -8.774 38.872 1.00 96.44 354 ILE A C 1
ATOM 2818 O O . ILE A 1 354 ? -13.319 -9.960 39.157 1.00 96.44 354 ILE A O 1
ATOM 2822 N N . LEU A 1 355 ? -12.017 -8.207 38.717 1.00 96.19 355 LEU A N 1
ATOM 2823 C CA . LEU A 1 355 ? -10.777 -8.984 38.780 1.00 96.19 355 LEU A CA 1
ATOM 2824 C C . LEU A 1 355 ? -10.481 -9.486 40.199 1.00 96.19 355 LEU A C 1
ATOM 2826 O O . LEU A 1 355 ? -10.054 -10.627 40.379 1.00 96.19 355 LEU A O 1
ATOM 2830 N N . ARG A 1 356 ? -10.789 -8.681 41.223 1.00 95.50 356 ARG A N 1
ATOM 2831 C CA . ARG A 1 356 ? -10.616 -9.041 42.638 1.00 95.50 356 ARG A CA 1
ATOM 2832 C C . ARG A 1 356 ? -11.365 -10.315 43.034 1.00 95.50 356 ARG A C 1
ATOM 2834 O O . ARG A 1 356 ? -10.915 -11.003 43.945 1.00 95.50 356 ARG A O 1
ATOM 2841 N N . GLN A 1 357 ? -12.471 -10.663 42.373 1.00 96.06 357 GLN A N 1
ATOM 2842 C CA . GLN A 1 357 ? -13.258 -11.857 42.720 1.00 96.06 357 GLN A CA 1
ATOM 2843 C C . GLN A 1 357 ? -12.461 -13.172 42.606 1.00 96.06 357 GLN A C 1
ATOM 2845 O O . GLN A 1 357 ? -12.858 -14.203 43.154 1.00 96.06 357 GLN A O 1
ATOM 2850 N N . PHE A 1 358 ? -11.347 -13.152 41.870 1.00 96.75 358 PHE A N 1
ATOM 2851 C CA . PHE A 1 358 ? -10.481 -14.307 41.665 1.00 96.75 358 PHE A CA 1
ATOM 2852 C C . PHE A 1 358 ? -9.333 -14.397 42.679 1.00 96.75 358 PHE A C 1
ATOM 2854 O O . PHE A 1 358 ? -8.653 -15.421 42.725 1.00 96.75 358 PHE A O 1
ATOM 2861 N N . GLU A 1 359 ? -9.138 -13.375 43.517 1.00 93.50 359 GLU A N 1
ATOM 2862 C CA . GLU A 1 359 ? -8.049 -13.313 44.499 1.00 93.50 359 GLU A CA 1
ATOM 2863 C C . GLU A 1 359 ? -8.032 -14.531 45.425 1.00 93.50 359 GLU A C 1
ATOM 2865 O O . GLU A 1 359 ? -6.981 -15.116 45.656 1.00 93.50 359 GLU A O 1
ATOM 2870 N N . ASP A 1 360 ? -9.185 -14.948 45.944 1.00 92.94 360 ASP A N 1
ATOM 2871 C CA . ASP A 1 360 ? -9.258 -16.021 46.942 1.00 92.94 360 ASP A CA 1
ATOM 2872 C C . ASP A 1 360 ? -9.420 -17.415 46.305 1.00 92.94 360 ASP A C 1
ATOM 2874 O O . ASP A 1 360 ? -9.692 -18.406 46.989 1.00 92.94 360 ASP A O 1
ATOM 2878 N N . LYS A 1 361 ? -9.245 -17.533 44.979 1.00 95.75 361 LYS A N 1
ATOM 2879 C CA . LYS A 1 361 ? -9.256 -18.839 44.310 1.00 95.75 361 LYS A CA 1
ATOM 2880 C C . LYS A 1 361 ? -8.035 -19.660 44.735 1.00 95.75 361 LYS A C 1
ATOM 2882 O O . LYS A 1 361 ? -6.911 -19.150 44.816 1.00 95.75 361 LYS A O 1
ATOM 2887 N N . LYS A 1 362 ? -8.285 -20.943 45.009 1.00 95.56 362 LYS A N 1
ATOM 2888 C CA . LYS A 1 362 ? -7.262 -21.931 45.362 1.00 95.56 362 LYS A CA 1
ATOM 2889 C C . LYS A 1 362 ? -6.551 -22.404 44.098 1.00 95.56 362 LYS A C 1
ATOM 2891 O O . LYS A 1 362 ? -7.210 -22.678 43.100 1.00 95.56 362 LYS A O 1
ATOM 2896 N N . LEU A 1 363 ? -5.232 -22.499 44.185 1.00 96.25 363 LEU A N 1
ATOM 2897 C CA . LEU A 1 363 ? -4.361 -23.039 43.149 1.00 96.25 363 LEU A CA 1
ATOM 2898 C C . LEU A 1 363 ? -3.848 -24.403 43.609 1.00 96.25 363 LEU A C 1
ATOM 2900 O O . LEU A 1 363 ? -3.624 -24.601 44.808 1.00 96.25 363 LEU A O 1
ATOM 2904 N N . ASP A 1 364 ? -3.663 -25.332 42.677 1.00 96.75 364 ASP A N 1
ATOM 2905 C CA . ASP A 1 364 ? -2.876 -26.529 42.964 1.00 96.75 364 ASP A CA 1
ATOM 2906 C C . ASP A 1 364 ? -1.381 -26.188 43.109 1.00 96.75 364 ASP A C 1
ATOM 2908 O O . ASP A 1 364 ? -0.961 -25.037 42.969 1.00 96.75 364 ASP A O 1
ATOM 2912 N N . LYS A 1 365 ? -0.555 -27.193 43.415 1.00 96.50 365 LYS A N 1
ATOM 2913 C CA . LYS A 1 365 ? 0.877 -26.988 43.654 1.00 96.50 365 LYS A CA 1
ATOM 2914 C C . LYS A 1 365 ? 1.605 -26.392 42.439 1.00 96.50 365 LYS A C 1
ATOM 2916 O O . LYS A 1 365 ? 2.410 -25.483 42.613 1.00 96.50 365 LYS A O 1
ATOM 2921 N N . VAL A 1 366 ? 1.322 -26.880 41.231 1.00 95.69 366 VAL A N 1
ATOM 2922 C CA . VAL A 1 366 ? 2.001 -26.437 40.000 1.00 95.69 366 VAL A CA 1
ATOM 2923 C C . VAL A 1 366 ? 1.582 -25.008 39.663 1.00 95.69 366 VAL A C 1
ATOM 2925 O O . VAL A 1 366 ? 2.419 -24.150 39.383 1.00 95.69 366 VAL A O 1
ATOM 2928 N N . GLN A 1 367 ? 0.285 -24.733 39.768 1.00 97.19 367 GLN A N 1
ATOM 2929 C CA . GLN A 1 367 ? -0.290 -23.412 39.551 1.00 97.19 367 GLN A CA 1
ATOM 2930 C C . GLN A 1 367 ? 0.218 -22.382 40.570 1.00 97.19 367 GLN A C 1
ATOM 2932 O O . GLN A 1 367 ? 0.489 -21.238 40.206 1.00 97.19 367 GLN A O 1
ATOM 2937 N N . LEU A 1 368 ? 0.368 -22.771 41.841 1.00 96.94 368 LEU A N 1
ATOM 2938 C CA . LEU A 1 368 ? 0.888 -21.898 42.893 1.00 96.94 368 LEU A CA 1
ATOM 2939 C C . LEU A 1 368 ? 2.344 -21.500 42.628 1.00 96.94 368 LEU A C 1
ATOM 2941 O O . LEU A 1 368 ? 2.695 -20.331 42.776 1.00 96.94 368 LEU A O 1
ATOM 2945 N N . GLU A 1 369 ? 3.181 -22.445 42.198 1.00 96.62 369 GLU A N 1
ATOM 2946 C CA . GLU A 1 369 ? 4.573 -22.162 41.841 1.00 96.62 369 GLU A CA 1
ATOM 2947 C C . GLU A 1 369 ? 4.669 -21.185 40.655 1.00 96.62 369 GLU A C 1
ATOM 2949 O O . GLU A 1 369 ? 5.467 -20.246 40.699 1.00 96.62 369 GLU A O 1
ATOM 2954 N N . ALA A 1 370 ? 3.826 -21.353 39.629 1.00 95.50 370 ALA A N 1
ATOM 2955 C CA . ALA A 1 370 ? 3.734 -20.420 38.502 1.00 95.50 370 ALA A CA 1
ATOM 2956 C C . ALA A 1 370 ? 3.284 -19.021 38.947 1.00 95.50 370 ALA A C 1
ATOM 2958 O O . ALA A 1 370 ? 3.895 -18.010 38.599 1.00 95.50 370 ALA A O 1
ATOM 2959 N N . TYR A 1 371 ? 2.247 -18.962 39.781 1.00 97.00 371 TYR A N 1
ATOM 2960 C CA . TYR A 1 371 ? 1.723 -17.721 40.337 1.00 97.00 371 TYR A CA 1
ATOM 2961 C C . TYR A 1 371 ? 2.774 -16.945 41.144 1.00 97.00 371 TYR A C 1
ATOM 2963 O O . TYR A 1 371 ? 2.882 -15.727 40.991 1.00 97.00 371 TYR A O 1
ATOM 2971 N N . ILE A 1 372 ? 3.586 -17.635 41.955 1.00 95.94 372 ILE A N 1
ATOM 2972 C CA . ILE A 1 372 ? 4.696 -17.019 42.697 1.00 95.94 372 ILE A CA 1
ATOM 2973 C C . ILE A 1 372 ? 5.735 -16.449 41.724 1.00 95.94 372 ILE A C 1
ATOM 2975 O O . ILE A 1 372 ? 6.072 -15.270 41.835 1.00 95.94 372 ILE A O 1
ATOM 2979 N N . ARG A 1 373 ? 6.186 -17.227 40.727 1.00 93.81 373 ARG A N 1
ATOM 2980 C CA . ARG A 1 373 ? 7.174 -16.763 39.731 1.00 93.81 373 ARG A CA 1
ATOM 2981 C C . ARG A 1 373 ? 6.711 -15.523 38.969 1.00 93.81 373 ARG A C 1
ATOM 2983 O O . ARG A 1 373 ? 7.502 -14.605 38.759 1.00 93.81 373 ARG A O 1
ATOM 2990 N N . ILE A 1 374 ? 5.437 -15.472 38.578 1.00 91.94 374 ILE A N 1
ATOM 2991 C CA . ILE A 1 374 ? 4.842 -14.297 37.927 1.00 91.94 374 ILE A CA 1
ATOM 2992 C C . ILE A 1 374 ? 4.798 -13.115 38.908 1.00 91.94 374 ILE A C 1
ATOM 2994 O O . ILE A 1 374 ? 5.269 -12.021 38.595 1.00 91.94 374 ILE A O 1
ATOM 2998 N N . GLY A 1 375 ? 4.276 -13.331 40.119 1.00 87.88 375 GLY A N 1
ATOM 2999 C CA . GLY A 1 375 ? 4.080 -12.284 41.122 1.00 87.88 375 GLY A CA 1
ATOM 3000 C C . GLY A 1 375 ? 5.375 -11.655 41.651 1.00 87.88 375 GLY A C 1
ATOM 3001 O O . GLY A 1 375 ? 5.385 -10.473 42.003 1.00 87.88 375 GLY A O 1
ATOM 3002 N N . GLU A 1 376 ? 6.481 -12.398 41.672 1.00 89.56 376 GLU A N 1
ATOM 3003 C CA . GLU A 1 376 ? 7.803 -11.880 42.047 1.00 89.56 376 GLU A CA 1
ATOM 3004 C C . GLU A 1 376 ? 8.383 -10.900 41.015 1.00 89.56 376 GLU A C 1
ATOM 3006 O O . GLU A 1 376 ? 9.231 -10.073 41.353 1.00 89.56 376 GLU A O 1
ATOM 3011 N N . ARG A 1 377 ? 7.910 -10.951 39.764 1.00 81.06 377 ARG A N 1
ATOM 3012 C CA . ARG A 1 377 ? 8.422 -10.138 38.647 1.00 81.06 377 ARG A CA 1
ATOM 3013 C C . ARG A 1 377 ? 7.663 -8.825 38.452 1.00 81.06 377 ARG A C 1
ATOM 3015 O O . ARG A 1 377 ? 8.108 -7.972 37.683 1.00 81.06 377 ARG A O 1
ATOM 3022 N N . THR A 1 378 ? 6.565 -8.621 39.178 1.00 78.38 378 THR A N 1
ATOM 3023 C CA . THR A 1 378 ? 5.797 -7.370 39.174 1.00 78.38 378 THR A CA 1
ATOM 3024 C C . THR A 1 378 ? 5.936 -6.658 40.510 1.00 78.38 378 THR A C 1
ATOM 3026 O O . THR A 1 378 ? 5.378 -7.086 41.514 1.00 78.38 378 THR A O 1
ATOM 3029 N N . ALA A 1 379 ? 6.621 -5.518 40.531 1.00 77.50 379 ALA A N 1
ATOM 3030 C CA . ALA A 1 379 ? 6.631 -4.638 41.699 1.00 77.50 379 ALA A CA 1
ATOM 3031 C C . ALA A 1 379 ? 5.336 -3.801 41.791 1.00 77.50 379 ALA A C 1
ATOM 3033 O O . ALA A 1 379 ? 4.670 -3.552 40.786 1.00 77.50 379 ALA A O 1
ATOM 3034 N N . CYS A 1 380 ? 4.977 -3.350 42.992 1.00 70.25 380 CYS A N 1
ATOM 3035 C CA . CYS A 1 380 ? 3.934 -2.348 43.247 1.00 70.25 380 CYS A CA 1
ATOM 3036 C C . CYS A 1 380 ? 4.584 -1.080 43.829 1.00 70.25 380 CYS A C 1
ATOM 3038 O O . CYS A 1 380 ? 4.227 -0.592 44.904 1.00 70.25 380 CYS A O 1
ATOM 3040 N N . GLU A 1 381 ? 5.581 -0.558 43.112 1.00 72.19 381 GLU A N 1
ATOM 3041 C CA . GLU A 1 381 ? 6.486 0.493 43.579 1.00 72.19 381 GLU A CA 1
ATOM 3042 C C . GLU A 1 381 ? 5.850 1.894 43.633 1.00 72.19 381 GLU A C 1
ATOM 3044 O O . GLU A 1 381 ? 6.394 2.792 44.267 1.00 72.19 381 GLU A O 1
ATOM 3049 N N . TYR A 1 382 ? 4.683 2.082 43.010 1.00 73.31 382 TYR A N 1
ATOM 3050 C CA . TYR A 1 382 ? 4.090 3.406 42.793 1.00 73.31 382 TYR A CA 1
ATOM 3051 C C . TYR A 1 382 ? 3.251 3.951 43.955 1.00 73.31 382 TYR A C 1
ATOM 3053 O O . TYR A 1 382 ? 2.984 5.149 43.979 1.00 73.31 382 TYR A O 1
ATOM 3061 N N . CYS A 1 383 ? 2.830 3.104 44.901 1.00 62.31 383 CYS A N 1
ATOM 3062 C CA . CYS A 1 383 ? 1.957 3.518 46.006 1.00 62.31 383 CYS A CA 1
ATOM 3063 C C . CYS A 1 383 ? 2.478 3.053 47.375 1.00 62.31 383 CYS A C 1
ATOM 3065 O O . CYS A 1 383 ? 2.824 3.880 48.211 1.00 62.31 383 CYS A O 1
ATOM 3067 N N . CYS A 1 384 ? 2.609 1.740 47.596 1.00 68.12 384 CYS A N 1
ATOM 3068 C CA . CYS A 1 384 ? 3.047 1.171 48.881 1.00 68.12 384 CYS A CA 1
ATOM 3069 C C . CYS A 1 384 ? 4.505 0.680 48.890 1.00 68.12 384 CYS A C 1
ATOM 3071 O O . CYS A 1 384 ? 4.932 0.047 49.852 1.00 68.12 384 CYS A O 1
ATOM 3073 N N . GLN A 1 385 ? 5.258 0.939 47.812 1.00 78.25 385 GLN A N 1
ATOM 3074 C CA . GLN A 1 385 ? 6.660 0.532 47.632 1.00 78.25 385 GLN A CA 1
ATOM 3075 C C . GLN A 1 385 ? 6.915 -0.983 47.756 1.00 78.25 385 GLN A C 1
ATOM 3077 O O . GLN A 1 385 ? 8.055 -1.417 47.948 1.00 78.25 385 GLN A O 1
ATOM 3082 N N . ALA A 1 386 ? 5.873 -1.810 47.621 1.00 82.81 386 ALA A N 1
ATOM 3083 C CA . ALA A 1 386 ? 6.033 -3.255 47.643 1.00 82.81 386 ALA A CA 1
ATOM 3084 C C . ALA A 1 386 ? 6.889 -3.696 46.446 1.00 82.81 386 ALA A C 1
ATOM 3086 O O . ALA A 1 386 ? 6.610 -3.359 45.294 1.00 82.81 386 ALA A O 1
ATOM 3087 N N . LYS A 1 387 ? 7.958 -4.447 46.732 1.00 84.56 387 LYS A N 1
ATOM 3088 C CA . LYS A 1 387 ? 8.942 -4.878 45.725 1.00 84.56 387 LYS A CA 1
ATOM 3089 C C . LYS A 1 387 ? 8.415 -5.973 44.801 1.00 84.56 387 LYS A C 1
ATOM 3091 O O . LYS A 1 387 ? 8.944 -6.137 43.710 1.00 84.56 387 LYS A O 1
ATOM 3096 N N . THR A 1 388 ? 7.384 -6.689 45.234 1.00 87.50 388 THR A N 1
ATOM 3097 C CA . THR A 1 388 ? 6.732 -7.773 44.498 1.00 87.50 388 THR A CA 1
ATOM 3098 C C . THR A 1 388 ? 5.222 -7.707 44.707 1.00 87.50 388 THR A C 1
ATOM 3100 O O . THR A 1 388 ? 4.738 -7.037 45.625 1.00 87.50 388 THR A O 1
ATOM 3103 N N . LEU A 1 389 ? 4.470 -8.402 43.856 1.00 87.94 389 LEU A N 1
ATOM 3104 C CA . LEU A 1 389 ? 3.019 -8.529 43.948 1.00 87.94 389 LEU A CA 1
ATOM 3105 C C . LEU A 1 389 ? 2.625 -9.590 44.989 1.00 87.94 389 LEU A C 1
ATOM 3107 O O . LEU A 1 389 ? 1.622 -9.448 45.697 1.00 87.94 389 LEU A O 1
ATOM 3111 N N . VAL A 1 390 ? 3.451 -10.632 45.095 1.00 91.81 390 VAL A N 1
ATOM 3112 C CA . VAL A 1 390 ? 3.268 -11.822 45.932 1.00 91.81 390 VAL A CA 1
ATOM 3113 C C . VAL A 1 390 ? 4.574 -12.104 46.687 1.00 91.81 390 VAL A C 1
ATOM 3115 O O . VAL A 1 390 ? 5.662 -11.771 46.210 1.00 91.81 390 VAL A O 1
ATOM 3118 N N . ARG A 1 391 ? 4.478 -12.653 47.898 1.00 91.50 391 ARG A N 1
ATOM 3119 C CA . ARG A 1 391 ? 5.621 -13.127 48.691 1.00 91.50 391 ARG A CA 1
ATOM 3120 C C . ARG A 1 391 ? 6.054 -14.530 48.242 1.00 91.50 391 ARG A C 1
ATOM 3122 O O . ARG A 1 391 ? 5.359 -15.201 47.487 1.00 91.50 391 ARG A O 1
ATOM 3129 N N . LYS A 1 392 ? 7.196 -14.997 48.752 1.00 91.75 392 LYS A N 1
ATOM 3130 C CA . LYS A 1 392 ? 7.763 -16.323 48.431 1.00 91.75 392 LYS A CA 1
ATOM 3131 C C .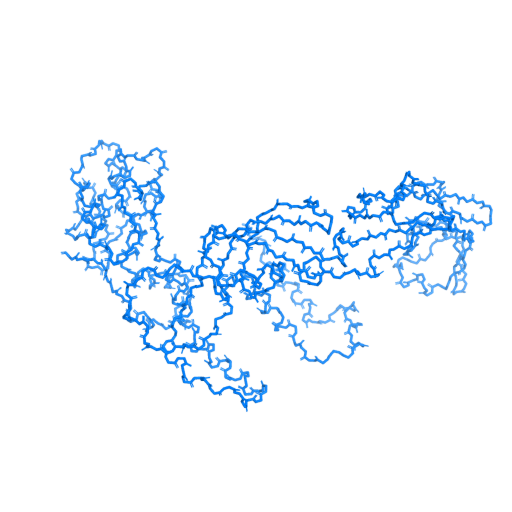 LYS A 1 392 ? 6.878 -17.507 48.830 1.00 91.75 392 LYS A C 1
ATOM 3133 O O . LYS A 1 392 ? 7.060 -18.601 48.315 1.00 91.75 392 LYS A O 1
ATOM 3138 N N . ASP A 1 393 ? 5.959 -17.292 49.761 1.00 91.44 393 ASP A N 1
ATOM 3139 C CA . ASP A 1 393 ? 4.982 -18.271 50.241 1.00 91.44 393 ASP A CA 1
ATOM 3140 C C . ASP A 1 393 ? 3.660 -18.239 49.450 1.00 91.44 393 ASP A C 1
ATOM 3142 O O . ASP A 1 393 ? 2.752 -19.010 49.748 1.00 91.44 393 ASP A O 1
ATOM 3146 N N . GLY A 1 394 ? 3.533 -17.371 48.439 1.00 90.94 394 GLY A N 1
ATOM 3147 C CA . GLY A 1 394 ? 2.291 -17.191 47.685 1.00 90.94 394 GLY A CA 1
ATOM 3148 C C . GLY A 1 394 ? 1.304 -16.212 48.325 1.00 90.94 394 GLY A C 1
ATOM 3149 O O . GLY A 1 394 ? 0.282 -15.896 47.710 1.00 90.94 394 GLY A O 1
ATOM 3150 N N . GLU A 1 395 ? 1.607 -15.682 49.513 1.00 92.19 395 GLU A N 1
ATOM 3151 C CA . GLU A 1 395 ? 0.749 -14.712 50.186 1.00 92.19 395 GLU A CA 1
ATOM 3152 C C . GLU A 1 395 ? 0.861 -13.315 49.576 1.00 92.19 395 GLU A C 1
ATOM 3154 O O . GLU A 1 395 ? 1.864 -12.915 48.973 1.00 92.19 395 GLU A O 1
ATOM 3159 N N . ARG A 1 396 ? -0.198 -12.525 49.763 1.00 92.19 396 ARG A N 1
ATOM 3160 C CA . ARG A 1 396 ? -0.267 -11.150 49.257 1.00 92.19 396 ARG A CA 1
ATOM 3161 C C . ARG A 1 396 ? 0.863 -10.286 49.830 1.00 92.19 396 ARG A C 1
ATOM 3163 O O . ARG A 1 396 ? 1.059 -10.219 51.044 1.00 92.19 396 ARG A O 1
ATOM 3170 N N . ALA A 1 397 ? 1.574 -9.560 48.965 1.00 89.88 397 ALA A N 1
ATOM 3171 C CA . ALA A 1 397 ? 2.601 -8.616 49.411 1.00 89.88 397 ALA A CA 1
ATOM 3172 C C . ALA A 1 397 ? 2.001 -7.308 49.962 1.00 89.88 397 ALA A C 1
ATOM 3174 O O . ALA A 1 397 ? 2.593 -6.688 50.845 1.00 89.88 397 ALA A O 1
ATOM 3175 N N . CYS A 1 398 ? 0.817 -6.907 49.479 1.00 87.69 398 CYS A N 1
ATOM 3176 C CA . CYS A 1 398 ? 0.088 -5.723 49.942 1.00 87.69 398 CYS A CA 1
ATOM 3177 C C . CYS A 1 398 ? -1.441 -5.876 49.817 1.00 87.69 398 CYS A C 1
ATOM 3179 O O . CYS A 1 398 ? -1.948 -6.750 49.106 1.00 87.69 398 CYS A O 1
ATOM 3181 N N . GLY A 1 399 ? -2.176 -5.002 50.511 1.00 86.88 399 GLY A N 1
ATOM 3182 C CA . GLY A 1 399 ? -3.643 -4.987 50.563 1.00 86.88 399 GLY A CA 1
ATOM 3183 C C . GLY A 1 399 ? -4.325 -3.953 49.660 1.00 86.88 399 GLY A C 1
ATOM 3184 O O . GLY A 1 399 ? -5.486 -3.649 49.897 1.00 86.88 399 GLY A O 1
ATOM 3185 N N . CYS A 1 400 ? -3.632 -3.378 48.673 1.00 89.50 400 CYS A N 1
ATOM 3186 C CA . CYS A 1 400 ? -4.199 -2.338 47.803 1.00 89.50 400 CYS A CA 1
ATOM 3187 C C . CYS A 1 400 ? -5.200 -2.920 46.787 1.00 89.50 400 CYS A C 1
ATOM 3189 O O . CYS A 1 400 ? -4.954 -3.997 46.235 1.00 89.50 400 CYS A O 1
ATOM 3191 N N . ALA A 1 401 ? -6.269 -2.181 46.466 1.00 91.25 401 ALA A N 1
ATOM 3192 C CA . ALA A 1 401 ? -7.301 -2.588 45.505 1.00 91.25 401 ALA A CA 1
ATOM 3193 C C . ALA A 1 401 ? -6.746 -3.009 44.128 1.00 91.25 401 ALA A C 1
ATOM 3195 O O . ALA A 1 401 ? -7.080 -4.084 43.628 1.00 91.25 401 ALA A O 1
ATOM 3196 N N . HIS A 1 402 ? -5.816 -2.244 43.546 1.00 91.38 402 HIS A N 1
ATOM 3197 C CA . HIS A 1 402 ? -5.170 -2.607 42.272 1.00 91.38 402 HIS A CA 1
ATOM 3198 C C . HIS A 1 402 ? -4.378 -3.908 42.359 1.00 91.38 402 HIS A C 1
ATOM 3200 O O . HIS A 1 402 ? -4.321 -4.677 41.403 1.00 91.38 402 HIS A O 1
ATOM 3206 N N . SER A 1 403 ? -3.767 -4.168 43.515 1.00 91.81 403 SER A N 1
ATOM 3207 C CA . SER A 1 403 ? -2.991 -5.384 43.739 1.00 91.81 403 SER A CA 1
ATOM 3208 C C . SER A 1 403 ? -3.896 -6.611 43.827 1.00 91.81 403 SER A C 1
ATOM 3210 O O . SER A 1 403 ? -3.569 -7.643 43.248 1.00 91.81 403 SER A O 1
ATOM 3212 N N . TYR A 1 404 ? -5.072 -6.469 44.453 1.00 93.81 404 TYR A N 1
ATOM 3213 C CA . TYR A 1 404 ? -6.123 -7.487 44.413 1.00 93.81 404 TYR A CA 1
ATOM 3214 C C . TYR A 1 404 ? -6.586 -7.790 42.990 1.00 93.81 404 TYR A C 1
ATOM 3216 O O . TYR A 1 404 ? -6.744 -8.952 42.631 1.00 93.81 404 TYR A O 1
ATOM 3224 N N . ALA A 1 405 ? -6.779 -6.759 42.169 1.00 95.00 405 ALA A N 1
ATOM 3225 C CA . ALA A 1 405 ? -7.160 -6.943 40.776 1.00 95.00 405 ALA A CA 1
ATOM 3226 C C . ALA A 1 405 ? -6.070 -7.680 39.978 1.00 95.00 405 ALA A C 1
ATOM 3228 O O . ALA A 1 405 ? -6.360 -8.656 39.294 1.00 95.00 405 ALA A O 1
ATOM 3229 N N . MET A 1 406 ? -4.807 -7.261 40.101 1.00 94.81 406 MET A N 1
ATOM 3230 C CA . MET A 1 406 ? -3.685 -7.873 39.377 1.00 94.81 406 MET A CA 1
ATOM 3231 C C . MET A 1 406 ? -3.438 -9.331 39.783 1.00 94.81 406 MET A C 1
ATOM 3233 O O . MET A 1 406 ? -3.234 -10.184 38.922 1.00 94.81 406 MET A O 1
ATOM 3237 N N . ARG A 1 407 ? -3.484 -9.642 41.083 1.00 95.94 407 ARG A N 1
ATOM 3238 C CA . ARG A 1 407 ? -3.348 -11.023 41.571 1.00 95.94 407 ARG A CA 1
ATOM 3239 C C . ARG A 1 407 ? -4.548 -11.883 41.194 1.00 95.94 407 ARG A C 1
ATOM 3241 O O . ARG A 1 407 ? -4.361 -13.012 40.745 1.00 95.94 407 ARG A O 1
ATOM 3248 N N . GLY A 1 408 ? -5.757 -11.335 41.295 1.00 97.06 408 GLY A N 1
ATOM 3249 C CA . GLY A 1 408 ? -6.971 -11.989 40.821 1.00 97.06 408 GLY A CA 1
ATOM 3250 C C . GLY A 1 408 ? -6.900 -12.332 39.331 1.00 97.06 408 GLY A C 1
ATOM 3251 O O . GLY A 1 408 ? -7.178 -13.470 38.957 1.00 97.06 408 GLY A O 1
ATOM 3252 N N . LEU A 1 409 ? -6.435 -11.406 38.487 1.00 97.19 409 LEU A N 1
ATOM 3253 C CA . LEU A 1 409 ? -6.206 -11.669 37.064 1.00 97.19 409 LEU A CA 1
ATOM 3254 C C . LEU A 1 409 ? -5.186 -12.791 36.844 1.00 97.19 409 LEU A C 1
ATOM 3256 O O . LEU A 1 409 ? -5.457 -13.715 36.081 1.00 97.19 409 LEU A O 1
ATOM 3260 N N . ALA A 1 410 ? -4.044 -12.740 37.536 1.00 96.75 410 ALA A N 1
ATOM 3261 C CA . ALA A 1 410 ? -3.021 -13.779 37.441 1.00 96.75 410 ALA A CA 1
ATOM 3262 C C . ALA A 1 410 ? -3.609 -15.163 37.765 1.00 96.75 410 ALA A C 1
ATOM 3264 O O . ALA A 1 410 ? -3.428 -16.113 37.007 1.00 96.75 410 ALA A O 1
ATOM 3265 N N . LYS A 1 411 ? -4.389 -15.263 38.850 1.00 97.62 411 LYS A N 1
ATOM 3266 C CA . LYS A 1 411 ? -5.081 -16.501 39.230 1.00 97.62 411 LYS A CA 1
ATOM 3267 C C . LYS A 1 411 ? -6.111 -16.935 38.195 1.00 97.62 411 LYS A C 1
ATOM 3269 O O . LYS A 1 411 ? -6.184 -18.121 37.897 1.00 97.62 411 LYS A O 1
ATOM 3274 N N . TYR A 1 412 ? -6.896 -16.010 37.643 1.00 97.69 412 TYR A N 1
ATOM 3275 C CA . TYR A 1 412 ? -7.868 -16.323 36.596 1.00 97.69 412 TYR A CA 1
ATOM 3276 C C . TYR A 1 412 ? -7.193 -16.948 35.373 1.00 97.69 412 TYR A C 1
ATOM 3278 O O . TYR A 1 412 ? -7.598 -18.025 34.939 1.00 97.69 412 TYR A O 1
ATOM 3286 N N . LEU A 1 413 ? -6.139 -16.308 34.862 1.00 96.75 413 LEU A N 1
ATOM 3287 C CA . LEU A 1 413 ? -5.422 -16.772 33.676 1.00 96.75 413 LEU A CA 1
ATOM 3288 C C . LEU A 1 413 ? -4.745 -18.126 33.921 1.00 96.75 413 LEU A C 1
ATOM 3290 O O . LEU A 1 413 ? -4.887 -19.022 33.097 1.00 96.75 413 LEU A O 1
ATOM 3294 N N . ILE A 1 414 ? -4.125 -18.333 35.086 1.00 96.88 414 ILE A N 1
ATOM 3295 C CA . ILE A 1 414 ? -3.536 -19.633 35.460 1.00 96.88 414 ILE A CA 1
ATOM 3296 C C . ILE A 1 414 ? -4.608 -20.729 35.605 1.00 96.88 414 ILE A C 1
ATOM 3298 O O . ILE A 1 414 ? -4.379 -21.884 35.257 1.00 96.88 414 ILE A O 1
ATOM 3302 N N . LEU A 1 415 ? -5.796 -20.402 36.117 1.00 96.56 415 LEU A N 1
ATOM 3303 C CA . LEU A 1 415 ? -6.858 -21.393 36.318 1.00 96.56 415 LEU A CA 1
ATOM 3304 C C . LEU A 1 415 ? -7.619 -21.743 35.038 1.00 96.56 415 LEU A C 1
ATOM 3306 O O . LEU A 1 415 ? -8.190 -22.832 34.960 1.00 96.56 415 LEU A O 1
ATOM 3310 N N . LYS A 1 416 ? -7.722 -20.809 34.089 1.00 95.75 416 LYS A N 1
ATOM 3311 C CA . LYS A 1 416 ? -8.632 -20.929 32.940 1.00 95.75 416 LYS A CA 1
ATOM 3312 C C . LYS A 1 416 ? -7.951 -20.974 31.583 1.00 95.75 416 LYS A C 1
ATOM 3314 O O . LYS A 1 416 ? -8.551 -21.528 30.672 1.00 95.75 416 LYS A O 1
ATOM 3319 N N . HIS A 1 417 ? -6.750 -20.415 31.461 1.00 94.06 417 HIS A N 1
ATOM 3320 C CA . HIS A 1 417 ? -6.086 -20.205 30.172 1.00 94.06 417 HIS A CA 1
ATOM 3321 C C . HIS A 1 417 ? -4.577 -20.463 30.223 1.00 94.06 417 HIS A C 1
ATOM 3323 O O . HIS A 1 417 ? -3.830 -19.903 29.426 1.00 94.06 417 HIS A O 1
ATOM 3329 N N . TYR A 1 418 ? -4.104 -21.305 31.143 1.00 91.94 418 TYR A N 1
ATOM 3330 C CA . TYR A 1 418 ? -2.679 -21.657 31.240 1.00 91.94 418 TYR A CA 1
ATOM 3331 C C . TYR A 1 418 ? -2.194 -22.523 30.064 1.00 91.94 418 TYR A C 1
ATOM 3333 O O . TYR A 1 418 ? -0.999 -22.666 29.840 1.00 91.94 418 TYR A O 1
ATOM 3341 N N . ASP A 1 419 ? -3.126 -23.077 29.285 1.00 90.19 419 ASP A N 1
ATOM 3342 C CA . ASP A 1 419 ? -2.890 -23.710 27.986 1.00 90.19 419 ASP A CA 1
ATOM 3343 C C . ASP A 1 419 ? -2.685 -22.696 26.847 1.00 90.19 419 ASP A C 1
ATOM 3345 O O . ASP A 1 419 ? -2.136 -23.053 25.805 1.00 90.19 419 ASP A O 1
ATOM 3349 N N . LYS A 1 420 ? -3.120 -21.443 27.033 1.00 85.88 420 LYS A N 1
ATOM 3350 C CA . LYS A 1 420 ? -3.086 -20.383 26.010 1.00 85.88 420 LYS A CA 1
ATOM 3351 C C . LYS A 1 420 ? -2.114 -19.254 26.320 1.00 85.88 420 LYS A C 1
ATOM 3353 O O . LYS A 1 420 ? -1.688 -18.583 25.391 1.00 85.88 420 LYS A O 1
ATOM 3358 N N . TYR A 1 421 ? -1.795 -19.040 27.594 1.00 87.75 421 TYR A N 1
ATOM 3359 C CA . TYR A 1 421 ? -0.858 -18.019 28.043 1.00 87.75 421 TYR A CA 1
ATOM 3360 C C . TYR A 1 421 ? 0.329 -18.653 28.762 1.00 87.75 421 TYR A C 1
ATOM 3362 O O . TYR A 1 421 ? 0.172 -19.365 29.756 1.00 87.75 421 TYR A O 1
ATOM 3370 N N . SER A 1 422 ? 1.529 -18.310 28.308 1.00 90.94 422 SER A N 1
ATOM 3371 C CA . SER A 1 422 ? 2.770 -18.521 29.047 1.00 90.94 422 SER A CA 1
ATOM 3372 C C . SER A 1 422 ? 2.870 -17.591 30.265 1.00 90.94 422 SER A C 1
ATOM 3374 O O . SER A 1 422 ? 2.192 -16.568 30.355 1.00 90.94 422 SER A O 1
ATOM 3376 N N . GLU A 1 423 ? 3.764 -17.903 31.210 1.00 88.88 423 GLU A N 1
ATOM 3377 C CA . GLU A 1 423 ? 4.000 -17.043 32.384 1.00 88.88 423 GLU A CA 1
ATOM 3378 C C . GLU A 1 423 ? 4.424 -15.615 32.005 1.00 88.88 423 GLU A C 1
ATOM 3380 O O . GLU A 1 423 ? 4.069 -14.663 32.701 1.00 88.88 423 GLU A O 1
ATOM 3385 N N . ASP A 1 424 ? 5.155 -15.457 30.897 1.00 83.12 424 ASP A N 1
ATOM 3386 C CA . ASP A 1 424 ? 5.576 -14.152 30.383 1.00 83.12 424 ASP A CA 1
ATOM 3387 C C . ASP A 1 424 ? 4.401 -13.353 29.811 1.00 83.12 424 ASP A C 1
ATOM 3389 O O . ASP A 1 424 ? 4.293 -12.159 30.086 1.00 83.12 424 ASP A O 1
ATOM 3393 N N . GLU A 1 425 ? 3.484 -14.001 29.092 1.00 86.31 425 GLU A N 1
ATOM 3394 C CA . GLU A 1 425 ? 2.289 -13.339 28.557 1.00 86.31 425 GLU A CA 1
ATOM 3395 C C . GLU A 1 425 ? 1.305 -12.971 29.681 1.00 86.31 425 GLU A C 1
ATOM 3397 O O . GLU A 1 425 ? 0.730 -11.885 29.671 1.00 86.31 425 GLU A O 1
ATOM 3402 N N . ILE A 1 426 ? 1.165 -13.809 30.718 1.00 89.81 426 ILE A N 1
ATOM 3403 C CA . ILE A 1 426 ? 0.384 -13.450 31.918 1.00 89.81 426 ILE A CA 1
ATOM 3404 C C . ILE A 1 426 ? 1.008 -12.236 32.617 1.00 89.81 426 ILE A C 1
ATOM 3406 O O . ILE A 1 426 ? 0.299 -11.315 33.030 1.00 89.81 426 ILE A O 1
ATOM 3410 N N . LEU A 1 427 ? 2.337 -12.212 32.752 1.00 86.19 427 LEU A N 1
ATOM 3411 C CA . LEU A 1 427 ? 3.057 -11.074 33.316 1.00 86.19 427 LEU A CA 1
ATOM 3412 C C . LEU A 1 427 ? 2.848 -9.798 32.484 1.00 86.19 427 LEU A C 1
ATOM 3414 O O . LEU A 1 427 ? 2.688 -8.714 33.051 1.00 86.19 427 LEU A O 1
ATOM 3418 N N . GLU A 1 428 ? 2.847 -9.909 31.158 1.00 84.75 428 GLU A N 1
ATOM 3419 C CA . GLU A 1 428 ? 2.551 -8.798 30.255 1.00 84.75 428 GLU A CA 1
ATOM 3420 C C . GLU A 1 428 ? 1.135 -8.263 30.480 1.00 84.75 428 GLU A C 1
ATOM 3422 O O . GLU A 1 428 ? 0.976 -7.062 30.702 1.00 84.75 428 GLU A O 1
ATOM 3427 N N . GLU A 1 429 ? 0.125 -9.133 30.552 1.00 91.00 429 GLU A N 1
ATOM 3428 C CA . GLU A 1 429 ? -1.255 -8.732 30.845 1.00 91.00 429 GLU A CA 1
ATOM 3429 C C . GLU A 1 429 ? -1.376 -8.016 32.197 1.00 91.00 429 GLU A C 1
ATOM 3431 O O . GLU A 1 429 ? -1.983 -6.946 32.293 1.00 91.00 429 GLU A O 1
ATOM 3436 N N . ILE A 1 430 ? -0.722 -8.524 33.244 1.00 91.56 430 ILE A N 1
ATOM 3437 C CA . ILE A 1 430 ? -0.669 -7.850 34.550 1.00 91.56 430 ILE A CA 1
ATOM 3438 C C . ILE A 1 430 ? -0.042 -6.454 34.422 1.00 91.56 430 ILE A C 1
ATOM 3440 O O . ILE A 1 430 ? -0.551 -5.484 34.991 1.00 91.56 430 ILE A O 1
ATOM 3444 N N . ASN A 1 431 ? 1.051 -6.323 33.668 1.00 86.69 431 ASN A N 1
ATOM 3445 C CA . ASN A 1 431 ? 1.728 -5.043 33.469 1.00 86.69 431 ASN A CA 1
ATOM 3446 C C . ASN A 1 431 ? 0.907 -4.064 32.617 1.00 86.69 431 ASN A C 1
ATOM 3448 O O . ASN A 1 431 ? 0.962 -2.860 32.875 1.00 86.69 431 ASN A O 1
ATOM 3452 N N . ARG A 1 432 ? 0.097 -4.550 31.670 1.00 89.31 432 ARG A N 1
ATOM 3453 C CA . ARG A 1 432 ? -0.883 -3.736 30.936 1.00 89.31 432 ARG A CA 1
ATOM 3454 C C . ARG A 1 432 ? -1.900 -3.128 31.901 1.00 89.31 432 ARG A C 1
ATOM 3456 O O . ARG A 1 432 ? -2.089 -1.912 31.906 1.00 89.31 432 ARG A O 1
ATOM 3463 N N . TRP A 1 433 ? -2.478 -3.928 32.797 1.00 92.62 433 TRP A N 1
ATOM 3464 C CA . TRP A 1 433 ? -3.373 -3.414 33.843 1.00 92.62 433 TRP A CA 1
ATOM 3465 C C . TRP A 1 433 ? -2.671 -2.449 34.797 1.00 92.62 433 TRP A C 1
ATOM 3467 O O . TRP A 1 433 ? -3.215 -1.394 35.113 1.00 92.62 433 TRP A O 1
ATOM 3477 N N . LYS A 1 434 ? -1.430 -2.738 35.194 1.00 89.94 434 LYS A N 1
ATOM 3478 C CA . LYS A 1 434 ? -0.616 -1.809 35.988 1.00 89.94 434 LYS A CA 1
ATOM 3479 C C . LYS A 1 434 ? -0.420 -0.466 35.276 1.00 89.94 434 LYS A C 1
ATOM 3481 O O . LYS A 1 434 ? -0.502 0.576 35.923 1.00 89.94 434 LYS A O 1
ATOM 3486 N N . ALA A 1 435 ? -0.184 -0.469 33.965 1.00 87.75 435 ALA A N 1
ATOM 3487 C CA . ALA A 1 435 ? -0.064 0.749 33.170 1.00 87.75 435 ALA A CA 1
ATOM 3488 C C . ALA A 1 435 ? -1.383 1.506 33.014 1.00 87.75 435 ALA A C 1
ATOM 3490 O O . ALA A 1 435 ? -1.364 2.734 33.014 1.00 87.75 435 ALA A O 1
ATOM 3491 N N . LEU A 1 436 ? -2.517 0.805 32.965 1.00 91.00 436 LEU A N 1
ATOM 3492 C CA . LEU A 1 436 ? -3.827 1.443 33.056 1.00 91.00 436 LEU A CA 1
ATOM 3493 C C . LEU A 1 436 ? -4.021 2.120 34.419 1.00 91.00 436 LEU A C 1
ATOM 3495 O O . LEU A 1 436 ? -4.439 3.272 34.465 1.00 91.00 436 LEU A O 1
ATOM 3499 N N . PHE A 1 437 ? -3.705 1.420 35.513 1.00 91.31 437 PHE A 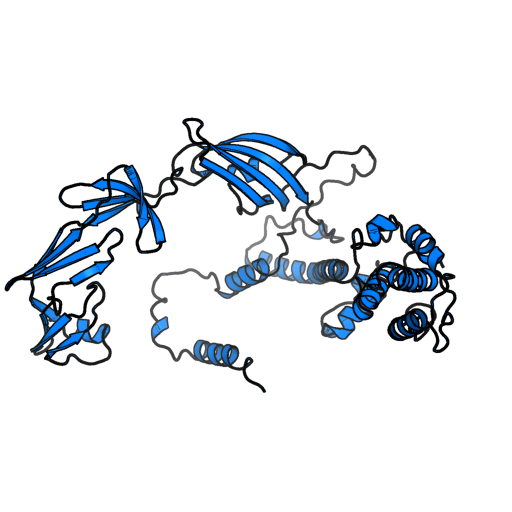N 1
ATOM 3500 C CA . PHE A 1 437 ? -3.925 1.897 36.881 1.00 91.31 437 PHE A CA 1
ATOM 3501 C C . PHE A 1 437 ? -2.998 3.045 37.284 1.00 91.31 437 PHE A C 1
ATOM 3503 O O . PHE A 1 437 ? -3.435 3.936 38.005 1.00 91.31 437 PHE A O 1
ATOM 3510 N N . PHE A 1 438 ? -1.749 3.049 36.809 1.00 89.94 438 PHE A N 1
ATOM 3511 C CA . PHE A 1 438 ? -0.722 4.044 37.146 1.00 89.94 438 PHE A CA 1
ATOM 3512 C C . PHE A 1 438 ? -0.118 4.667 35.874 1.00 89.94 438 PHE A C 1
ATOM 3514 O O . PHE A 1 438 ? 1.074 4.493 35.590 1.00 89.94 438 PHE A O 1
ATOM 3521 N N . PRO A 1 439 ? -0.924 5.377 35.064 1.00 86.38 439 PRO A N 1
ATOM 3522 C CA . PRO A 1 439 ? -0.542 5.738 33.702 1.00 86.38 439 PRO A CA 1
ATOM 3523 C C . PRO A 1 439 ? 0.621 6.730 33.665 1.00 86.38 439 PRO A C 1
ATOM 3525 O O . PRO A 1 439 ? 1.525 6.595 32.841 1.00 86.38 439 PRO A O 1
ATOM 3528 N N . LYS A 1 440 ? 0.658 7.694 34.592 1.00 86.56 440 LYS A N 1
ATOM 3529 C CA . LYS A 1 440 ? 1.747 8.671 34.676 1.00 86.56 440 LYS A CA 1
ATOM 3530 C C . LYS A 1 440 ? 3.089 8.011 34.991 1.00 86.56 440 LYS A C 1
ATOM 3532 O O . LYS A 1 440 ? 4.072 8.265 34.300 1.00 86.56 440 LYS A O 1
ATOM 3537 N N . GLN A 1 441 ? 3.128 7.141 35.994 1.00 85.44 441 GLN A N 1
ATOM 3538 C CA . GLN A 1 441 ? 4.346 6.476 36.450 1.00 85.44 441 GLN A CA 1
ATOM 3539 C C . GLN A 1 441 ? 4.848 5.456 35.427 1.00 85.44 441 GLN A C 1
ATOM 3541 O O . GLN A 1 441 ? 6.056 5.363 35.202 1.00 85.44 441 GLN A O 1
ATOM 3546 N N . SER A 1 442 ? 3.945 4.726 34.767 1.00 82.81 442 SER A N 1
ATOM 3547 C CA . SER A 1 442 ? 4.324 3.813 33.686 1.00 82.81 442 SER A CA 1
ATOM 3548 C C . SER A 1 442 ? 4.959 4.557 32.514 1.00 82.81 442 SER A C 1
ATOM 3550 O O . SER A 1 442 ? 6.012 4.148 32.028 1.00 82.81 442 SER A O 1
ATOM 3552 N N . ILE A 1 443 ? 4.392 5.699 32.112 1.00 79.19 443 ILE A N 1
ATOM 3553 C CA . ILE A 1 443 ? 4.967 6.541 31.054 1.00 79.19 443 ILE A CA 1
ATOM 3554 C C . ILE A 1 443 ? 6.327 7.110 31.475 1.00 79.19 443 ILE A C 1
ATOM 3556 O O . ILE A 1 443 ? 7.289 7.011 30.714 1.00 79.19 443 ILE A O 1
ATOM 3560 N N . GLN A 1 444 ? 6.441 7.642 32.697 1.00 79.81 444 GLN A N 1
ATOM 3561 C CA . GLN A 1 444 ? 7.713 8.137 33.240 1.00 79.81 444 GLN A CA 1
ATOM 3562 C C . GLN A 1 444 ? 8.803 7.063 33.206 1.00 79.81 444 GLN A C 1
ATOM 3564 O O . GLN A 1 444 ? 9.933 7.347 32.811 1.00 79.81 444 GLN A O 1
ATOM 3569 N N . LYS A 1 445 ? 8.462 5.823 33.577 1.00 75.12 445 LYS A N 1
ATOM 3570 C CA . LYS A 1 445 ? 9.397 4.695 33.564 1.00 75.12 445 LYS A CA 1
ATOM 3571 C C . LYS A 1 445 ? 9.871 4.372 32.149 1.00 75.12 445 LYS A C 1
ATOM 3573 O O . LYS A 1 445 ? 11.068 4.204 31.959 1.00 75.12 445 LYS A O 1
ATOM 3578 N N . VAL A 1 446 ? 8.967 4.333 31.168 1.00 72.50 446 VAL A N 1
ATOM 3579 C CA . VAL A 1 446 ? 9.316 4.074 29.758 1.00 72.50 446 VAL A CA 1
ATOM 3580 C C . VAL A 1 446 ? 10.215 5.172 29.192 1.00 72.50 446 VAL A C 1
ATOM 3582 O O . VAL A 1 446 ? 11.209 4.864 28.537 1.00 72.50 446 VAL A O 1
ATOM 3585 N N . ILE A 1 447 ? 9.918 6.442 29.480 1.00 68.69 447 ILE A N 1
ATOM 3586 C CA . ILE A 1 447 ? 10.760 7.570 29.056 1.00 68.69 447 ILE A CA 1
ATOM 3587 C C . ILE A 1 447 ? 12.155 7.450 29.675 1.00 68.69 447 ILE A C 1
ATOM 3589 O O . ILE A 1 447 ? 13.144 7.524 28.954 1.00 68.69 447 ILE A O 1
ATOM 3593 N N . ALA A 1 448 ? 12.239 7.206 30.986 1.00 69.00 448 ALA A N 1
ATOM 3594 C CA . ALA A 1 448 ? 13.510 7.111 31.700 1.00 69.00 448 ALA A CA 1
ATOM 3595 C C . ALA A 1 448 ? 14.397 5.946 31.227 1.00 69.00 448 ALA A C 1
ATOM 3597 O O . ALA A 1 448 ? 15.619 6.045 31.297 1.00 69.00 448 ALA A O 1
ATOM 3598 N N . THR A 1 449 ? 13.805 4.840 30.764 1.00 64.44 449 THR A N 1
ATOM 3599 C CA . THR A 1 449 ? 14.556 3.658 30.308 1.00 64.44 449 THR A CA 1
ATOM 3600 C C . THR A 1 449 ? 14.854 3.649 28.812 1.00 64.44 449 THR A C 1
ATOM 3602 O O . THR A 1 449 ? 15.821 3.011 28.401 1.00 64.44 449 THR A O 1
ATOM 3605 N N . SER A 1 450 ? 14.040 4.324 27.995 1.00 57.31 450 SER A N 1
ATOM 3606 C CA . SER A 1 450 ? 14.057 4.172 26.530 1.00 57.31 450 SER A CA 1
ATOM 3607 C C . SER A 1 450 ? 14.465 5.440 25.779 1.00 57.31 450 SER A C 1
ATOM 3609 O O . SER A 1 450 ? 14.780 5.372 24.591 1.00 57.31 450 SER A O 1
ATOM 3611 N N . MET A 1 451 ? 14.460 6.598 26.440 1.00 57.16 451 MET A N 1
ATOM 3612 C CA . MET A 1 451 ? 14.791 7.893 25.848 1.00 57.16 451 MET A CA 1
ATOM 3613 C C . MET A 1 451 ? 15.874 8.591 26.671 1.00 57.16 451 MET A C 1
ATOM 3615 O O . MET A 1 451 ? 16.018 8.349 27.868 1.00 57.16 451 MET A O 1
ATOM 3619 N N . ARG A 1 452 ? 16.660 9.470 26.038 1.00 54.59 452 ARG A N 1
ATOM 3620 C CA . ARG A 1 452 ? 17.575 10.314 26.805 1.00 54.59 452 ARG A CA 1
ATOM 3621 C C . ARG A 1 452 ? 16.739 11.323 27.597 1.00 54.59 452 ARG A C 1
ATOM 3623 O O . ARG A 1 452 ? 15.954 12.071 27.019 1.00 54.59 452 ARG A O 1
ATOM 3630 N N . SER A 1 453 ? 16.873 11.310 28.921 1.00 49.59 453 SER A N 1
ATOM 3631 C CA . SER A 1 453 ? 16.047 12.104 29.841 1.00 49.59 453 SER A CA 1
ATOM 3632 C C . SER A 1 453 ? 16.176 13.621 29.650 1.00 49.59 453 SER A C 1
ATOM 3634 O O . SER A 1 453 ? 15.330 14.362 30.134 1.00 49.59 453 SER A O 1
ATOM 3636 N N . ASP A 1 454 ? 17.226 14.085 28.965 1.00 56.25 454 ASP A N 1
ATOM 3637 C CA . ASP A 1 454 ? 17.477 15.489 28.617 1.00 56.25 454 ASP A CA 1
ATOM 3638 C C . ASP A 1 454 ? 16.605 16.001 27.455 1.00 56.25 454 ASP A C 1
ATOM 3640 O O . ASP A 1 454 ? 16.507 17.210 27.255 1.00 56.25 454 ASP A O 1
ATOM 3644 N N . GLU A 1 455 ? 15.939 15.115 26.707 1.00 53.03 455 GLU A N 1
ATOM 3645 C CA . GLU A 1 455 ? 15.105 15.487 25.554 1.00 53.03 455 GLU A CA 1
ATOM 3646 C C . GLU A 1 455 ? 13.609 15.642 25.879 1.00 53.03 455 GLU A C 1
ATOM 3648 O O . GLU A 1 455 ? 12.827 15.997 24.990 1.00 53.03 455 GLU A O 1
ATOM 3653 N N . PHE A 1 456 ? 13.189 15.379 27.123 1.00 60.62 456 PHE A N 1
ATOM 3654 C CA . PHE A 1 456 ? 11.773 15.289 27.476 1.00 60.62 456 PHE A CA 1
ATOM 3655 C C . PHE A 1 456 ? 11.421 16.045 28.758 1.00 60.62 456 PHE A C 1
ATOM 3657 O O . PHE A 1 456 ? 11.832 15.670 29.856 1.00 60.62 456 PHE A O 1
ATOM 3664 N N . ASP A 1 457 ? 10.602 17.087 28.624 1.00 65.62 457 ASP A N 1
ATOM 3665 C CA . ASP A 1 457 ? 10.045 17.796 29.770 1.00 65.62 457 ASP A CA 1
ATOM 3666 C C . ASP A 1 457 ? 8.906 16.977 30.399 1.00 65.62 457 ASP A C 1
ATOM 3668 O O . ASP A 1 457 ? 7.840 16.805 29.808 1.00 65.62 457 ASP A O 1
ATOM 3672 N N . LEU A 1 458 ? 9.125 16.462 31.612 1.00 66.94 458 LEU A N 1
ATOM 3673 C CA . LEU A 1 458 ? 8.140 15.669 32.355 1.00 66.94 458 LEU A CA 1
ATOM 3674 C C . LEU A 1 458 ? 6.961 16.502 32.887 1.00 66.94 458 LEU A C 1
ATOM 3676 O O . LEU A 1 458 ? 5.968 15.908 33.323 1.00 66.94 458 LEU A O 1
ATOM 3680 N N . SER A 1 459 ? 7.032 17.840 32.833 1.00 67.94 459 SER A N 1
ATOM 3681 C CA . SER A 1 459 ? 5.929 18.736 33.216 1.00 67.94 459 SER A CA 1
ATOM 3682 C C . SER A 1 459 ? 4.649 18.444 32.427 1.00 67.94 459 SER A C 1
ATOM 3684 O O . SER A 1 459 ? 3.546 18.547 32.958 1.00 67.94 459 SER A O 1
ATOM 3686 N N . ILE A 1 460 ? 4.772 17.940 31.198 1.00 63.44 460 ILE A N 1
ATOM 3687 C CA . ILE A 1 460 ? 3.629 17.608 30.342 1.00 63.44 460 ILE A CA 1
ATOM 3688 C C . ILE A 1 460 ? 2.755 16.477 30.899 1.00 63.44 460 ILE A C 1
ATOM 3690 O O . ILE A 1 460 ? 1.605 16.318 30.486 1.00 63.44 460 ILE A O 1
ATOM 3694 N N . LEU A 1 461 ? 3.292 15.678 31.826 1.00 70.50 461 LEU A N 1
ATOM 3695 C CA . LEU A 1 461 ? 2.568 14.613 32.518 1.00 70.50 461 LEU A CA 1
ATOM 3696 C C . LEU A 1 461 ? 1.855 15.128 33.778 1.00 70.50 461 LEU A C 1
ATOM 3698 O O . LEU A 1 461 ? 1.256 14.332 34.498 1.00 70.50 461 LEU A O 1
ATOM 3702 N N . GLN A 1 462 ? 1.927 16.424 34.100 1.00 74.00 462 GLN A N 1
ATOM 3703 C CA . GLN A 1 462 ? 1.342 16.984 35.322 1.00 74.00 462 GLN A CA 1
ATOM 3704 C C . GLN A 1 462 ? -0.175 16.770 35.394 1.00 74.00 462 GLN A C 1
ATOM 3706 O O . GLN A 1 462 ? -0.672 16.417 36.459 1.00 74.00 462 GLN A O 1
ATOM 3711 N N . G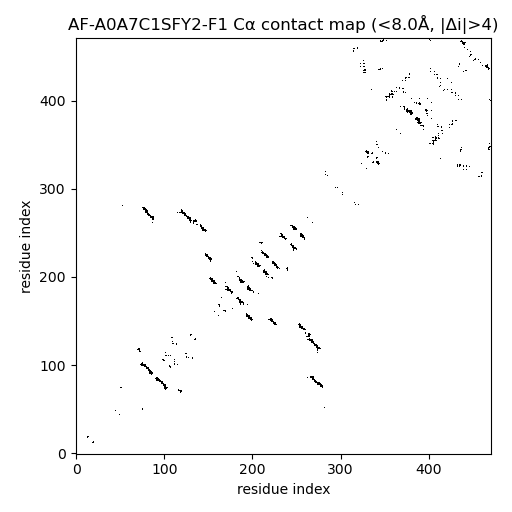LU A 1 463 ? -0.870 16.890 34.263 1.00 73.06 463 GLU A N 1
ATOM 3712 C CA . GLU A 1 463 ? -2.320 16.678 34.134 1.00 73.06 463 GLU A CA 1
ATOM 3713 C C . GLU A 1 463 ? -2.727 15.197 34.163 1.00 73.06 463 GLU A C 1
ATOM 3715 O O . GLU A 1 463 ? -3.909 14.878 34.287 1.00 73.06 463 GLU A O 1
ATOM 3720 N N . MET A 1 464 ? -1.771 14.269 34.031 1.00 79.06 464 MET A N 1
ATOM 3721 C CA . MET A 1 464 ? -2.081 12.844 34.069 1.00 79.06 464 MET A CA 1
ATOM 3722 C C . MET A 1 464 ? -2.306 12.372 35.506 1.00 79.06 464 MET A C 1
ATOM 3724 O O . MET A 1 464 ? -1.526 12.722 36.401 1.00 79.06 464 MET A O 1
ATOM 3728 N N . PRO A 1 465 ? -3.316 11.516 35.738 1.00 84.56 465 PRO A N 1
ATOM 3729 C CA . PRO A 1 465 ? -3.542 10.961 37.057 1.00 84.56 465 P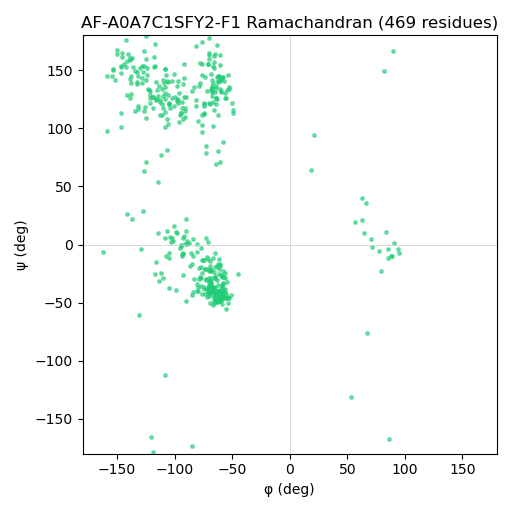RO A CA 1
ATOM 3730 C C . PRO A 1 465 ? -2.358 10.079 37.466 1.00 84.56 465 PRO A C 1
ATOM 3732 O O . PRO A 1 465 ? -1.862 9.262 36.688 1.00 84.56 465 PRO A O 1
ATOM 3735 N N . ASN A 1 466 ? -1.927 10.222 38.721 1.00 84.88 466 ASN A N 1
ATOM 3736 C CA . ASN A 1 466 ? -0.992 9.280 39.342 1.00 84.88 466 ASN A CA 1
ATOM 3737 C C . ASN A 1 466 ? -1.634 7.893 39.515 1.00 84.88 466 ASN A C 1
ATOM 3739 O O . ASN A 1 466 ? -0.930 6.903 39.666 1.00 84.88 466 ASN A O 1
ATOM 3743 N N . MET A 1 467 ? -2.961 7.821 39.577 1.00 89.50 467 MET A N 1
ATOM 3744 C CA . MET A 1 467 ? -3.691 6.587 39.825 1.00 89.50 467 MET A CA 1
ATOM 3745 C C . MET A 1 467 ? -5.130 6.724 39.331 1.00 89.50 467 MET A C 1
ATOM 3747 O O . MET A 1 467 ? -5.712 7.803 39.453 1.00 89.50 467 MET A O 1
ATOM 3751 N N . VAL A 1 468 ? -5.703 5.642 38.809 1.00 89.06 468 VAL A N 1
ATOM 3752 C CA . VAL A 1 468 ? -7.135 5.536 38.487 1.00 89.06 468 VAL A CA 1
ATOM 3753 C C . VAL A 1 468 ? -7.755 4.331 39.193 1.00 89.06 468 VAL A C 1
ATOM 3755 O O . VAL A 1 468 ? -7.096 3.307 39.376 1.00 89.06 468 VAL A O 1
ATOM 3758 N N . GLY A 1 469 ? -9.019 4.451 39.595 1.00 84.44 469 GLY A N 1
ATOM 3759 C CA . GLY A 1 469 ? -9.680 3.503 40.497 1.00 84.44 469 GLY A CA 1
ATOM 3760 C C . GLY A 1 469 ? -9.357 3.767 41.974 1.00 84.44 469 GLY A C 1
ATOM 3761 O O . GLY A 1 469 ? -8.292 4.288 42.308 1.00 84.44 469 GLY A O 1
ATOM 3762 N N . GLY A 1 470 ? -10.308 3.450 42.844 1.00 74.69 470 GLY A N 1
ATOM 3763 C CA . GLY A 1 470 ? -10.306 3.683 44.279 1.00 74.69 470 GLY A CA 1
ATOM 3764 C C . GLY A 1 470 ? -9.319 2.805 45.044 1.00 74.69 470 GLY A C 1
ATOM 3765 O O . GLY A 1 470 ? -8.867 1.765 44.559 1.00 74.69 470 GLY A O 1
ATOM 3766 N N . CYS A 1 471 ? -8.981 3.271 46.248 1.00 60.91 471 CYS A N 1
ATOM 3767 C CA . CYS A 1 471 ? -8.065 2.615 47.182 1.00 60.91 471 CYS A CA 1
ATOM 3768 C C . CYS A 1 471 ? -8.750 1.550 48.037 1.00 60.91 471 CYS A C 1
ATOM 3770 O O . CYS A 1 471 ? -9.861 1.830 48.544 1.00 60.91 471 CYS A O 1
#

Mean predicted aligned error: 19.23 Å

Solvent-accessible surface area (backbone atoms only — not comparable to full-atom values): 27454 Å² total; per-residue (Å²): 134,93,72,86,82,56,63,68,58,56,54,51,53,54,61,76,68,67,78,58,82,85,66,70,77,79,74,82,67,95,72,82,90,73,62,69,67,59,58,51,46,52,51,50,47,68,68,45,95,62,78,92,86,84,78,84,82,80,75,99,72,74,90,80,64,96,60,92,71,78,67,53,40,51,83,56,19,39,38,31,35,39,37,31,38,19,44,88,87,66,51,74,76,49,74,53,73,49,75,41,45,32,84,70,78,75,57,44,54,42,56,49,61,64,45,52,66,39,38,71,70,42,69,50,76,47,79,29,52,14,73,29,51,73,24,60,65,52,72,89,40,50,45,76,44,67,31,60,50,79,43,63,17,63,47,79,45,52,38,69,64,50,55,75,74,35,92,66,75,93,49,67,72,43,68,45,79,44,96,96,45,101,54,48,27,28,27,69,41,81,52,92,69,29,31,36,31,34,64,46,58,96,57,76,44,79,40,82,33,67,60,59,26,30,39,38,47,69,63,97,63,31,29,36,39,37,57,46,66,89,80,48,72,74,40,75,47,69,32,74,84,71,46,62,33,33,29,73,40,75,60,95,54,33,37,30,36,32,52,51,57,96,55,30,58,34,52,38,36,39,42,34,31,30,71,41,74,44,77,56,84,81,79,88,61,85,74,57,75,84,62,75,83,62,95,83,59,53,77,68,53,46,53,52,52,49,52,52,49,46,64,67,43,46,61,57,54,49,47,56,50,48,43,64,74,54,31,56,68,53,62,49,81,78,57,15,72,78,70,73,40,57,48,44,65,93,46,29,50,61,46,32,58,62,28,33,72,34,49,85,61,86,63,57,74,69,53,41,55,50,49,30,61,39,22,52,73,38,57,41,63,88,81,80,57,32,73,22,50,25,35,100,85,59,44,74,53,63,90,48,42,66,52,36,16,41,51,3,43,52,44,45,42,60,76,75,35,53,92,78,40,54,67,66,55,49,43,47,53,40,49,38,52,49,16,46,35,24,39,38,58,44,48,52,51,50,43,64,74,74,43,69,68,89,80,57,76,67,70,79,49,67,85,45,52,70,58,46,52,70,119

Nearest PDB structures (foldseek):
  4odk-assembly1_A  TM=7.133E-01  e=4.184E-12  Thermus thermophilus
  7oxh-assembly1_A  TM=6.887E-01  e=5.561E-12  Thermus thermophilus HB8
  3luo-assembly1_A  TM=7.088E-01  e=2.178E-11  Thermus thermophilus HB8
  3pra-assembly1_B  TM=6.101E-01  e=9.559E-11  Methanocaldococcus jannaschii
  4odq-assembly1_A  TM=8.855E-01  e=1.702E-04  Thermus thermophilus

Secondary structure (DSSP, 8-state):
---TTSHHHHHHHHHHTT--GGGTTSSSS------HHHHHHHHHHHHTT------PPPPTT-SS--S---PBP-TT-EEEEEEEEE-TTS-EEEEEEEEEETTSS-S-HHHHHHHTT-BTT-EEEEEE-GGGTT----GGGEEEEESEEEEESEEEEEHHHHHTT-SSPP-TT-EEE-TT-SSEEEEEEEETTEEEEE-S-SS-EEEE-SSSEEEEEE-SSEEEEEEE----TT-EEE-TTS-EEEEEEE-SSEEEEE-S-TTTTS-EEEEEEEEEEE-------TTGGGG---TT--HHHHHHHHHHHHHHHHHHHHHHHHHHHHS--BPPTTHHHHHT--B-GGGHHHHHHHHHTTTT----HHHHHHHHHHHHT--BTTTS-BS-SB-TTS-BS---HHHHHHHHHHHHHHHH-TTT--HHHHHHHHHHHHHHHSHHHHHHHHHHHHS-GGG--GGGGTTS-S--S--

Sequence (471 aa):
MKNDRNITNHLMEQIMLGKNRKYKKIRSVTMNKLNFMGWMFILIVMSINIPEVFSAPQTLKDAENKEFKQTVVEEGDSVTVQYSSKDPSGEVFESESIRFRVGMGTAYRGIEKAVLGMKKGETKTIEVSASDGYGETDAGKIVKIPRYRRMPRQKRIALKTFKRRVKEGPIEGKRYALRGIPWPVKILKVEEGKILLDLAPEKESRIPGTIGYTLVTYDEKSVTTTLVTEARVGEKLTTNDGQNATVVAIDNKNITLDFNHPLAGRRVTFDFTLAELTKRATVTIPDLQKWETIDRLSFAELRVKYRELLTFAKPYIVREGIKKLVVPAGVPDIYGQELGIEFSPEKADKMIAILRQFEDKKLDKVQLEAYIRIGERTACEYCCQAKTLVRKDGERACGCAHSYAMRGLAKYLILKHYDKYSEDEILEEINRWKALFFPKQSIQKVIATSMRSDEFDLSILQEMPNMVGGC

pLDDT: mean 77.59, std 22.38, range [25.64, 97.69]

Foldseek 3Di:
DDDDPPPVVVVVVVVVVPPDPPPPPVPPDDDPDPDPVVVVVVVVVVVVPDDDDDDDDDDDDPPPDPDPPQDADDAQWKFKKWKWKAFPVRDTDDTDIDIDGQPPPPAQQQVSVVSGRDGAFDKDKDKDFLCSGQAAFDPVQKDKDWQKDKDWQKDKDFQVVVVVADVDHQDAQDWDDDPPQPATWGFHDDDVRMTMIGSAHPDFDWDFDQAGTWTWDDDPTIIMTGDDHPDDQQDWDQGPVRQIWHFHDDDPTTTIIGRGDPCHRGIMMMIMGGNDIGGRDNQDQPPPVVVPPPPDDDPVRVVVVVVVVCVRCVQSVVVVVLLPVQADFFADPPVRVVQVHTLDLVCLQVLLVSLLVQLPPDDDPVLLVLLLVLQQPDAPCLPPHRNTLADPVSHGSDDDSLSSNLSSQSSCCSVPPCVPDDSVRSSVVSSNSVCSFQVLVRSVVCCVVPHDPVVHDSVSCVPPDRGGHDD

Radius of gyration: 34.43 Å; Cα contacts (8 Å, |Δi|>4): 704; chains: 1; bounding box: 70×64×97 Å